Protein AF-0000000083545632 (afdb_homodimer)

Radius of gyration: 26.17 Å; Cα contacts (8 Å, |Δi|>4): 1444; chains: 2; bounding box: 52×81×54 Å

pLDDT: mean 95.17, std 4.87, range [64.88, 98.94]

Secondary structure (DSSP, 8-state):
---SHHHHHHHHHHSPPEEEEEES---HHHHHHHHHHHHTTSEEEEEEE-HHHHHHHHHHTT---TTSEEEE--SHHHHHHHHHHHHHTTS-SEEEE-SS-HHHHHHHHH-GGGT---SS--EEEEEEE-TTSSS-EEEESSSS-SS--HHHHHHHHHHHHHHHHHTT-SS-EEEEB-SSSS--TT-HHHHHHHHHHHHHHTTSS-SSEE--SB-HHHHH-HHHHHHTT---SSTT--SEEE-SSHHHHHHHHHHHHHTS--EEEEEEESSSS-EE---TTS-HHHHHHHHHHHHHH-/---SHHHHHHHHHHSPPEEEEEES---HHHHHHHHHHHHTTSEEEEEEE-HHHHHHHHHHTT---TTSEEEE--SHHHHHHHHHHHHHTTS-SEEEE-SS-HHHHHHHHH-GGGT---SS--EEEEEEE-TTSSS-EEEESSSS-SS--HHHHHHHHHHHHHHHHHTT-SS-EEEEB-SSSS--TT-HHHHHHHHHHHHHHTTSS-SSEE--SB-HHHHH-HHHHHHTT---SSTT--SEEE-SSHHHHHHHHHHHHHTS--EEEEEEESSSS-EE---TTS-HHHHHHHHHHHHHH-

Structure (mmCIF, N/CA/C/O backbone):
data_AF-0000000083545632-model_v1
#
loop_
_entity.id
_entity.type
_entity.pdbx_description
1 polymer 'Phosphate acetyl/butyryl transferase'
#
loop_
_atom_site.group_PDB
_atom_site.id
_atom_site.type_symbol
_atom_site.label_atom_id
_atom_site.label_alt_id
_atom_site.label_comp_id
_atom_site.label_asym_id
_atom_site.label_entity_id
_atom_site.label_seq_id
_atom_site.pdbx_PDB_ins_code
_atom_site.Cartn_x
_atom_site.Cartn_y
_atom_site.Cartn_z
_atom_site.occupancy
_atom_site.B_iso_or_equiv
_atom_site.auth_seq_id
_atom_site.auth_comp_id
_atom_site.auth_asym_id
_atom_site.auth_atom_id
_atom_site.pdbx_PDB_model_num
ATOM 1 N N . MET A 1 1 ? -20.391 19.656 -0.143 1 71 1 MET A N 1
ATOM 2 C CA . MET A 1 1 ? -19.312 18.688 0.08 1 71 1 MET A CA 1
ATOM 3 C C . MET A 1 1 ? -18.25 18.812 -0.993 1 71 1 MET A C 1
ATOM 5 O O . MET A 1 1 ? -18.547 18.906 -2.182 1 71 1 MET A O 1
ATOM 9 N N . ILE A 1 2 ? -16.906 19 -0.463 1 81 2 ILE A N 1
ATOM 10 C CA . ILE A 1 2 ? -15.812 19.141 -1.42 1 81 2 ILE A CA 1
ATOM 11 C C . ILE A 1 2 ? -15.438 17.766 -1.967 1 81 2 ILE A C 1
ATOM 13 O O . ILE A 1 2 ? -15.383 16.781 -1.221 1 81 2 ILE A O 1
ATOM 17 N N . LYS A 1 3 ? -15.391 17.641 -3.252 1 84.31 3 LYS A N 1
ATOM 18 C CA . LYS A 1 3 ? -15.086 16.359 -3.883 1 84.31 3 LYS A CA 1
ATOM 19 C C . LYS A 1 3 ? -13.68 16.359 -4.473 1 84.31 3 LYS A C 1
ATOM 21 O O . LYS A 1 3 ? -13.125 15.297 -4.77 1 84.31 3 LYS A O 1
ATOM 26 N N . ARG A 1 4 ? -13.141 17.547 -4.527 1 90.62 4 ARG A N 1
ATOM 27 C CA . ARG A 1 4 ? -11.82 17.703 -5.133 1 90.62 4 ARG A CA 1
ATOM 28 C C . ARG A 1 4 ? -10.969 18.688 -4.344 1 90.62 4 ARG A C 1
ATOM 30 O O . ARG A 1 4 ? -11.508 19.562 -3.662 1 90.62 4 ARG A O 1
ATOM 37 N N . LEU A 1 5 ? -9.672 18.547 -4.508 1 93.06 5 LEU A N 1
ATOM 38 C CA . LEU A 1 5 ? -8.773 19.391 -3.715 1 93.06 5 LEU A CA 1
ATOM 39 C C . LEU A 1 5 ? -8.805 20.828 -4.199 1 93.06 5 LEU A C 1
ATOM 41 O O . LEU A 1 5 ? -8.555 21.75 -3.422 1 93.06 5 LEU A O 1
ATOM 45 N N . ASP A 1 6 ? -9.086 20.969 -5.453 1 90.31 6 ASP A N 1
ATOM 46 C CA . ASP A 1 6 ? -9.195 22.328 -5.953 1 90.31 6 ASP A CA 1
ATOM 47 C C . ASP A 1 6 ? -10.305 23.094 -5.23 1 90.31 6 ASP A C 1
ATOM 49 O O . ASP A 1 6 ? -10.203 24.297 -5.02 1 90.31 6 ASP A O 1
ATOM 53 N N . GLU A 1 7 ? -11.352 22.422 -4.836 1 93.69 7 GLU A N 1
ATOM 54 C CA . GLU A 1 7 ? -12.453 23.016 -4.086 1 93.69 7 GLU A CA 1
ATOM 55 C C . GLU A 1 7 ? -12.016 23.406 -2.674 1 93.69 7 GLU A C 1
ATOM 57 O O . GLU A 1 7 ? -12.641 24.25 -2.029 1 93.69 7 GLU A O 1
ATOM 62 N N . LEU A 1 8 ? -10.984 22.734 -2.242 1 93.94 8 LEU A N 1
ATOM 63 C CA . LEU A 1 8 ? -10.43 23.047 -0.927 1 93.94 8 LEU A CA 1
ATOM 64 C C . LEU A 1 8 ? -9.891 24.469 -0.879 1 93.94 8 LEU A C 1
ATOM 66 O O . LEU A 1 8 ? -10.078 25.172 0.118 1 93.94 8 LEU A O 1
ATOM 70 N N . ILE A 1 9 ? -9.242 24.891 -1.915 1 93.06 9 ILE A N 1
ATOM 71 C CA . ILE A 1 9 ? -8.695 26.234 -2.012 1 93.06 9 ILE A CA 1
ATOM 72 C C . ILE A 1 9 ? -9.836 27.25 -1.969 1 93.06 9 ILE A C 1
ATOM 74 O O . ILE A 1 9 ? -9.758 28.25 -1.245 1 93.06 9 ILE A O 1
ATOM 78 N N . GLU A 1 10 ? -10.867 26.922 -2.709 1 92.69 10 GLU A N 1
ATOM 79 C CA . GLU A 1 10 ? -12.031 27.797 -2.73 1 92.69 10 GLU A CA 1
ATOM 80 C C . GLU A 1 10 ? -12.68 27.891 -1.354 1 92.69 10 GLU A C 1
ATOM 82 O O . GLU A 1 10 ? -13.117 28.969 -0.934 1 92.69 10 GLU A O 1
ATOM 87 N N . LEU A 1 11 ? -12.742 26.781 -0.75 1 93.56 11 LEU A N 1
ATOM 88 C CA . LEU A 1 11 ? -13.32 26.734 0.591 1 93.56 11 LEU A CA 1
ATOM 89 C C . LEU A 1 11 ? -12.508 27.594 1.561 1 93.56 11 LEU A C 1
ATOM 91 O O . LEU A 1 11 ? -13.07 28.312 2.385 1 93.56 11 LEU A O 1
ATOM 95 N N . ALA A 1 12 ? -11.242 27.547 1.484 1 94.44 12 ALA A N 1
ATOM 96 C CA . ALA A 1 12 ? -10.359 28.328 2.355 1 94.44 12 ALA A CA 1
ATOM 97 C C . ALA A 1 12 ? -10.516 29.828 2.109 1 94.44 12 ALA A C 1
ATOM 99 O O . ALA A 1 12 ? -10.57 30.609 3.057 1 94.44 12 ALA A O 1
ATOM 100 N N . ILE A 1 13 ? -10.594 30.172 0.873 1 93.12 13 ILE A N 1
ATOM 101 C CA . ILE A 1 13 ? -10.703 31.578 0.485 1 93.12 13 ILE A CA 1
ATOM 102 C C . ILE A 1 13 ? -12.055 32.125 0.925 1 93.12 13 ILE A C 1
ATOM 104 O O . ILE A 1 13 ? -12.156 33.281 1.314 1 93.12 13 ILE A O 1
ATOM 108 N N . GLY A 1 14 ? -13.031 31.297 0.862 1 89.75 14 GLY A N 1
ATOM 109 C CA . GLY A 1 14 ? -14.383 31.719 1.188 1 89.75 14 GLY A CA 1
ATOM 110 C C . GLY A 1 14 ? -14.617 31.891 2.68 1 89.75 14 GLY A C 1
ATOM 111 O O . GLY A 1 14 ? -15.57 32.562 3.096 1 89.75 14 GLY A O 1
ATOM 112 N N . LYS A 1 15 ? -13.75 31.422 3.432 1 91.31 15 LYS A N 1
ATOM 113 C CA . LYS A 1 15 ? -13.852 31.547 4.883 1 91.31 15 LYS A CA 1
ATOM 114 C C . LYS A 1 15 ? -13.078 32.75 5.391 1 91.31 15 LYS A C 1
ATOM 116 O O . LYS A 1 15 ? -12.438 33.469 4.613 1 91.31 15 LYS A O 1
ATOM 121 N N . GLU A 1 16 ? -13.289 33.062 6.664 1 92.62 16 GLU A N 1
ATOM 122 C CA . GLU A 1 16 ? -12.469 34.094 7.293 1 92.62 16 GLU A CA 1
ATOM 123 C C . GLU A 1 16 ? -10.984 33.75 7.184 1 92.62 16 GLU A C 1
ATOM 125 O O . GLU A 1 16 ? -10.57 32.656 7.52 1 92.62 16 GLU A O 1
ATOM 130 N N . LYS A 1 17 ? -10.312 34.594 6.629 1 94.25 17 LYS A N 1
ATOM 131 C CA . LYS A 1 17 ? -8.898 34.375 6.371 1 94.25 17 LYS A CA 1
ATOM 132 C C . LYS A 1 17 ? -8.148 34.062 7.664 1 94.25 17 LYS A C 1
ATOM 134 O O . LYS A 1 17 ? -8.305 34.781 8.664 1 94.25 17 LYS A O 1
ATOM 139 N N . LYS A 1 18 ? -7.387 33.031 7.629 1 97.62 18 LYS A N 1
ATOM 140 C CA . LYS A 1 18 ? -6.625 32.594 8.797 1 97.62 18 LYS A CA 1
ATOM 141 C C . LYS A 1 18 ? -5.164 33 8.688 1 97.62 18 LYS A C 1
ATOM 143 O O . LYS A 1 18 ? -4.672 33.281 7.59 1 97.62 18 LYS A O 1
ATOM 148 N N . ILE A 1 19 ? -4.551 33.094 9.852 1 98.44 19 ILE A N 1
ATOM 149 C CA . ILE A 1 19 ? -3.146 33.5 9.883 1 98.44 19 ILE A CA 1
ATOM 150 C C . ILE A 1 19 ? -2.277 32.281 10.18 1 98.44 19 ILE A C 1
ATOM 152 O O . ILE A 1 19 ? -2.473 31.594 11.195 1 98.44 19 ILE A O 1
ATOM 156 N N . LEU A 1 20 ? -1.336 31.969 9.273 1 98.44 20 LEU A N 1
ATOM 157 C CA . LEU A 1 20 ? -0.382 30.875 9.359 1 98.44 20 LEU A CA 1
ATOM 158 C C . LEU A 1 20 ? 0.921 31.344 10 1 98.44 20 LEU A C 1
ATOM 160 O O . LEU A 1 20 ? 1.536 32.312 9.547 1 98.44 20 LEU A O 1
ATOM 164 N N . SER A 1 21 ? 1.301 30.703 11.094 1 98.62 21 SER A N 1
ATOM 165 C CA . SER A 1 21 ? 2.619 30.922 11.68 1 98.62 21 SER A CA 1
ATOM 166 C C . SER A 1 21 ? 3.635 29.922 11.156 1 98.62 21 SER A C 1
ATOM 168 O O . SER A 1 21 ? 3.441 28.703 11.289 1 98.62 21 SER A O 1
ATOM 170 N N . VAL A 1 22 ? 4.738 30.359 10.562 1 98.56 22 VAL A N 1
ATOM 171 C CA . VAL A 1 22 ? 5.738 29.469 9.984 1 98.56 22 VAL A CA 1
ATOM 172 C C . VAL A 1 22 ? 6.961 29.406 10.898 1 98.56 22 VAL A C 1
ATOM 174 O O . VAL A 1 22 ? 7.629 30.422 11.125 1 98.56 22 VAL A O 1
ATOM 177 N N . ALA A 1 23 ? 7.25 28.234 11.367 1 98.19 23 ALA A N 1
ATOM 178 C CA . ALA A 1 23 ? 8.375 28.031 12.281 1 98.19 23 ALA A CA 1
ATOM 179 C C . ALA A 1 23 ? 9.672 27.812 11.508 1 98.19 23 ALA A C 1
ATOM 181 O O . ALA A 1 23 ? 9.797 26.859 10.734 1 98.19 23 ALA A O 1
ATOM 182 N N . VAL A 1 24 ? 10.648 28.656 11.75 1 97.81 24 VAL A N 1
ATOM 183 C CA . VAL A 1 24 ? 11.961 28.594 11.109 1 97.81 24 VAL A CA 1
ATOM 184 C C . VAL A 1 24 ? 11.797 28.672 9.594 1 97.81 24 VAL A C 1
ATOM 186 O O . VAL A 1 24 ? 12.125 27.719 8.883 1 97.81 24 VAL A O 1
ATOM 189 N N . ALA A 1 25 ? 11.523 29.828 9.141 1 98.06 25 ALA A N 1
ATOM 190 C CA . ALA A 1 25 ? 10.953 30.031 7.816 1 98.06 25 ALA A CA 1
ATOM 191 C C . ALA A 1 25 ? 12.047 30.156 6.762 1 98.06 25 ALA A C 1
ATOM 193 O O . ALA A 1 25 ? 11.758 30.219 5.562 1 98.06 25 ALA A O 1
ATOM 194 N N . GLN A 1 26 ? 13.297 30.125 7.188 1 97.19 26 GLN A N 1
ATOM 195 C CA . GLN A 1 26 ? 14.391 30.328 6.234 1 97.19 26 GLN A CA 1
ATOM 196 C C . GLN A 1 26 ? 14.633 29.062 5.402 1 97.19 26 GLN A C 1
ATOM 198 O O . GLN A 1 26 ? 15.695 28.453 5.488 1 97.19 26 GLN A O 1
ATOM 203 N N . ASP A 1 27 ? 13.703 28.688 4.613 1 94.62 27 ASP A N 1
ATOM 204 C CA . ASP A 1 27 ? 13.695 27.578 3.68 1 94.62 27 ASP A CA 1
ATOM 205 C C . ASP A 1 27 ? 13.016 27.953 2.365 1 94.62 27 ASP A C 1
ATOM 207 O O . ASP A 1 27 ? 11.891 28.453 2.365 1 94.62 27 ASP A O 1
ATOM 211 N N . SER A 1 28 ? 13.711 27.734 1.268 1 94.88 28 SER A N 1
ATOM 212 C CA . SER A 1 28 ? 13.242 28.188 -0.038 1 94.88 28 SER A CA 1
ATOM 213 C C . SER A 1 28 ? 11.898 27.547 -0.393 1 94.88 28 SER A C 1
ATOM 215 O O . SER A 1 28 ? 11 28.234 -0.888 1 94.88 28 SER A O 1
ATOM 217 N N . ILE A 1 29 ? 11.766 26.297 -0.117 1 93.06 29 ILE A N 1
ATOM 218 C CA . ILE A 1 29 ? 10.562 25.547 -0.459 1 93.06 29 ILE A CA 1
ATOM 219 C C . ILE A 1 29 ? 9.391 26.047 0.375 1 93.06 29 ILE A C 1
ATOM 221 O O . ILE A 1 29 ? 8.289 26.25 -0.15 1 93.06 29 ILE A O 1
ATOM 225 N N . VAL A 1 30 ? 9.641 26.25 1.603 1 95 30 VAL A N 1
ATOM 226 C CA . VAL A 1 30 ? 8.625 26.734 2.539 1 95 30 VAL A CA 1
ATOM 227 C C . VAL A 1 30 ? 8.188 28.141 2.15 1 95 30 VAL A C 1
ATOM 229 O O . VAL A 1 30 ? 6.984 28.422 2.055 1 95 30 VAL A O 1
ATOM 232 N N . LEU A 1 31 ? 9.133 29 1.923 1 97 31 LEU A N 1
ATOM 233 C CA . LEU A 1 31 ? 8.836 30.391 1.594 1 97 31 LEU A CA 1
ATOM 234 C C . LEU A 1 31 ? 8.031 30.484 0.301 1 97 31 LEU A C 1
ATOM 236 O O . LEU A 1 31 ? 7.086 31.281 0.206 1 97 31 LEU A O 1
ATOM 240 N N . LYS A 1 32 ? 8.375 29.688 -0.681 1 96.44 32 LYS A N 1
ATOM 241 C CA . LYS A 1 32 ? 7.652 29.688 -1.951 1 96.44 32 LYS A CA 1
ATOM 242 C C . LYS A 1 32 ? 6.188 29.312 -1.753 1 96.44 32 LYS A C 1
ATOM 244 O O . LYS A 1 32 ? 5.293 29.953 -2.311 1 96.44 32 LYS A O 1
ATOM 249 N N . ALA A 1 33 ? 5.996 28.266 -0.982 1 96 33 ALA A N 1
ATOM 250 C CA . ALA A 1 33 ? 4.641 27.781 -0.727 1 96 33 ALA A CA 1
ATOM 251 C C . ALA A 1 33 ? 3.824 28.828 0.033 1 96 33 ALA A C 1
ATOM 253 O O . ALA A 1 33 ? 2.658 29.062 -0.288 1 96 33 ALA A O 1
ATOM 254 N N . VAL A 1 34 ? 4.434 29.484 1.015 1 97.62 34 VAL A N 1
ATOM 255 C CA . VAL A 1 34 ? 3.744 30.438 1.87 1 97.62 34 VAL A CA 1
ATOM 256 C C . VAL A 1 34 ? 3.414 31.703 1.071 1 97.62 34 VAL A C 1
ATOM 258 O O . VAL A 1 34 ? 2.297 32.219 1.149 1 97.62 34 VAL A O 1
ATOM 261 N N . VAL A 1 35 ? 4.355 32.156 0.291 1 97.62 35 VAL A N 1
ATOM 262 C CA . VAL A 1 35 ? 4.16 33.344 -0.51 1 97.62 35 VAL A CA 1
ATOM 263 C C . VAL A 1 35 ? 3.021 33.125 -1.505 1 97.62 35 VAL A C 1
ATOM 265 O O . VAL A 1 35 ? 2.17 34 -1.688 1 97.62 35 VAL A O 1
ATOM 268 N N . GLU A 1 36 ? 3.049 32 -2.143 1 96.31 36 GLU A N 1
ATOM 269 C CA . GLU A 1 36 ? 1.99 31.672 -3.094 1 96.31 36 GLU A CA 1
ATOM 270 C C . GLU A 1 36 ? 0.631 31.609 -2.404 1 96.31 36 GLU A C 1
ATOM 272 O O . GLU A 1 36 ? -0.368 32.094 -2.941 1 96.31 36 GLU A O 1
ATOM 277 N N . ALA A 1 37 ? 0.571 31 -1.243 1 97 37 ALA A N 1
ATOM 278 C CA . ALA A 1 37 ? -0.671 30.891 -0.482 1 97 37 ALA A CA 1
ATOM 279 C C . ALA A 1 37 ? -1.207 32.281 -0.106 1 97 37 ALA A C 1
ATOM 281 O O . ALA A 1 37 ? -2.418 32.5 -0.142 1 97 37 ALA A O 1
ATOM 282 N N . VAL A 1 38 ? -0.342 33.188 0.297 1 97.5 38 VAL A N 1
ATOM 283 C CA . VAL A 1 38 ? -0.723 34.562 0.643 1 97.5 38 VAL A CA 1
ATOM 284 C C . VAL A 1 38 ? -1.211 35.281 -0.604 1 97.5 38 VAL A C 1
ATOM 286 O O . VAL A 1 38 ? -2.229 35.969 -0.565 1 97.5 38 VAL A O 1
ATOM 289 N N . LYS A 1 39 ? -0.488 35.062 -1.683 1 95.62 39 LYS A N 1
ATOM 290 C CA . LYS A 1 39 ? -0.832 35.719 -2.949 1 95.62 39 LYS A CA 1
ATOM 291 C C . LYS A 1 39 ? -2.229 35.312 -3.41 1 95.62 39 LYS A C 1
ATOM 293 O O . LYS A 1 39 ? -2.988 36.125 -3.916 1 95.62 39 LYS A O 1
ATOM 298 N N . LEU A 1 40 ? -2.568 34.094 -3.213 1 94.38 40 LEU A N 1
ATOM 299 C CA . LEU A 1 40 ? -3.854 33.562 -3.645 1 94.38 40 LEU A CA 1
ATOM 300 C C . LEU A 1 40 ? -4.941 33.844 -2.617 1 94.38 40 LEU A C 1
ATOM 302 O O . LEU A 1 40 ? -6.086 33.406 -2.783 1 94.38 40 LEU A O 1
ATOM 306 N N . GLN A 1 41 ? -4.539 34.5 -1.521 1 95.56 41 GLN A N 1
ATOM 307 C CA . GLN A 1 41 ? -5.449 34.938 -0.466 1 95.56 41 GLN A CA 1
ATOM 308 C C . GLN A 1 41 ? -6.016 33.75 0.301 1 95.56 41 GLN A C 1
ATOM 310 O O . GLN A 1 41 ? -7.152 33.781 0.771 1 95.56 41 GLN A O 1
ATOM 315 N N . ILE A 1 42 ? -5.242 32.656 0.338 1 96 42 ILE A N 1
ATOM 316 C CA . ILE A 1 42 ? -5.637 31.5 1.111 1 96 42 ILE A CA 1
ATOM 317 C C . ILE A 1 42 ? -5.438 31.766 2.6 1 96 42 ILE A C 1
ATOM 319 O O . ILE A 1 42 ? -6.293 31.422 3.42 1 96 42 ILE A O 1
ATOM 323 N N . VAL A 1 43 ? -4.297 32.375 2.893 1 97.81 43 VAL A N 1
ATOM 324 C CA . VAL A 1 43 ? -3.953 32.719 4.273 1 97.81 43 VAL A CA 1
ATOM 325 C C . VAL A 1 43 ? -3.176 34.031 4.324 1 97.81 43 VAL A C 1
ATOM 327 O O . VAL A 1 43 ? -2.688 34.5 3.295 1 97.81 43 VAL A O 1
ATOM 330 N N . ASP A 1 44 ? -3.18 34.625 5.512 1 98.06 44 ASP A N 1
ATOM 331 C CA . ASP A 1 44 ? -2.076 35.5 5.883 1 98.06 44 ASP A CA 1
ATOM 332 C C . ASP A 1 44 ? -0.977 34.719 6.605 1 98.06 44 ASP A C 1
ATOM 334 O O . ASP A 1 44 ? -1.193 33.594 7.043 1 98.06 44 ASP A O 1
ATOM 338 N N . ALA A 1 45 ? 0.229 35.281 6.648 1 98.5 45 ALA A N 1
ATOM 339 C CA . ALA A 1 45 ? 1.299 34.5 7.242 1 98.5 45 ALA A CA 1
ATOM 340 C C . ALA A 1 45 ? 2.232 35.344 8.078 1 98.5 45 ALA A C 1
ATOM 342 O O . ALA A 1 45 ? 2.352 36.562 7.84 1 98.5 45 ALA A O 1
ATOM 343 N N . ILE A 1 46 ? 2.738 34.781 9.109 1 98.81 46 ILE A N 1
ATOM 344 C CA . ILE A 1 46 ? 3.84 35.312 9.898 1 98.81 46 ILE A CA 1
ATOM 345 C C . ILE A 1 46 ? 5.047 34.406 9.812 1 98.81 46 ILE A C 1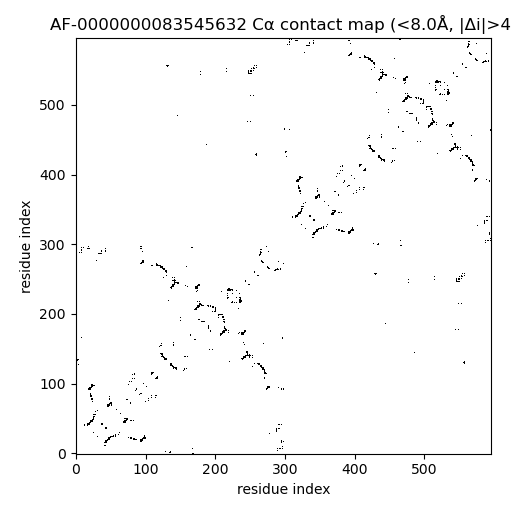
ATOM 347 O O . ILE A 1 46 ? 4.945 33.219 10.141 1 98.81 46 ILE A O 1
ATOM 351 N N . LEU A 1 47 ? 6.164 34.906 9.328 1 98.75 47 LEU A N 1
ATOM 352 C CA . LEU A 1 47 ? 7.395 34.125 9.219 1 98.75 47 LEU A CA 1
ATOM 353 C C . LEU A 1 47 ? 8.266 34.312 10.453 1 98.75 47 LEU A C 1
ATOM 355 O O . LEU A 1 47 ? 8.641 35.469 10.797 1 98.75 47 LEU A O 1
ATOM 359 N N . VAL A 1 48 ? 8.531 33.219 11.125 1 98.75 48 VAL A N 1
ATOM 360 C CA . VAL A 1 48 ? 9.406 33.281 12.289 1 98.75 48 VAL A CA 1
ATOM 361 C C . VAL A 1 48 ? 10.742 32.625 11.961 1 98.75 48 VAL A C 1
ATOM 363 O O . VAL A 1 48 ? 10.773 31.484 11.484 1 98.75 48 VAL A O 1
ATOM 366 N N . GLY A 1 49 ? 11.836 33.219 12.156 1 98.5 49 GLY A N 1
ATOM 367 C CA . GLY A 1 49 ? 13.156 32.688 11.898 1 98.5 49 GLY A CA 1
ATOM 368 C C . GLY A 1 49 ? 14.219 33.75 11.703 1 98.5 49 GLY A C 1
ATOM 369 O O . GLY A 1 49 ? 14.047 34.906 12.133 1 98.5 49 GLY A O 1
ATOM 370 N N . ASP A 1 50 ? 15.352 33.406 11.141 1 98.44 50 ASP A N 1
ATOM 371 C CA . ASP A 1 50 ? 16.438 34.312 10.828 1 98.44 50 ASP A CA 1
ATOM 372 C C . ASP A 1 50 ? 16.047 35.281 9.711 1 98.44 50 ASP A C 1
ATOM 374 O O . ASP A 1 50 ? 16.078 34.906 8.531 1 98.44 50 ASP A O 1
ATOM 378 N N . GLU A 1 51 ? 15.742 36.531 10.141 1 98.31 51 GLU A N 1
ATOM 379 C CA . GLU A 1 51 ? 15.211 37.5 9.203 1 98.31 51 GLU A CA 1
ATOM 380 C C . GLU A 1 51 ? 16.172 37.719 8.031 1 98.31 51 GLU A C 1
ATOM 382 O O . GLU A 1 51 ? 15.734 37.844 6.883 1 98.31 51 GLU A O 1
ATOM 387 N N . ASP A 1 52 ? 17.469 37.781 8.328 1 98.31 52 ASP A N 1
ATOM 388 C CA . ASP A 1 52 ? 18.469 37.969 7.277 1 98.31 52 ASP A CA 1
ATOM 389 C C . ASP A 1 52 ? 18.422 36.844 6.246 1 98.31 52 ASP A C 1
ATOM 391 O O . ASP A 1 52 ? 18.438 37.094 5.039 1 98.31 52 ASP A O 1
ATOM 395 N N . LYS A 1 53 ? 18.328 35.656 6.73 1 98.19 53 LYS A N 1
ATOM 396 C CA . LYS A 1 53 ? 18.297 34.5 5.844 1 98.19 53 LYS A CA 1
ATOM 397 C C . LYS A 1 53 ? 17 34.438 5.062 1 98.19 53 LYS A C 1
ATOM 399 O O . LYS A 1 53 ? 16.984 34.062 3.883 1 98.19 53 LYS A O 1
ATOM 404 N N . ILE A 1 54 ? 15.906 34.719 5.727 1 98.38 54 ILE A N 1
ATOM 405 C CA . ILE A 1 54 ? 14.594 34.719 5.082 1 98.38 54 ILE A CA 1
ATOM 406 C C . ILE A 1 54 ? 14.594 35.719 3.916 1 98.38 54 ILE A C 1
ATOM 408 O O . ILE A 1 54 ? 14.188 35.375 2.805 1 98.38 54 ILE A O 1
ATOM 412 N N . VAL A 1 55 ? 15.117 36.875 4.168 1 97.94 55 VAL A N 1
ATOM 413 C CA . VAL A 1 55 ? 15.141 37.938 3.158 1 97.94 55 VAL A CA 1
ATOM 414 C C . VAL A 1 55 ? 16.078 37.531 2.021 1 97.94 55 VAL A C 1
ATOM 416 O O . VAL A 1 55 ? 15.773 37.75 0.849 1 97.94 55 VAL A O 1
ATOM 419 N N . GLU A 1 56 ? 17.188 37 2.375 1 98 56 GLU A N 1
ATOM 420 C CA . GLU A 1 56 ? 18.156 36.562 1.375 1 98 56 GLU A CA 1
ATOM 421 C C . GLU A 1 56 ? 17.531 35.531 0.425 1 98 56 GLU A C 1
ATOM 423 O O . GLU A 1 56 ? 17.703 35.625 -0.793 1 98 56 GLU A O 1
ATOM 428 N N . ILE A 1 57 ? 16.859 34.594 1.014 1 97.75 57 ILE A N 1
ATOM 429 C CA . ILE A 1 57 ? 16.219 33.531 0.214 1 97.75 57 ILE A CA 1
ATOM 430 C C . ILE A 1 57 ? 15.133 34.156 -0.667 1 97.75 57 ILE A C 1
ATOM 432 O O . ILE A 1 57 ? 15.016 33.812 -1.848 1 97.75 57 ILE A O 1
ATOM 436 N N . ALA A 1 58 ? 14.359 35.031 -0.108 1 97.56 58 ALA A N 1
ATOM 437 C CA . ALA A 1 58 ? 13.273 35.656 -0.851 1 97.56 58 ALA A CA 1
ATOM 438 C C . ALA A 1 58 ? 13.812 36.438 -2.057 1 97.56 58 ALA A C 1
ATOM 440 O O . ALA A 1 58 ? 13.242 36.375 -3.148 1 97.56 58 ALA A O 1
ATOM 441 N N . LEU A 1 59 ? 14.883 37.094 -1.84 1 96.75 59 LEU A N 1
ATOM 442 C CA . LEU A 1 59 ? 15.5 37.844 -2.916 1 96.75 59 LEU A CA 1
ATOM 443 C C . LEU A 1 59 ? 16.047 36.938 -3.994 1 96.75 59 LEU A C 1
ATOM 445 O O . LEU A 1 59 ? 15.836 37.156 -5.188 1 96.75 59 LEU A O 1
ATOM 449 N N . SER A 1 60 ? 16.75 35.969 -3.561 1 97.31 60 SER A N 1
ATOM 450 C CA . SER A 1 60 ? 17.359 35.031 -4.492 1 97.31 60 SER A CA 1
ATOM 451 C C . SER A 1 60 ? 16.312 34.312 -5.34 1 97.31 60 SER A C 1
ATOM 453 O O . SER A 1 60 ? 16.578 33.938 -6.484 1 97.31 60 SER A O 1
ATOM 455 N N . GLN A 1 61 ? 15.164 34.125 -4.762 1 96.19 61 GLN A N 1
ATOM 456 C CA . GLN A 1 61 ? 14.117 33.375 -5.453 1 96.19 61 GLN A CA 1
ATOM 457 C C . GLN A 1 61 ? 13.055 34.312 -6.023 1 96.19 61 GLN A C 1
ATOM 459 O O . GLN A 1 61 ? 12.031 33.844 -6.539 1 96.19 61 GLN A O 1
ATOM 464 N N . ASN A 1 62 ? 13.203 35.562 -5.93 1 96.56 62 ASN A N 1
ATOM 465 C CA . ASN A 1 62 ? 12.289 36.562 -6.426 1 96.56 62 ASN A CA 1
ATOM 466 C C . ASN A 1 62 ? 10.906 36.438 -5.797 1 96.56 62 ASN A C 1
ATOM 468 O O . ASN A 1 62 ? 9.898 36.438 -6.504 1 96.56 62 ASN A O 1
ATOM 472 N N . LEU A 1 63 ? 10.938 36.188 -4.492 1 97.19 63 LEU A N 1
ATOM 473 C CA . LEU A 1 63 ? 9.695 36.094 -3.736 1 97.19 63 LEU A CA 1
ATOM 474 C C . LEU A 1 63 ? 9.336 37.438 -3.123 1 97.19 63 LEU A C 1
ATOM 476 O O . LEU A 1 63 ? 10.203 38.156 -2.59 1 97.19 63 LEU A O 1
ATOM 480 N N . ASN A 1 64 ? 8.133 37.875 -3.24 1 95.56 64 ASN A N 1
ATOM 481 C CA . ASN A 1 64 ? 7.641 39.125 -2.664 1 95.56 64 ASN A CA 1
ATOM 482 C C . ASN A 1 64 ? 7.137 38.906 -1.237 1 95.56 64 ASN A C 1
ATOM 484 O O . ASN A 1 64 ? 6.113 38.25 -1.021 1 95.56 64 ASN A O 1
ATOM 488 N N . LEU A 1 65 ? 7.793 39.562 -0.229 1 96.31 65 LEU A N 1
ATOM 489 C CA . LEU A 1 65 ? 7.434 39.375 1.176 1 96.31 65 LEU A CA 1
ATOM 490 C C . LEU A 1 65 ? 6.668 40.594 1.691 1 96.31 65 LEU A C 1
ATOM 492 O O . LEU A 1 65 ? 6.422 40.719 2.893 1 96.31 65 LEU A O 1
ATOM 496 N N . GLU A 1 66 ? 6.371 41.594 0.887 1 91.38 66 GLU A N 1
ATOM 497 C CA . GLU A 1 66 ? 5.824 42.875 1.279 1 91.38 66 GLU A CA 1
ATOM 498 C C . GLU A 1 66 ? 4.629 42.719 2.211 1 91.38 66 GLU A C 1
ATOM 500 O O . GLU A 1 66 ? 4.48 43.469 3.18 1 91.38 66 GLU A O 1
ATOM 505 N N . ASN A 1 67 ? 3.705 41.781 2.102 1 90.44 67 ASN A N 1
ATOM 506 C CA . ASN A 1 67 ? 2.512 41.656 2.928 1 90.44 67 ASN A CA 1
ATOM 507 C C . ASN A 1 67 ? 2.639 40.469 3.887 1 90.44 67 ASN A C 1
ATOM 509 O O . ASN A 1 67 ? 1.633 39.906 4.312 1 90.44 67 ASN A O 1
ATOM 513 N N . ILE A 1 68 ? 3.912 40.188 4.34 1 97.75 68 ILE A N 1
ATOM 514 C CA . ILE A 1 68 ? 4.125 39.062 5.266 1 97.75 68 ILE A CA 1
ATOM 515 C C . ILE A 1 68 ? 5 39.531 6.43 1 97.75 68 ILE A C 1
ATOM 517 O O . ILE A 1 68 ? 6.105 40.031 6.219 1 97.75 68 ILE A O 1
ATOM 521 N N . LYS A 1 69 ? 4.484 39.469 7.605 1 97.88 69 LYS A N 1
ATOM 522 C CA . LYS A 1 69 ? 5.223 39.812 8.812 1 97.88 69 LYS A CA 1
ATOM 523 C C . LYS A 1 69 ? 6.352 38.844 9.086 1 97.88 69 LYS A C 1
ATOM 525 O O . LYS A 1 69 ? 6.18 37.625 8.922 1 97.88 69 LYS A O 1
ATOM 530 N N . ILE A 1 70 ? 7.504 39.375 9.492 1 98.5 70 ILE A N 1
ATOM 531 C CA . ILE A 1 70 ? 8.641 38.562 9.867 1 98.5 70 ILE A CA 1
ATOM 532 C C . ILE A 1 70 ? 9.008 38.812 11.32 1 98.5 70 ILE A C 1
ATOM 534 O O . ILE A 1 70 ? 9.141 39.969 11.742 1 98.5 70 ILE A O 1
ATOM 538 N N . VAL A 1 71 ? 9.086 37.812 12.07 1 98.56 71 VAL A N 1
ATOM 539 C CA . VAL A 1 71 ? 9.57 37.875 13.445 1 98.56 71 VAL A CA 1
ATOM 540 C C . VAL A 1 71 ? 10.984 37.281 13.516 1 98.56 71 VAL A C 1
ATOM 542 O O . VAL A 1 71 ? 11.18 36.094 13.375 1 98.56 71 VAL A O 1
ATOM 545 N N . ASN A 1 72 ? 11.93 38.125 13.82 1 98.56 72 ASN A N 1
ATOM 546 C CA . ASN A 1 72 ? 13.336 37.719 13.812 1 98.56 72 ASN A CA 1
ATOM 547 C C . ASN A 1 72 ? 13.695 36.938 15.055 1 98.56 72 ASN A C 1
ATOM 549 O O . ASN A 1 72 ? 13.531 37.406 16.172 1 98.56 72 ASN A O 1
ATOM 553 N N . GLU A 1 73 ? 14.062 35.75 14.867 1 98.38 73 GLU A N 1
ATOM 554 C CA . GLU A 1 73 ? 14.609 34.844 15.875 1 98.38 73 GLU A CA 1
ATOM 555 C C . GLU A 1 73 ? 15.586 33.844 15.258 1 98.38 73 GLU A C 1
ATOM 557 O O . GLU A 1 73 ? 15.172 32.875 14.602 1 98.38 73 GLU A O 1
ATOM 562 N N . LYS A 1 74 ? 16.844 33.969 15.594 1 97.56 74 LYS A N 1
ATOM 563 C CA . LYS A 1 74 ? 17.891 33.219 14.906 1 97.56 74 LYS A CA 1
ATOM 564 C C . LYS A 1 74 ? 18.047 31.828 15.5 1 97.56 74 LYS A C 1
ATOM 566 O O . LYS A 1 74 ? 18.453 30.891 14.797 1 97.56 74 LYS A O 1
ATOM 571 N N . ASN A 1 75 ? 17.797 31.734 16.766 1 97.44 75 ASN A N 1
ATOM 572 C CA . ASN A 1 75 ? 17.875 30.406 17.391 1 97.44 75 ASN A CA 1
ATOM 573 C C . ASN A 1 75 ? 16.719 29.516 16.953 1 97.44 75 ASN A C 1
ATOM 575 O O . ASN A 1 75 ? 15.547 29.875 17.141 1 97.44 75 ASN A O 1
ATOM 579 N N . ILE A 1 76 ? 16.969 28.391 16.406 1 96.75 76 ILE A N 1
ATOM 580 C CA . ILE A 1 76 ? 16 27.484 15.797 1 96.75 76 ILE A CA 1
ATOM 581 C C . ILE A 1 76 ? 14.961 27.078 16.844 1 96.75 76 ILE A C 1
ATOM 583 O O . ILE A 1 76 ? 13.758 27.125 16.562 1 96.75 76 ILE A O 1
ATOM 587 N N . ILE A 1 77 ? 15.398 26.703 18.031 1 95.56 77 ILE A N 1
ATOM 588 C CA . ILE A 1 77 ? 14.516 26.234 19.094 1 95.56 77 ILE A CA 1
ATOM 589 C C . ILE A 1 77 ? 13.617 27.375 19.562 1 95.56 77 ILE A C 1
ATOM 591 O O . ILE A 1 77 ? 12.414 27.188 19.75 1 95.56 77 ILE A O 1
ATOM 595 N N . LYS A 1 78 ? 14.18 28.531 19.688 1 96.81 78 LYS A N 1
ATOM 596 C CA . LYS A 1 78 ? 13.414 29.688 20.109 1 96.81 78 LYS A CA 1
ATOM 597 C C . LYS A 1 78 ? 12.438 30.141 19.031 1 96.81 78 LYS A C 1
ATOM 599 O O . LYS A 1 78 ? 11.344 30.609 19.328 1 96.81 78 LYS A O 1
ATOM 604 N N . ALA A 1 79 ? 12.891 30.016 17.781 1 97.94 79 ALA A N 1
ATOM 605 C CA . ALA A 1 79 ? 12.008 30.359 16.672 1 97.94 79 ALA A CA 1
ATOM 606 C C . ALA A 1 79 ? 10.773 29.469 16.656 1 97.94 79 ALA A C 1
ATOM 608 O O . ALA A 1 79 ? 9.664 29.938 16.406 1 97.94 79 ALA A O 1
ATOM 609 N N . ALA A 1 80 ? 10.992 28.172 16.844 1 96.94 80 ALA A N 1
ATOM 610 C CA . ALA A 1 80 ? 9.875 27.25 16.922 1 96.94 80 ALA A CA 1
ATOM 611 C C . ALA A 1 80 ? 8.93 27.609 18.062 1 96.94 80 ALA A C 1
ATOM 613 O O . ALA A 1 80 ? 7.711 27.641 17.891 1 96.94 80 ALA A O 1
ATOM 614 N N . ALA A 1 81 ? 9.531 27.906 19.219 1 96.38 81 ALA A N 1
ATOM 615 C CA . ALA A 1 81 ? 8.742 28.281 20.391 1 96.38 81 ALA A CA 1
ATOM 616 C C . ALA A 1 81 ? 7.957 29.562 20.109 1 96.38 81 ALA A C 1
ATOM 618 O O . ALA A 1 81 ? 6.797 29.688 20.516 1 96.38 81 ALA A O 1
ATOM 619 N N . LYS A 1 82 ? 8.586 30.484 19.469 1 97.38 82 LYS A N 1
ATOM 620 C CA . LYS A 1 82 ? 7.934 31.75 19.141 1 97.38 82 LYS A CA 1
ATOM 621 C C . LYS A 1 82 ? 6.77 31.547 18.188 1 97.38 82 LYS A C 1
ATOM 623 O O . LYS A 1 82 ? 5.711 32.156 18.328 1 97.38 82 LYS A O 1
ATOM 628 N N . ALA A 1 83 ? 7.012 30.734 17.141 1 97.75 83 ALA A N 1
ATOM 629 C CA . ALA A 1 83 ? 5.949 30.422 16.203 1 97.75 83 ALA A CA 1
ATOM 630 C C . ALA A 1 83 ? 4.734 29.828 16.906 1 97.75 83 ALA A C 1
ATOM 632 O O . ALA A 1 83 ? 3.594 30.156 16.578 1 97.75 83 ALA A O 1
ATOM 633 N N . VAL A 1 84 ? 4.969 28.938 17.859 1 96.62 84 VAL A N 1
ATOM 634 C CA . VAL A 1 84 ? 3.916 28.281 18.641 1 96.62 84 VAL A CA 1
ATOM 635 C C . VAL A 1 84 ? 3.225 29.312 19.531 1 96.62 84 VAL A C 1
ATOM 637 O O . VAL A 1 84 ? 1.998 29.312 19.656 1 96.62 84 VAL A O 1
ATOM 640 N N . GLU A 1 85 ? 3.975 30.203 20.078 1 96.25 85 GLU A N 1
ATOM 641 C CA . GLU A 1 85 ? 3.451 31.266 20.953 1 96.25 85 GLU A CA 1
ATOM 642 C C . GLU A 1 85 ? 2.486 32.156 20.203 1 96.25 85 GLU A C 1
ATOM 644 O O . GLU A 1 85 ? 1.502 32.656 20.766 1 96.25 85 GLU A O 1
ATOM 649 N N . LEU A 1 86 ? 2.809 32.438 18.922 1 97.25 86 LEU A N 1
ATOM 650 C CA . LEU A 1 86 ? 1.933 33.25 18.109 1 97.25 86 LEU A CA 1
ATOM 651 C C . LEU A 1 86 ? 0.539 32.656 18.016 1 97.25 86 LEU A C 1
ATOM 653 O O . LEU A 1 86 ? -0.457 33.375 17.938 1 97.25 86 LEU A O 1
ATOM 657 N N . VAL A 1 87 ? 0.464 31.344 17.984 1 96.38 87 VAL A N 1
ATOM 658 C CA . VAL A 1 87 ? -0.824 30.656 17.906 1 96.38 87 VAL A CA 1
ATOM 659 C C . VAL A 1 87 ? -1.496 30.688 19.281 1 96.38 87 VAL A C 1
ATOM 661 O O . VAL A 1 87 ? -2.689 30.984 19.391 1 96.38 87 VAL A O 1
ATOM 664 N N . SER A 1 88 ? -0.722 30.422 20.328 1 94.12 88 SER A N 1
ATOM 665 C CA . SER A 1 88 ? -1.276 30.375 21.672 1 94.12 88 SER A CA 1
ATOM 666 C C . SER A 1 88 ? -1.774 31.734 22.109 1 94.12 88 SER A C 1
ATOM 668 O O . SER A 1 88 ? -2.725 31.844 22.891 1 94.12 88 SER A O 1
ATOM 670 N N . SER A 1 89 ? -1.138 32.812 21.641 1 95 89 SER A N 1
ATOM 671 C CA . SER A 1 89 ? -1.513 34.156 22.016 1 95 89 SER A CA 1
ATOM 672 C C . SER A 1 89 ? -2.641 34.688 21.125 1 95 89 SER A C 1
ATOM 674 O O . SER A 1 89 ? -3.164 35.781 21.359 1 95 89 SER A O 1
ATOM 676 N N . GLY A 1 90 ? -2.951 33.938 20.047 1 95.25 90 GLY A N 1
ATOM 677 C CA . GLY A 1 90 ? -4.055 34.312 19.188 1 95.25 90 GLY A CA 1
ATOM 678 C C . GLY A 1 90 ? -3.619 35.156 18 1 95.25 90 GLY A C 1
ATOM 679 O O . GLY A 1 90 ? -4.449 35.594 17.203 1 95.25 90 GLY A O 1
ATOM 680 N N . GLU A 1 91 ? -2.369 35.406 17.859 1 97.31 91 GLU A N 1
ATOM 681 C CA . GLU A 1 91 ? -1.85 36.188 16.766 1 97.31 91 GLU A CA 1
ATOM 682 C C . GLU A 1 91 ? -1.825 35.406 15.453 1 97.31 91 GLU A C 1
ATOM 684 O O . GLU A 1 91 ? -1.759 36 14.367 1 97.31 91 GLU A O 1
ATOM 689 N N . ALA A 1 92 ? -1.823 34.125 15.602 1 98.06 92 ALA A N 1
ATOM 690 C CA . ALA A 1 92 ? -1.927 33.219 14.469 1 98.06 92 ALA A CA 1
ATOM 691 C C . ALA A 1 92 ? -2.91 32.094 14.773 1 98.06 92 ALA A C 1
ATOM 693 O O . ALA A 1 92 ? -3.383 31.953 15.906 1 98.06 92 ALA A O 1
ATOM 694 N N . HIS A 1 93 ? -3.264 31.375 13.758 1 97.81 93 HIS A N 1
ATOM 695 C CA . HIS A 1 93 ? -4.328 30.391 13.938 1 97.81 93 HIS A CA 1
ATOM 696 C C . HIS A 1 93 ? -3.791 28.969 13.852 1 97.81 93 HIS A C 1
ATOM 698 O O . HIS A 1 93 ? -4.363 28.047 14.43 1 97.81 93 HIS A O 1
ATOM 704 N N . PHE A 1 94 ? -2.785 28.703 13.023 1 97.75 94 PHE A N 1
ATOM 705 C CA . PHE A 1 94 ? -2.186 27.375 12.906 1 97.75 94 PHE A CA 1
ATOM 706 C C . PHE A 1 94 ? -0.729 27.484 12.461 1 97.75 94 PHE A C 1
ATOM 708 O O . PHE A 1 94 ? -0.222 28.578 12.234 1 97.75 94 PHE A O 1
ATOM 715 N N . ILE A 1 95 ? 0.001 26.312 12.461 1 97.88 95 ILE A N 1
ATOM 716 C CA . ILE A 1 95 ? 1.456 26.359 12.359 1 97.88 95 ILE A CA 1
ATOM 717 C C . ILE A 1 95 ? 1.907 25.547 11.141 1 97.88 95 ILE A C 1
ATOM 719 O O . ILE A 1 95 ? 1.282 24.547 10.781 1 97.88 95 ILE A O 1
ATOM 723 N N . MET A 1 96 ? 2.943 26 10.523 1 98.06 96 MET A N 1
ATOM 724 C CA . MET A 1 96 ? 3.641 25.266 9.477 1 98.06 96 MET A CA 1
ATOM 725 C C . MET A 1 96 ? 5.105 25.062 9.844 1 98.06 96 MET A C 1
ATOM 727 O O . MET A 1 96 ? 5.754 25.969 10.375 1 98.06 96 MET A O 1
ATOM 731 N N . LYS A 1 97 ? 5.508 23.844 9.508 1 96.12 97 LYS A N 1
ATOM 732 C CA . LYS A 1 97 ? 6.902 23.516 9.789 1 96.12 97 LYS A CA 1
ATOM 733 C C . LYS A 1 97 ? 7.828 24.047 8.703 1 96.12 97 LYS A C 1
ATOM 735 O O . LYS A 1 97 ? 7.586 23.844 7.516 1 96.12 97 LYS A O 1
ATOM 740 N N . GLY A 1 98 ? 8.891 24.766 9.109 1 94.69 98 GLY A N 1
ATOM 741 C CA . GLY A 1 98 ? 9.953 25.188 8.203 1 94.69 98 GLY A CA 1
ATOM 742 C C . GLY A 1 98 ? 11.195 24.328 8.32 1 94.69 98 GLY A C 1
ATOM 743 O O . GLY A 1 98 ? 11.125 23.109 8.266 1 94.69 98 GLY A O 1
ATOM 744 N N . MET A 1 99 ? 12.32 25 8.391 1 91.12 99 MET A N 1
ATOM 745 C CA . MET A 1 99 ? 13.609 24.312 8.352 1 91.12 99 MET A CA 1
ATOM 746 C C . MET A 1 99 ? 14 23.812 9.734 1 91.12 99 MET A C 1
ATOM 748 O O . MET A 1 99 ? 15 24.266 10.305 1 91.12 99 MET A O 1
ATOM 752 N N . LEU A 1 100 ? 13.328 22.891 10.297 1 91 100 LEU A N 1
ATOM 753 C CA . LEU A 1 100 ? 13.609 22.203 11.555 1 91 100 LEU A CA 1
ATOM 754 C C . LEU A 1 100 ? 13.023 20.797 11.555 1 91 100 LEU A C 1
ATOM 756 O O . LEU A 1 100 ? 12.242 20.453 10.672 1 91 100 LEU A O 1
ATOM 760 N N . GLY A 1 101 ? 13.477 19.969 12.414 1 89.19 101 GLY A N 1
ATOM 761 C CA . GLY A 1 101 ? 12.93 18.625 12.516 1 89.19 101 GLY A CA 1
ATOM 762 C C . GLY A 1 101 ? 11.5 18.594 13.016 1 89.19 101 GLY A C 1
ATOM 763 O O . GLY A 1 101 ? 11.086 19.469 13.789 1 89.19 101 GLY A O 1
ATOM 764 N N . THR A 1 102 ? 10.758 17.625 12.508 1 90.5 102 THR A N 1
ATOM 765 C CA . THR A 1 102 ? 9.375 17.469 12.945 1 90.5 102 THR A CA 1
ATOM 766 C C . THR A 1 102 ? 9.305 17.281 14.461 1 90.5 102 THR A C 1
ATOM 768 O O . THR A 1 102 ? 8.453 17.875 15.125 1 90.5 102 THR A O 1
ATOM 771 N N . SER A 1 103 ? 10.242 16.516 15 1 88.81 103 SER A N 1
ATOM 772 C CA . SER A 1 103 ? 10.266 16.25 16.438 1 88.81 103 SER A CA 1
ATOM 773 C C . SER A 1 103 ? 10.453 17.547 17.234 1 88.81 103 SER A C 1
ATOM 775 O O . SER A 1 103 ? 9.812 17.75 18.266 1 88.81 103 SER A O 1
ATOM 777 N N . ASP A 1 104 ? 11.273 18.406 16.734 1 92.19 104 ASP A N 1
ATOM 778 C CA . ASP A 1 104 ? 11.547 19.672 17.422 1 92.19 104 ASP A CA 1
ATOM 779 C C . ASP A 1 104 ? 10.312 20.562 17.438 1 92.19 104 ASP A C 1
ATOM 781 O O . ASP A 1 104 ? 10 21.188 18.453 1 92.19 104 ASP A O 1
ATOM 785 N N . LEU A 1 105 ? 9.68 20.625 16.312 1 93.75 105 LEU A N 1
ATOM 786 C CA . LEU A 1 105 ? 8.469 21.438 16.25 1 93.75 105 LEU A CA 1
ATOM 787 C C . LEU A 1 105 ? 7.383 20.875 17.156 1 93.75 105 LEU A C 1
ATOM 789 O O . LEU A 1 105 ? 6.715 21.641 17.875 1 93.75 105 LEU A O 1
ATOM 793 N N . LEU A 1 106 ? 7.23 19.562 17.141 1 92.38 106 LEU A N 1
ATOM 794 C CA . LEU A 1 106 ? 6.168 18.953 17.938 1 92.38 106 LEU A CA 1
ATOM 795 C C . LEU A 1 106 ? 6.449 19.094 19.422 1 92.38 106 LEU A C 1
ATOM 797 O O . LEU A 1 106 ? 5.52 19.234 20.219 1 92.38 106 LEU A O 1
ATOM 801 N N . LYS A 1 107 ? 7.723 19.031 19.766 1 91.81 107 LYS A N 1
ATOM 802 C CA . LYS A 1 107 ? 8.086 19.312 21.156 1 91.81 107 LYS A CA 1
ATOM 803 C C . LYS A 1 107 ? 7.613 20.703 21.578 1 91.81 107 LYS A C 1
ATOM 805 O O . LYS A 1 107 ? 7.141 20.891 22.703 1 91.81 107 LYS A O 1
ATOM 810 N N . ALA A 1 108 ? 7.805 21.672 20.703 1 91.94 108 ALA A N 1
ATOM 811 C CA . ALA A 1 108 ? 7.371 23.047 20.969 1 91.94 108 ALA A CA 1
ATOM 812 C C . ALA A 1 108 ? 5.852 23.125 21.078 1 91.94 108 ALA A C 1
ATOM 814 O O . ALA A 1 108 ? 5.32 23.812 21.953 1 91.94 108 ALA A O 1
ATOM 815 N N . VAL A 1 109 ? 5.156 22.422 20.25 1 92.12 109 VAL A N 1
ATOM 816 C CA . VAL A 1 109 ? 3.697 22.422 20.203 1 92.12 109 VAL A CA 1
ATOM 817 C C . VAL A 1 109 ? 3.139 21.781 21.469 1 92.12 109 VAL A C 1
ATOM 819 O O . VAL A 1 109 ? 2.129 22.234 22 1 92.12 109 VAL A O 1
ATOM 822 N N . LEU A 1 110 ? 3.818 20.766 21.953 1 90.75 110 LEU A N 1
ATOM 823 C CA . LEU A 1 110 ? 3.322 19.969 23.062 1 90.75 110 LEU A CA 1
ATOM 824 C C . LEU A 1 110 ? 3.795 20.531 24.391 1 90.75 110 LEU A C 1
ATOM 826 O O . LEU A 1 110 ? 3.398 20.062 25.469 1 90.75 110 LEU A O 1
ATOM 830 N N . ASN A 1 111 ? 4.652 21.531 24.281 1 88 111 ASN A N 1
ATOM 831 C CA . ASN A 1 111 ? 5.117 22.172 25.5 1 88 111 ASN A CA 1
ATOM 832 C C . ASN A 1 111 ? 3.955 22.734 26.328 1 88 111 ASN A C 1
ATOM 834 O O . ASN A 1 111 ? 3.068 23.391 25.781 1 88 111 ASN A O 1
ATOM 838 N N . LYS A 1 112 ? 4.012 22.422 27.656 1 81.31 112 LYS A N 1
ATOM 839 C CA . LYS A 1 112 ? 2.943 22.828 28.547 1 81.31 112 LYS A CA 1
ATOM 840 C C . LYS A 1 112 ? 2.754 24.344 28.531 1 81.31 112 LYS A C 1
ATOM 842 O O . LYS A 1 112 ? 1.625 24.828 28.594 1 81.31 112 LYS A O 1
ATOM 847 N N . GLU A 1 113 ? 3.812 24.984 28.359 1 82.25 113 GLU A N 1
ATOM 848 C CA . GLU A 1 113 ? 3.768 26.438 28.391 1 82.25 113 GLU A CA 1
ATOM 849 C C . GLU A 1 113 ? 3.068 27 27.156 1 82.25 113 GLU A C 1
ATOM 851 O O . GLU A 1 113 ? 2.482 28.078 27.203 1 82.25 113 GLU A O 1
ATOM 856 N N . ALA A 1 114 ? 3.104 26.297 26.109 1 82.31 114 ALA A N 1
ATOM 857 C CA . ALA A 1 114 ? 2.512 26.734 24.859 1 82.31 114 ALA A CA 1
ATOM 858 C C . ALA A 1 114 ? 0.994 26.578 24.875 1 82.31 114 ALA A C 1
ATOM 860 O O . ALA A 1 114 ? 0.283 27.25 24.125 1 82.31 114 ALA A O 1
ATOM 861 N N . ASN A 1 115 ? 0.549 25.656 25.703 1 84.44 115 ASN A N 1
ATOM 862 C CA . ASN A 1 115 ? -0.878 25.406 25.875 1 84.44 115 ASN A CA 1
ATOM 863 C C . ASN A 1 115 ? -1.54 25.016 24.562 1 84.44 115 ASN A C 1
ATOM 865 O O . ASN A 1 115 ? -2.641 25.484 24.25 1 84.44 115 ASN A O 1
ATOM 869 N N . LEU A 1 116 ? -0.895 24.359 23.719 1 85.25 116 LEU A N 1
ATOM 870 C CA . LEU A 1 116 ? -1.463 23.906 22.453 1 85.25 116 LEU A CA 1
ATOM 871 C C . LEU A 1 116 ? -1.726 22.391 22.484 1 85.25 116 LEU A C 1
ATOM 873 O O . LEU A 1 116 ? -2.223 21.828 21.516 1 85.25 116 LEU A O 1
ATOM 877 N N . ARG A 1 117 ? -1.361 21.875 23.703 1 80.44 117 ARG A N 1
ATOM 878 C CA . ARG A 1 117 ? -1.627 20.453 23.875 1 80.44 117 ARG A CA 1
ATOM 879 C C . ARG A 1 117 ? -3.125 20.172 23.828 1 80.44 117 ARG A C 1
ATOM 881 O O . ARG A 1 117 ? -3.9 20.797 24.562 1 80.44 117 ARG A O 1
ATOM 888 N N . GLY A 1 118 ? -3.564 19.656 22.812 1 73 118 GLY A N 1
ATOM 889 C CA . GLY A 1 118 ? -4.949 19.219 22.781 1 73 118 GLY A CA 1
ATOM 890 C C . GLY A 1 118 ? -5.207 18.016 23.688 1 73 118 GLY A C 1
ATOM 891 O O . GLY A 1 118 ? -4.387 17.688 24.547 1 73 118 GLY A O 1
ATOM 892 N N . LYS A 1 119 ? -6.41 17.656 23.844 1 65.38 119 LYS A N 1
ATOM 893 C CA . LYS A 1 119 ? -6.812 16.547 24.719 1 65.38 119 LYS A CA 1
ATOM 894 C C . LYS A 1 119 ? -6.406 15.203 24.125 1 65.38 119 LYS A C 1
ATOM 896 O O . LYS A 1 119 ? -6.535 14.172 24.781 1 65.38 119 LYS A O 1
ATOM 901 N N . GLY A 1 120 ? -5.738 15.336 22.984 1 80.19 120 GLY A N 1
ATOM 902 C CA . GLY A 1 120 ? -5.793 14.008 22.406 1 80.19 120 GLY A CA 1
ATOM 903 C C . GLY A 1 120 ? -4.488 13.586 21.75 1 80.19 120 GLY A C 1
ATOM 904 O O . GLY A 1 120 ? -3.461 14.242 21.922 1 80.19 120 GLY A O 1
ATOM 905 N N . LEU A 1 121 ? -4.332 12.453 21.203 1 93.75 121 LEU A N 1
ATOM 906 C CA . LEU A 1 121 ? -3.264 11.82 20.453 1 93.75 121 LEU A CA 1
ATOM 907 C C . LEU A 1 121 ? -3.027 12.555 19.125 1 93.75 121 LEU A C 1
ATOM 909 O O . LEU A 1 121 ? -3.975 12.836 18.391 1 93.75 121 LEU A O 1
ATOM 913 N N . LEU A 1 122 ? -1.724 13.062 18.922 1 96.06 122 LEU A N 1
ATOM 914 C CA . LEU A 1 122 ? -1.394 13.625 17.625 1 96.06 122 LEU A CA 1
ATOM 915 C C . LEU A 1 122 ? -1.426 12.547 16.547 1 96.06 122 LEU A C 1
ATOM 917 O O . LEU A 1 122 ? -0.941 11.43 16.766 1 96.06 122 LEU A O 1
ATOM 921 N N . SER A 1 123 ? -2.059 12.836 15.453 1 97.5 123 SER A N 1
ATOM 922 C CA . SER A 1 123 ? -2.098 11.906 14.328 1 97.5 123 SER A CA 1
ATOM 923 C C . SER A 1 123 ? -2.045 12.648 13 1 97.5 123 SER A C 1
ATOM 925 O O . SER A 1 123 ? -2.291 13.859 12.945 1 97.5 123 SER A O 1
ATOM 927 N N . HIS A 1 124 ? -1.596 11.992 12.047 1 97.5 124 HIS A N 1
ATOM 928 C CA . HIS A 1 124 ? -1.47 12.531 10.703 1 97.5 124 HIS A CA 1
ATOM 929 C C . HIS A 1 124 ? -2.695 12.195 9.859 1 97.5 124 HIS A C 1
ATOM 931 O O . HIS A 1 124 ? -3.174 11.062 9.875 1 97.5 124 HIS A O 1
ATOM 937 N N . VAL A 1 125 ? -3.264 13.18 9.188 1 98.25 125 VAL A N 1
ATOM 938 C CA . VAL A 1 125 ? -4.355 12.992 8.234 1 98.25 125 VAL A CA 1
ATOM 939 C C . VAL A 1 125 ? -3.938 13.492 6.855 1 98.25 125 VAL A C 1
ATOM 941 O O . VAL A 1 125 ? -3.553 14.656 6.707 1 98.25 125 VAL A O 1
ATOM 944 N N . MET A 1 126 ? -3.936 12.594 5.922 1 98.12 126 MET A N 1
ATOM 945 C CA . MET A 1 126 ? -3.713 12.945 4.523 1 98.12 126 MET A CA 1
ATOM 946 C C . MET A 1 126 ? -5.012 12.875 3.729 1 98.12 126 MET A C 1
ATOM 948 O O . MET A 1 126 ? -5.777 11.914 3.873 1 98.12 126 MET A O 1
ATOM 952 N N . VAL A 1 127 ? -5.281 13.891 2.928 1 98 127 VAL A N 1
ATOM 953 C CA . VAL A 1 127 ? -6.422 13.898 2.02 1 98 127 VAL A CA 1
ATOM 954 C C . VAL A 1 127 ? -5.938 13.75 0.579 1 98 127 VAL A C 1
ATOM 956 O O . VAL A 1 127 ? -5.137 14.562 0.099 1 98 127 VAL A O 1
ATOM 959 N N . TYR A 1 128 ? -6.434 12.727 -0.105 1 97.88 128 TYR A N 1
ATOM 960 C CA . TYR A 1 128 ? -5.996 12.445 -1.468 1 97.88 128 TYR A CA 1
ATOM 961 C C . TYR A 1 128 ? -7.125 12.695 -2.463 1 97.88 128 TYR A C 1
ATOM 963 O O . TYR A 1 128 ? -8.273 12.336 -2.209 1 97.88 128 TYR A O 1
ATOM 971 N N . ASP A 1 129 ? -6.793 13.438 -3.459 1 97.38 129 ASP A N 1
ATOM 972 C CA . ASP A 1 129 ? -7.586 13.492 -4.68 1 97.38 129 ASP A CA 1
ATOM 973 C C . ASP A 1 129 ? -7.051 12.523 -5.73 1 97.38 129 ASP A C 1
ATOM 975 O O . ASP A 1 129 ? -6.141 12.859 -6.488 1 97.38 129 ASP A O 1
ATOM 979 N N . VAL A 1 130 ? -7.621 11.258 -5.73 1 97 130 VAL A N 1
ATOM 980 C CA . VAL A 1 130 ? -7.152 10.164 -6.578 1 97 130 VAL A CA 1
ATOM 981 C C . VAL A 1 130 ? -8 10.094 -7.848 1 97 130 VAL A C 1
ATOM 983 O O . VAL A 1 130 ? -9.227 9.977 -7.781 1 97 130 VAL A O 1
ATOM 986 N N . PRO A 1 131 ? -7.375 10.141 -9.016 1 95.44 131 PRO A N 1
ATOM 987 C CA . PRO A 1 131 ? -8.133 10.125 -10.273 1 95.44 131 PRO A CA 1
ATOM 988 C C . PRO A 1 131 ? -9.078 8.93 -10.367 1 95.44 131 PRO A C 1
ATOM 990 O O . PRO A 1 131 ? -10.188 9.055 -10.898 1 95.44 131 PRO A O 1
ATOM 993 N N . ALA A 1 132 ? -8.742 7.785 -9.82 1 94.62 132 ALA A N 1
ATOM 994 C CA . ALA A 1 132 ? -9.5 6.547 -9.984 1 94.62 132 ALA A CA 1
ATOM 995 C C . ALA A 1 132 ? -10.562 6.41 -8.891 1 94.62 132 ALA A C 1
ATOM 997 O O . ALA A 1 132 ? -11.25 5.387 -8.805 1 94.62 132 ALA A O 1
ATOM 998 N N . TYR A 1 133 ? -10.758 7.414 -8.062 1 95.88 133 TYR A N 1
ATOM 999 C CA . TYR A 1 133 ? -11.742 7.375 -6.992 1 95.88 133 TYR A CA 1
ATOM 1000 C C . TYR A 1 133 ? -12.734 8.531 -7.121 1 95.88 133 TYR A C 1
ATOM 1002 O O . TYR A 1 133 ? -12.383 9.602 -7.609 1 95.88 133 TYR A O 1
ATOM 1010 N N . HIS A 1 134 ? -13.914 8.398 -6.672 1 95.38 134 HIS A N 1
ATOM 1011 C CA . HIS A 1 134 ? -15.008 9.297 -7.039 1 95.38 134 HIS A CA 1
ATOM 1012 C C . HIS A 1 134 ? -15.109 10.461 -6.059 1 95.38 134 HIS A C 1
ATOM 1014 O O . HIS A 1 134 ? -15.867 11.406 -6.293 1 95.38 134 HIS A O 1
ATOM 1020 N N . LYS A 1 135 ? -14.43 10.461 -4.977 1 96.06 135 LYS A N 1
ATOM 1021 C CA . LYS A 1 135 ? -14.422 11.539 -3.994 1 96.06 135 LYS A CA 1
ATOM 1022 C C . LYS A 1 135 ? -13.078 11.625 -3.281 1 96.06 135 LYS A C 1
ATOM 1024 O O . LYS A 1 135 ? -12.141 10.883 -3.615 1 96.06 135 LYS A O 1
ATOM 1029 N N . LEU A 1 136 ? -12.867 12.539 -2.355 1 97.38 136 LEU A N 1
ATOM 1030 C CA . LEU A 1 136 ? -11.641 12.656 -1.578 1 97.38 136 LEU A CA 1
ATOM 1031 C C . LEU A 1 136 ? -11.453 11.445 -0.671 1 97.38 136 LEU A C 1
ATOM 1033 O O . LEU A 1 136 ? -12.422 10.922 -0.12 1 97.38 136 LEU A O 1
ATOM 1037 N N . LEU A 1 137 ? -10.266 10.992 -0.561 1 98.31 137 LEU A N 1
ATOM 1038 C CA . LEU A 1 137 ? -9.914 9.852 0.276 1 98.31 137 LEU A CA 1
ATOM 1039 C C . LEU A 1 137 ? -8.961 10.266 1.393 1 98.31 137 LEU A C 1
ATOM 1041 O O . LEU A 1 137 ? -7.848 10.727 1.125 1 98.31 137 LEU A O 1
ATOM 1045 N N . PHE A 1 138 ? -9.461 10.141 2.631 1 98.69 138 PHE A N 1
ATOM 1046 C CA . PHE A 1 138 ? -8.625 10.438 3.791 1 98.69 138 PHE A CA 1
ATOM 1047 C C . PHE A 1 138 ? -7.848 9.203 4.234 1 98.69 138 PHE A C 1
ATOM 1049 O O . PHE A 1 138 ? -8.383 8.094 4.238 1 98.69 138 PHE A O 1
ATOM 1056 N N . LEU A 1 139 ? -6.594 9.367 4.492 1 98.81 139 LEU A N 1
ATOM 1057 C CA . LEU A 1 139 ? -5.738 8.289 4.965 1 98.81 139 LEU A CA 1
ATOM 1058 C C . LEU A 1 139 ? -5.117 8.633 6.316 1 98.81 139 LEU A C 1
ATOM 1060 O O . LEU A 1 139 ? -4.488 9.688 6.457 1 98.81 139 LEU A O 1
ATOM 1064 N N . THR A 1 140 ? -5.34 7.785 7.293 1 98.69 140 THR A N 1
ATOM 1065 C CA . THR A 1 140 ? -4.777 8 8.617 1 98.69 140 THR A CA 1
ATOM 1066 C C . THR A 1 140 ? -4.535 6.668 9.328 1 98.69 140 THR A C 1
ATOM 1068 O O . THR A 1 140 ? -5.254 5.695 9.094 1 98.69 140 THR A O 1
ATOM 1071 N N . ASP A 1 141 ? -3.494 6.414 10.172 1 97.56 141 ASP A N 1
ATOM 1072 C CA . ASP A 1 141 ? -2.344 7.293 10.359 1 97.56 141 ASP A CA 1
ATOM 1073 C C . ASP A 1 141 ? -1.093 6.711 9.711 1 97.56 141 ASP A C 1
ATOM 1075 O O . ASP A 1 141 ? -0.661 5.609 10.055 1 97.56 141 ASP A O 1
ATOM 1079 N N . GLY A 1 142 ? -0.61 7.422 8.742 1 96.19 142 GLY A N 1
ATOM 1080 C CA . GLY A 1 142 ? 0.564 6.926 8.047 1 96.19 142 GLY A CA 1
ATOM 1081 C C . GLY A 1 142 ? 1.81 7.75 8.312 1 96.19 142 GLY A C 1
ATOM 1082 O O . GLY A 1 142 ? 2.84 7.555 7.66 1 96.19 142 GLY A O 1
ATOM 1083 N N . GLY A 1 143 ? 1.711 8.609 9.367 1 94.62 143 GLY A N 1
ATOM 1084 C CA . GLY A 1 143 ? 2.816 9.547 9.5 1 94.62 143 GLY A CA 1
ATOM 1085 C C . GLY A 1 143 ? 3.227 9.789 10.938 1 94.62 143 GLY A C 1
ATOM 1086 O O . GLY A 1 143 ? 4.281 10.367 11.195 1 94.62 143 GLY A O 1
ATOM 1087 N N . MET A 1 144 ? 2.459 9.297 11.883 1 94.94 144 MET A N 1
ATOM 1088 C CA . MET A 1 144 ? 2.738 9.734 13.25 1 94.94 144 MET A CA 1
ATOM 1089 C C . MET A 1 144 ? 2.791 8.539 14.203 1 94.94 144 MET A C 1
ATOM 1091 O O . MET A 1 144 ? 3.818 8.297 14.836 1 94.94 144 MET A O 1
ATOM 1095 N N . VAL A 1 145 ? 1.67 7.828 14.266 1 95.81 145 VAL A N 1
ATOM 1096 C CA . VAL A 1 145 ? 1.572 6.766 15.258 1 95.81 145 VAL A CA 1
ATOM 1097 C C . VAL A 1 145 ? 2.029 5.441 14.648 1 95.81 145 VAL A C 1
ATOM 1099 O O . VAL A 1 145 ? 1.431 4.957 13.688 1 95.81 145 VAL A O 1
ATOM 1102 N N . THR A 1 146 ? 3.043 4.824 15.148 1 95.25 146 THR A N 1
ATOM 1103 C CA . THR A 1 146 ? 3.719 3.682 14.547 1 95.25 146 THR A CA 1
ATOM 1104 C C . THR A 1 146 ? 2.83 2.441 14.594 1 95.25 146 THR A C 1
ATOM 1106 O O . THR A 1 146 ? 2.566 1.822 13.555 1 95.25 146 THR A O 1
ATOM 1109 N N . CYS A 1 147 ? 2.395 2.035 15.773 1 95.25 147 CYS A N 1
ATOM 1110 C CA . CYS A 1 147 ? 1.537 0.877 16 1 95.25 147 CYS A CA 1
ATOM 1111 C C . CYS A 1 147 ? 0.398 1.216 16.953 1 95.25 147 CYS A C 1
ATOM 1113 O O . CYS A 1 147 ? 0.422 0.824 18.125 1 95.25 147 CYS A O 1
ATOM 1115 N N . PRO A 1 148 ? -0.597 1.876 16.453 1 97.62 148 PRO A N 1
ATOM 1116 C CA . PRO A 1 148 ? -1.669 2.326 17.344 1 97.62 148 PRO A CA 1
ATOM 1117 C C . PRO A 1 148 ? -2.469 1.167 17.938 1 97.62 148 PRO A C 1
ATOM 1119 O O . PRO A 1 148 ? -2.801 0.215 17.219 1 97.62 148 PRO A O 1
ATOM 1122 N N . GLU A 1 149 ? -2.695 1.221 19.188 1 97.38 149 GLU A N 1
ATOM 1123 C CA . GLU A 1 149 ? -3.625 0.318 19.859 1 97.38 149 GLU A CA 1
ATOM 1124 C C . GLU A 1 149 ? -5.062 0.817 19.75 1 97.38 149 GLU A C 1
ATOM 1126 O O . GLU A 1 149 ? -5.312 1.872 19.156 1 97.38 149 GLU A O 1
ATOM 1131 N N . LEU A 1 150 ? -5.961 0.011 20.297 1 98.25 150 LEU A N 1
ATOM 1132 C CA . LEU A 1 150 ? -7.383 0.282 20.109 1 98.25 150 LEU A CA 1
ATOM 1133 C C . LEU A 1 150 ? -7.738 1.688 20.578 1 98.25 150 LEU A C 1
ATOM 1135 O O . LEU A 1 150 ? -8.406 2.438 19.859 1 98.25 150 LEU A O 1
ATOM 1139 N N . LYS A 1 151 ? -7.281 2.041 21.766 1 97.44 151 LYS A N 1
ATOM 1140 C CA . LYS A 1 151 ? -7.586 3.359 22.312 1 97.44 151 LYS A CA 1
ATOM 1141 C C . LYS A 1 151 ? -7.047 4.469 21.406 1 97.44 151 LYS A C 1
ATOM 1143 O O . LYS A 1 151 ? -7.711 5.488 21.203 1 97.44 151 LYS A O 1
ATOM 1148 N N . GLU A 1 152 ? -5.828 4.293 20.922 1 98.06 152 GLU A N 1
ATOM 1149 C CA . GLU A 1 152 ? -5.219 5.273 20.031 1 98.06 152 GLU A CA 1
ATOM 1150 C C . GLU A 1 152 ? -5.961 5.34 18.703 1 98.06 152 GLU A C 1
ATOM 1152 O O . GLU A 1 152 ? -6.094 6.414 18.109 1 98.06 152 GLU A O 1
ATOM 1157 N N . LYS A 1 153 ? -6.461 4.188 18.219 1 98.69 153 LYS A N 1
ATOM 1158 C CA . LYS A 1 153 ? -7.211 4.16 16.969 1 98.69 153 LYS A CA 1
ATOM 1159 C C . LYS A 1 153 ? -8.5 4.977 17.078 1 98.69 153 LYS A C 1
ATOM 1161 O O . LYS A 1 153 ? -8.922 5.613 16.109 1 98.69 153 LYS A O 1
ATOM 1166 N N . ILE A 1 154 ? -9.117 4.941 18.25 1 98.5 154 ILE A N 1
ATOM 1167 C CA . ILE A 1 154 ? -10.312 5.742 18.484 1 98.5 154 ILE A CA 1
ATOM 1168 C C . ILE A 1 154 ? -9.977 7.223 18.344 1 98.5 154 ILE A C 1
ATOM 1170 O O . ILE A 1 154 ? -10.695 7.965 17.672 1 98.5 154 ILE A O 1
ATOM 1174 N N . GLU A 1 155 ? -8.883 7.633 18.938 1 98 155 GLU A N 1
ATOM 1175 C CA . GLU A 1 155 ? -8.461 9.023 18.875 1 98 155 GLU A CA 1
ATOM 1176 C C . GLU A 1 155 ? -8.086 9.422 17.438 1 98 155 GLU A C 1
ATOM 1178 O O . GLU A 1 155 ? -8.406 10.523 17 1 98 155 GLU A O 1
ATOM 1183 N N . ILE A 1 156 ? -7.402 8.523 16.734 1 98.56 156 ILE A N 1
ATOM 1184 C CA . ILE A 1 156 ? -7.016 8.75 15.352 1 98.56 156 ILE A CA 1
ATOM 1185 C C . ILE A 1 156 ? -8.266 8.945 14.492 1 98.56 156 ILE A C 1
ATOM 1187 O O . ILE A 1 156 ? -8.312 9.844 13.648 1 98.56 156 ILE A O 1
ATOM 1191 N N . ILE A 1 157 ? -9.305 8.117 14.727 1 98.75 157 ILE A N 1
ATOM 1192 C CA . ILE A 1 157 ? -10.57 8.234 14.008 1 98.75 157 ILE A CA 1
ATOM 1193 C C . ILE A 1 157 ? -11.211 9.586 14.297 1 98.75 157 ILE A C 1
ATOM 1195 O O . ILE A 1 157 ? -11.617 10.297 13.383 1 98.75 157 ILE A O 1
ATOM 1199 N N . ASN A 1 158 ? -11.25 9.945 15.57 1 98.06 158 ASN A N 1
ATOM 1200 C CA . ASN A 1 158 ? -11.859 11.219 15.945 1 98.06 158 ASN A CA 1
ATOM 1201 C C . ASN A 1 158 ? -11.164 12.391 15.266 1 98.06 158 ASN A C 1
ATOM 1203 O O . ASN A 1 158 ? -11.828 13.312 14.781 1 98.06 158 ASN A O 1
ATOM 1207 N N . ASN A 1 159 ? -9.867 12.367 15.25 1 97.75 159 ASN A N 1
ATOM 1208 C CA . ASN A 1 159 ? -9.094 13.414 14.578 1 97.75 159 ASN A CA 1
ATOM 1209 C C . ASN A 1 159 ? -9.445 13.5 13.102 1 97.75 159 ASN A C 1
ATOM 1211 O O . ASN A 1 159 ? -9.664 14.594 12.57 1 97.75 159 ASN A O 1
ATOM 1215 N N . ALA A 1 160 ? -9.477 12.344 12.438 1 98.44 160 ALA A N 1
ATOM 1216 C CA . ALA A 1 160 ? -9.766 12.312 11 1 98.44 160 ALA A CA 1
ATOM 1217 C C . ALA A 1 160 ? -11.195 12.758 10.711 1 98.44 160 ALA A C 1
ATOM 1219 O O . ALA A 1 160 ? -11.445 13.438 9.711 1 98.44 160 ALA A O 1
ATOM 1220 N N . VAL A 1 161 ? -12.133 12.375 11.586 1 98.44 161 VAL A N 1
ATOM 1221 C CA . VAL A 1 161 ? -13.531 12.75 11.445 1 98.44 161 VAL A CA 1
ATOM 1222 C C . VAL A 1 161 ? -13.68 14.266 11.57 1 98.44 161 VAL A C 1
ATOM 1224 O O . VAL A 1 161 ? -14.43 14.883 10.812 1 98.44 161 VAL A O 1
ATOM 1227 N N . ASP A 1 162 ? -12.922 14.852 12.492 1 97.06 162 ASP A N 1
ATOM 1228 C CA . ASP A 1 162 ? -12.945 16.312 12.648 1 97.06 162 ASP A CA 1
ATOM 1229 C C . ASP A 1 162 ? -12.5 17 11.367 1 97.06 162 ASP A C 1
ATOM 1231 O O . ASP A 1 162 ? -13.086 18 10.961 1 97.06 162 ASP A O 1
ATOM 1235 N N . VAL A 1 163 ? -11.453 16.469 10.75 1 97.62 163 VAL A N 1
ATOM 1236 C CA . VAL A 1 163 ? -10.961 17.031 9.492 1 97.62 163 VAL A CA 1
ATOM 1237 C C . VAL A 1 163 ? -12.023 16.891 8.414 1 97.62 163 VAL A C 1
ATOM 1239 O O . VAL A 1 163 ? -12.273 17.828 7.645 1 97.62 163 VAL A O 1
ATOM 1242 N N . ALA A 1 164 ? -12.695 15.719 8.367 1 98 164 ALA A N 1
ATOM 1243 C CA . ALA A 1 164 ? -13.742 15.484 7.375 1 98 164 ALA A CA 1
ATOM 1244 C C . ALA A 1 164 ? -14.906 16.453 7.574 1 98 164 ALA A C 1
ATOM 1246 O O . ALA A 1 164 ? -15.453 16.969 6.602 1 98 164 ALA A O 1
ATOM 1247 N N . HIS A 1 165 ? -15.281 16.672 8.82 1 97.62 165 HIS A N 1
ATOM 1248 C CA . HIS A 1 165 ? -16.344 17.625 9.109 1 97.62 165 HIS A CA 1
ATOM 1249 C C . HIS A 1 165 ? -15.984 19.031 8.625 1 97.62 165 HIS A C 1
ATOM 1251 O O . HIS A 1 165 ? -16.828 19.734 8.086 1 97.62 165 HIS A O 1
ATOM 1257 N N . ALA A 1 166 ? -14.727 19.406 8.836 1 95.56 166 ALA A N 1
ATOM 1258 C CA . ALA A 1 166 ? -14.258 20.703 8.391 1 95.56 166 ALA A CA 1
ATOM 1259 C C . ALA A 1 166 ? -14.375 20.844 6.875 1 95.56 166 ALA A C 1
ATOM 1261 O O . ALA A 1 166 ? -14.516 21.953 6.355 1 95.56 166 ALA A O 1
ATOM 1262 N N . LEU A 1 167 ? -14.312 19.734 6.18 1 96.31 167 LEU A N 1
ATOM 1263 C CA . LEU A 1 167 ? -14.438 19.75 4.727 1 96.31 167 LEU A CA 1
ATOM 1264 C C . LEU A 1 167 ? -15.891 19.531 4.309 1 96.31 167 LEU A C 1
ATOM 1266 O O . LEU A 1 167 ? -16.172 19.188 3.154 1 96.31 167 LEU A O 1
ATOM 1270 N N . GLN A 1 168 ? -16.781 19.609 5.234 1 95 168 GLN A N 1
ATOM 1271 C CA . GLN A 1 168 ? -18.219 19.625 5.016 1 95 168 GLN A CA 1
ATOM 1272 C C . GLN A 1 168 ? -18.734 18.234 4.668 1 95 168 GLN A C 1
ATOM 1274 O O . GLN A 1 168 ? -19.656 18.094 3.857 1 95 168 GLN A O 1
ATOM 1279 N N . ILE A 1 169 ? -18.047 17.219 5.137 1 96.31 169 ILE A N 1
ATOM 1280 C CA . ILE A 1 169 ? -18.578 15.859 5.105 1 96.31 169 ILE A CA 1
ATOM 1281 C C . ILE A 1 169 ? -19.281 15.547 6.426 1 96.31 169 ILE A C 1
ATOM 1283 O O . ILE A 1 169 ? -18.625 15.273 7.434 1 96.31 169 ILE A O 1
ATOM 1287 N N . ASP A 1 170 ? -20.562 15.555 6.441 1 96.38 170 ASP A N 1
ATOM 1288 C CA . ASP A 1 170 ? -21.359 15.531 7.668 1 96.38 170 ASP A CA 1
ATOM 1289 C C . ASP A 1 170 ? -21.219 14.195 8.391 1 96.38 170 ASP A C 1
ATOM 1291 O O . ASP A 1 170 ? -21.031 14.156 9.609 1 96.38 170 ASP A O 1
ATOM 1295 N N . ILE A 1 171 ? -21.312 13.117 7.598 1 97.44 171 ILE A N 1
ATOM 1296 C CA . ILE A 1 171 ? -21.203 11.781 8.172 1 97.44 171 ILE A CA 1
ATOM 1297 C C . ILE A 1 171 ? -20.156 10.977 7.41 1 97.44 171 ILE A C 1
ATOM 1299 O O . ILE A 1 171 ? -20.5 10.117 6.59 1 97.44 171 ILE A O 1
ATOM 1303 N N . PRO A 1 172 ? -18.875 11.281 7.766 1 98.5 172 PRO A N 1
ATOM 1304 C CA . PRO A 1 172 ? -17.812 10.547 7.062 1 98.5 172 PRO A CA 1
ATOM 1305 C C . PRO A 1 172 ? -17.891 9.039 7.285 1 98.5 172 PRO A C 1
ATOM 1307 O O . PRO A 1 172 ? -18.203 8.594 8.391 1 98.5 172 PRO A O 1
ATOM 1310 N N . LYS A 1 173 ? -17.703 8.305 6.238 1 98.81 173 LYS A N 1
ATOM 1311 C CA . LYS A 1 173 ? -17.641 6.848 6.273 1 98.81 173 LYS A CA 1
ATOM 1312 C C . LYS A 1 173 ? -16.219 6.367 6.508 1 98.81 173 LYS A C 1
ATOM 1314 O O . LYS A 1 173 ? -15.336 6.59 5.676 1 98.81 173 LYS A O 1
ATOM 1319 N N . VAL A 1 174 ? -15.992 5.707 7.676 1 98.94 174 VAL A N 1
ATOM 1320 C CA . VAL A 1 174 ? -14.664 5.289 8.102 1 98.94 174 VAL A CA 1
ATOM 1321 C C . VAL A 1 174 ? -14.5 3.789 7.887 1 98.94 174 VAL A C 1
ATOM 1323 O O . VAL A 1 174 ? -15.297 2.99 8.383 1 98.94 174 VAL A O 1
ATOM 1326 N N . ALA A 1 175 ? -13.461 3.408 7.156 1 98.88 175 ALA A N 1
ATOM 1327 C CA . ALA A 1 175 ? -13.148 2.002 6.922 1 98.88 175 ALA A CA 1
ATOM 1328 C C . ALA A 1 175 ? -11.859 1.599 7.629 1 98.88 175 ALA A C 1
ATOM 1330 O O . ALA A 1 175 ? -10.766 1.929 7.172 1 98.88 175 ALA A O 1
ATOM 1331 N N . PRO A 1 176 ? -11.953 0.916 8.797 1 98.81 176 PRO A N 1
ATOM 1332 C CA . PRO A 1 176 ? -10.758 0.209 9.258 1 98.81 176 PRO A CA 1
ATOM 1333 C C . PRO A 1 176 ? -10.297 -0.87 8.281 1 98.81 176 PRO A C 1
ATOM 1335 O O . PRO A 1 176 ? -10.953 -1.904 8.141 1 98.81 176 PRO A O 1
ATOM 1338 N N . VAL A 1 177 ? -9.203 -0.646 7.645 1 98.56 177 VAL A N 1
ATOM 1339 C CA . VAL A 1 177 ? -8.758 -1.509 6.555 1 98.56 177 VAL A CA 1
ATOM 1340 C C . VAL A 1 177 ? -7.836 -2.6 7.102 1 98.56 177 VAL A C 1
ATOM 1342 O O . VAL A 1 177 ? -6.984 -2.334 7.953 1 98.56 177 VAL A O 1
ATOM 1345 N N . CYS A 1 178 ? -8.07 -3.801 6.684 1 97.88 178 CYS A N 1
ATOM 1346 C CA . CYS A 1 178 ? -7.293 -4.973 7.066 1 97.88 178 CYS A CA 1
ATOM 1347 C C . CYS A 1 178 ? -6.918 -5.805 5.848 1 97.88 178 CYS A C 1
ATOM 1349 O O . CYS A 1 178 ? -7.371 -5.523 4.738 1 97.88 178 CYS A O 1
ATOM 1351 N N . ALA A 1 179 ? -6.055 -6.793 6.062 1 95.44 179 ALA A N 1
ATOM 1352 C CA . ALA A 1 179 ? -5.625 -7.672 4.977 1 95.44 179 ALA A CA 1
ATOM 1353 C C . ALA A 1 179 ? -6.73 -8.648 4.598 1 95.44 179 ALA A C 1
ATOM 1355 O O . ALA A 1 179 ? -6.723 -9.211 3.498 1 95.44 179 ALA A O 1
ATOM 1356 N N . VAL A 1 180 ? -7.676 -8.844 5.516 1 92.81 180 VAL A N 1
ATOM 1357 C CA . VAL A 1 180 ? -8.82 -9.719 5.281 1 92.81 180 VAL A CA 1
ATOM 1358 C C . VAL A 1 180 ? -10.094 -9.062 5.797 1 92.81 180 VAL A C 1
ATOM 1360 O O . VAL A 1 180 ? -10.039 -8.172 6.652 1 92.81 180 VAL A O 1
ATOM 1363 N N . GLU A 1 181 ? -11.234 -9.492 5.324 1 93.19 181 GLU A N 1
ATOM 1364 C CA . GLU A 1 181 ? -12.5 -8.852 5.68 1 93.19 181 GLU A CA 1
ATOM 1365 C C . GLU A 1 181 ? -13.227 -9.641 6.77 1 93.19 181 GLU A C 1
ATOM 1367 O O . GLU A 1 181 ? -14.32 -9.258 7.191 1 93.19 181 GLU A O 1
ATOM 1372 N N . VAL A 1 182 ? -12.625 -10.734 7.168 1 93.31 182 VAL A N 1
ATOM 1373 C CA . VAL A 1 182 ? -13.195 -11.539 8.242 1 93.31 182 VAL A CA 1
ATOM 1374 C C . VAL A 1 182 ? -12.391 -11.336 9.523 1 93.31 182 VAL A C 1
ATOM 1376 O O . VAL A 1 182 ? -11.188 -11.07 9.469 1 93.31 182 VAL A O 1
ATOM 1379 N N . ILE A 1 183 ? -13.125 -11.445 10.641 1 96.62 183 ILE A N 1
ATOM 1380 C CA . ILE A 1 183 ? -12.43 -11.32 11.922 1 96.62 183 ILE A CA 1
ATOM 1381 C C . ILE A 1 183 ? -11.523 -12.531 12.125 1 96.62 183 ILE A C 1
ATOM 1383 O O . ILE A 1 183 ? -11.977 -13.68 12.094 1 96.62 183 ILE A O 1
ATOM 1387 N N . ASN A 1 184 ? -10.312 -12.273 12.188 1 95.38 184 ASN A N 1
ATOM 1388 C CA . ASN A 1 184 ? -9.281 -13.281 12.43 1 95.38 184 ASN A CA 1
ATOM 1389 C C . ASN A 1 184 ? -8.523 -13 13.727 1 95.38 184 ASN A C 1
ATOM 1391 O O . ASN A 1 184 ? -7.699 -12.086 13.781 1 95.38 184 ASN A O 1
ATOM 1395 N N . PRO A 1 185 ? -8.734 -13.82 14.75 1 94.5 185 PRO A N 1
ATOM 1396 C CA . PRO A 1 185 ? -8.117 -13.555 16.047 1 94.5 185 PRO A CA 1
ATOM 1397 C C . PRO A 1 185 ? -6.594 -13.492 15.977 1 94.5 185 PRO A C 1
ATOM 1399 O O . PRO A 1 185 ? -5.953 -12.891 16.844 1 94.5 185 PRO A O 1
ATOM 1402 N N . SER A 1 186 ? -6.07 -14.062 14.906 1 92.75 186 SER A N 1
ATOM 1403 C CA . SER A 1 186 ? -4.621 -14.062 14.758 1 92.75 186 SER A CA 1
ATOM 1404 C C . SER A 1 186 ? -4.141 -12.781 14.078 1 92.75 186 SER A C 1
ATOM 1406 O O . SER A 1 186 ? -2.934 -12.562 13.93 1 92.75 186 SER A O 1
ATOM 1408 N N . MET A 1 187 ? -5.066 -11.953 13.688 1 94.62 187 MET A N 1
ATOM 1409 C CA . MET A 1 187 ? -4.77 -10.664 13.086 1 94.62 187 MET A CA 1
ATOM 1410 C C . MET A 1 187 ? -5.414 -9.531 13.875 1 94.62 187 MET A C 1
ATOM 1412 O O . MET A 1 187 ? -6.551 -9.141 13.602 1 94.62 187 MET A O 1
ATOM 1416 N N . GLN A 1 188 ? -4.645 -8.961 14.75 1 96.5 188 GLN A N 1
ATOM 1417 C CA . GLN A 1 188 ? -5.156 -7.977 15.703 1 96.5 188 GLN A CA 1
ATOM 1418 C C . GLN A 1 188 ? -5.883 -6.848 14.977 1 96.5 188 GLN A C 1
ATOM 1420 O O . GLN A 1 188 ? -6.863 -6.305 15.492 1 96.5 188 GLN A O 1
ATOM 1425 N N . ALA A 1 189 ? -5.449 -6.469 13.812 1 97.38 189 ALA A N 1
ATOM 1426 C CA . ALA A 1 189 ? -6.078 -5.398 13.047 1 97.38 189 ALA A CA 1
ATOM 1427 C C . ALA A 1 189 ? -7.566 -5.676 12.828 1 97.38 189 ALA A C 1
ATOM 1429 O O . ALA A 1 189 ? -8.391 -4.754 12.875 1 97.38 189 ALA A O 1
ATOM 1430 N N . THR A 1 190 ? -7.926 -6.969 12.602 1 97.94 190 THR A N 1
ATOM 1431 C CA . THR A 1 190 ? -9.312 -7.32 12.328 1 97.94 190 THR A CA 1
ATOM 1432 C C . THR A 1 190 ? -10.156 -7.258 13.602 1 97.94 190 THR A C 1
ATOM 1434 O O . THR A 1 190 ? -11.32 -6.871 13.562 1 97.94 190 THR A O 1
ATOM 1437 N N . VAL A 1 191 ? -9.5 -7.625 14.68 1 98.31 191 VAL A N 1
ATOM 1438 C CA . VAL A 1 191 ? -10.172 -7.566 15.977 1 98.31 191 VAL A CA 1
ATOM 1439 C C . VAL A 1 191 ? -10.453 -6.113 16.344 1 98.31 191 VAL A C 1
ATOM 1441 O O . VAL A 1 191 ? -11.562 -5.777 16.766 1 98.31 191 VAL A O 1
ATOM 1444 N N . ASP A 1 192 ? -9.453 -5.293 16.172 1 98.62 192 ASP A N 1
ATOM 1445 C CA . ASP A 1 192 ? -9.625 -3.867 16.422 1 98.62 192 ASP A CA 1
ATOM 1446 C C . ASP A 1 192 ? -10.734 -3.285 15.555 1 98.62 192 ASP A C 1
ATOM 1448 O O . ASP A 1 192 ? -11.57 -2.52 16.031 1 98.62 192 ASP A O 1
ATOM 1452 N N . ALA A 1 193 ? -10.711 -3.637 14.297 1 98.62 193 ALA A N 1
ATOM 1453 C CA . ALA A 1 193 ? -11.688 -3.117 13.352 1 98.62 193 ALA A CA 1
ATOM 1454 C C . ALA A 1 193 ? -13.109 -3.48 13.773 1 98.62 193 ALA A C 1
ATOM 1456 O O . ALA A 1 193 ? -14.016 -2.65 13.695 1 98.62 193 ALA A O 1
ATOM 1457 N N . ALA A 1 194 ? -13.242 -4.719 14.188 1 98.44 194 ALA A N 1
ATOM 1458 C CA . ALA A 1 194 ? -14.547 -5.176 14.672 1 98.44 194 ALA A CA 1
ATOM 1459 C C . ALA A 1 194 ? -14.984 -4.383 15.898 1 98.44 194 ALA A C 1
ATOM 1461 O O . ALA A 1 194 ? -16.141 -3.979 16 1 98.44 194 ALA A O 1
ATOM 1462 N N . ALA A 1 195 ? -14.055 -4.219 16.797 1 98.69 195 ALA A N 1
ATOM 1463 C CA . ALA A 1 195 ? -14.352 -3.475 18.031 1 98.69 195 ALA A CA 1
ATOM 1464 C C . ALA A 1 195 ? -14.758 -2.037 17.703 1 98.69 195 ALA A C 1
ATOM 1466 O O . ALA A 1 195 ? -15.742 -1.528 18.25 1 98.69 195 ALA A O 1
ATOM 1467 N N . LEU A 1 196 ? -14.016 -1.368 16.844 1 98.88 196 LEU A N 1
ATOM 1468 C CA . LEU A 1 196 ? -14.289 0.011 16.453 1 98.88 196 LEU A CA 1
ATOM 1469 C C . LEU A 1 196 ? -15.672 0.131 15.82 1 98.88 196 LEU A C 1
ATOM 1471 O O . LEU A 1 196 ? -16.406 1.072 16.109 1 98.88 196 LEU A O 1
ATOM 1475 N N . SER A 1 197 ? -16 -0.791 14.945 1 98.56 197 SER A N 1
ATOM 1476 C CA . SER A 1 197 ? -17.297 -0.795 14.273 1 98.56 197 SER A CA 1
ATOM 1477 C C . SER A 1 197 ? -18.438 -0.917 15.281 1 98.56 197 SER A C 1
ATOM 1479 O O . SER A 1 197 ? -19.438 -0.202 15.188 1 98.56 197 SER A O 1
ATOM 1481 N N . LEU A 1 198 ? -18.266 -1.858 16.219 1 98.44 198 LEU A N 1
ATOM 1482 C CA . LEU A 1 198 ? -19.297 -2.051 17.219 1 98.44 198 LEU A CA 1
ATOM 1483 C C . LEU A 1 198 ? -19.391 -0.839 18.141 1 98.44 198 LEU A C 1
ATOM 1485 O O . LEU A 1 198 ? -20.484 -0.449 18.562 1 98.44 198 LEU A O 1
ATOM 1489 N N . MET A 1 199 ? -18.297 -0.298 18.5 1 98.62 199 MET A N 1
ATOM 1490 C CA . MET A 1 199 ? -18.281 0.9 19.344 1 98.62 199 MET A CA 1
ATOM 1491 C C . MET A 1 199 ? -19.031 2.045 18.672 1 98.62 199 MET A C 1
ATOM 1493 O O . MET A 1 199 ? -19.734 2.809 19.328 1 98.62 199 MET A O 1
ATOM 1497 N N . ASN A 1 200 ? -18.844 2.16 17.406 1 98.62 200 ASN A N 1
ATOM 1498 C CA . ASN A 1 200 ? -19.578 3.174 16.656 1 98.62 200 ASN A CA 1
ATOM 1499 C C . ASN A 1 200 ? -21.078 2.9 16.656 1 98.62 200 ASN A C 1
ATOM 1501 O O . ASN A 1 200 ? -21.875 3.801 16.922 1 98.62 200 ASN A O 1
ATOM 1505 N N . LYS A 1 201 ? -21.438 1.674 16.359 1 97.56 201 LYS A N 1
ATOM 1506 C CA . LYS A 1 201 ? -22.844 1.281 16.344 1 97.56 201 LYS A CA 1
ATOM 1507 C C . LYS A 1 201 ? -23.5 1.537 17.688 1 97.56 201 LYS A C 1
ATOM 1509 O O . LYS A 1 201 ? -24.688 1.885 17.75 1 97.56 201 LYS A O 1
ATOM 1514 N N . ARG A 1 202 ? -22.734 1.413 18.703 1 98 202 ARG A N 1
ATOM 1515 C CA . ARG A 1 202 ? -23.281 1.554 20.062 1 98 202 ARG A CA 1
ATOM 1516 C C . ARG A 1 202 ? -23.156 2.992 20.547 1 98 202 ARG A C 1
ATOM 1518 O O . ARG A 1 202 ? -23.484 3.291 21.703 1 98 202 ARG A O 1
ATOM 1525 N N . GLY A 1 203 ? -22.594 3.844 19.781 1 97.81 203 GLY A N 1
ATOM 1526 C CA . GLY A 1 203 ? -22.578 5.266 20.078 1 97.81 203 GLY A CA 1
ATOM 1527 C C . GLY A 1 203 ? -21.375 5.703 20.875 1 97.81 203 GLY A C 1
ATOM 1528 O O . GLY A 1 203 ? -21.297 6.844 21.344 1 97.81 203 GLY A O 1
ATOM 1529 N N . GLN A 1 204 ? -20.375 4.82 21.016 1 97.94 204 GLN A N 1
ATOM 1530 C CA . GLN A 1 204 ? -19.156 5.195 21.703 1 97.94 204 GLN A CA 1
ATOM 1531 C C . GLN A 1 204 ? -18.266 6.086 20.844 1 97.94 204 GLN A C 1
ATOM 1533 O O . GLN A 1 204 ? -17.484 6.879 21.359 1 97.94 204 GLN A O 1
ATOM 1538 N N . ILE A 1 205 ? -18.234 5.859 19.609 1 98.38 205 ILE A N 1
ATOM 1539 C CA . ILE A 1 205 ? -17.625 6.727 18.609 1 98.38 205 ILE A CA 1
ATOM 1540 C C . ILE A 1 205 ? -18.703 7.395 17.781 1 98.38 205 ILE A C 1
ATOM 1542 O O . ILE A 1 205 ? -19.547 6.711 17.172 1 98.38 205 ILE A O 1
ATOM 1546 N N . LYS A 1 206 ? -18.703 8.703 17.719 1 98 206 LYS A N 1
ATOM 1547 C CA . LYS A 1 206 ? -19.812 9.43 17.125 1 98 206 LYS A CA 1
ATOM 1548 C C . LYS A 1 206 ? -19.359 10.281 15.945 1 98 206 LYS A C 1
ATOM 1550 O O . LYS A 1 206 ? -18.156 10.438 15.719 1 98 206 LYS A O 1
ATOM 1555 N N . GLY A 1 207 ? -20.312 10.75 15.172 1 98.06 207 GLY A N 1
ATOM 1556 C CA . GLY A 1 207 ? -20.078 11.727 14.125 1 98.06 207 GLY A CA 1
ATOM 1557 C C . GLY A 1 207 ? -19.625 11.102 12.82 1 98.06 207 GLY A C 1
ATOM 1558 O O . GLY A 1 207 ? -19.188 11.812 11.906 1 98.06 207 GLY A O 1
ATOM 1559 N N . CYS A 1 208 ? -19.688 9.797 12.789 1 98.62 208 CYS A N 1
ATOM 1560 C CA . CYS A 1 208 ? -19.25 9.07 11.594 1 98.62 208 CYS A CA 1
ATOM 1561 C C . CYS A 1 208 ? -19.922 7.703 11.523 1 98.62 208 CYS A C 1
ATOM 1563 O O . CYS A 1 208 ? -20.734 7.352 12.383 1 98.62 208 CYS A O 1
ATOM 1565 N N . LEU A 1 209 ? -19.766 7.062 10.414 1 98.75 209 LEU A N 1
ATOM 1566 C CA . LEU A 1 209 ? -20.125 5.664 10.234 1 98.75 209 LEU A CA 1
ATOM 1567 C C . LEU A 1 209 ? -18.891 4.797 10.047 1 98.75 209 LEU A C 1
ATOM 1569 O O . LEU A 1 209 ? -18.062 5.059 9.164 1 98.75 209 LEU A O 1
ATOM 1573 N N . ILE A 1 210 ? -18.766 3.826 10.977 1 98.81 210 ILE A N 1
ATOM 1574 C CA . ILE A 1 210 ? -17.609 2.945 10.898 1 98.81 210 ILE A CA 1
ATOM 1575 C C . ILE A 1 210 ? -18.047 1.536 10.516 1 98.81 210 ILE A C 1
ATOM 1577 O O . ILE A 1 210 ? -19.031 1.024 11.047 1 98.81 210 ILE A O 1
ATOM 1581 N N . ASP A 1 211 ? -17.375 0.95 9.594 1 98.5 211 ASP A N 1
ATOM 1582 C CA . ASP A 1 211 ? -17.578 -0.465 9.297 1 98.5 211 ASP A CA 1
ATOM 1583 C C . ASP A 1 211 ? -16.281 -1.147 8.914 1 98.5 211 ASP A C 1
ATOM 1585 O O . ASP A 1 211 ? -15.555 -0.668 8.039 1 98.5 211 ASP A O 1
ATOM 1589 N N . GLY A 1 212 ? -16.031 -2.238 9.57 1 97.31 212 GLY A N 1
ATOM 1590 C CA . GLY A 1 212 ? -14.867 -3.068 9.312 1 97.31 212 GLY A CA 1
ATOM 1591 C C . GLY A 1 212 ? -14.875 -4.371 10.086 1 97.31 212 GLY A C 1
ATOM 1592 O O . GLY A 1 212 ? -15.719 -4.574 10.961 1 97.31 212 GLY A O 1
ATOM 1593 N N . PRO A 1 213 ? -13.953 -5.219 9.891 1 97.94 213 PRO A N 1
ATOM 1594 C CA . PRO A 1 213 ? -12.805 -5.07 8.992 1 97.94 213 PRO A CA 1
ATOM 1595 C C . PRO A 1 213 ? -13.203 -5.094 7.516 1 97.94 213 PRO A C 1
ATOM 1597 O O . PRO A 1 213 ? -14.109 -5.844 7.129 1 97.94 213 PRO A O 1
ATOM 1600 N N . LEU A 1 214 ? -12.586 -4.234 6.742 1 97.88 214 LEU A N 1
ATOM 1601 C CA . LEU A 1 214 ? -12.711 -4.234 5.289 1 97.88 214 LEU A CA 1
ATOM 1602 C C . LEU A 1 214 ? -11.344 -4.363 4.625 1 97.88 214 LEU A C 1
ATOM 1604 O O . LEU A 1 214 ? -10.344 -3.863 5.152 1 97.88 214 LEU A O 1
ATOM 1608 N N . GLY A 1 215 ? -11.234 -5.105 3.566 1 96.75 215 GLY A N 1
ATOM 1609 C CA . GLY A 1 215 ? -10.062 -4.973 2.713 1 96.75 215 GLY A CA 1
ATOM 1610 C C . GLY A 1 215 ? -10.008 -3.643 1.985 1 96.75 215 GLY A C 1
ATOM 1611 O O . GLY A 1 215 ? -11.016 -2.945 1.872 1 96.75 215 GLY A O 1
ATOM 1612 N N . LEU A 1 216 ? -8.773 -3.266 1.555 1 97.56 216 LEU A N 1
ATOM 1613 C CA . LEU A 1 216 ? -8.672 -2.008 0.824 1 97.56 216 LEU A CA 1
ATOM 1614 C C . LEU A 1 216 ? -9.562 -2.025 -0.412 1 97.56 216 LEU A C 1
ATOM 1616 O O . LEU A 1 216 ? -10.211 -1.022 -0.733 1 97.56 216 LEU A O 1
ATOM 1620 N N . ASP A 1 217 ? -9.688 -3.152 -1.104 1 95.12 217 ASP A N 1
ATOM 1621 C CA . ASP A 1 217 ? -10.477 -3.273 -2.322 1 95.12 217 ASP A CA 1
ATOM 1622 C C . ASP A 1 217 ? -11.961 -3.035 -2.039 1 95.12 217 ASP A C 1
ATOM 1624 O O . ASP A 1 217 ? -12.602 -2.221 -2.705 1 95.12 217 ASP A O 1
ATOM 1628 N N . ASN A 1 218 ? -12.477 -3.689 -1.018 1 95.62 218 ASN A N 1
ATOM 1629 C CA . ASN A 1 218 ? -13.906 -3.553 -0.756 1 95.62 218 ASN A CA 1
ATOM 1630 C C . ASN A 1 218 ? -14.227 -2.246 -0.037 1 95.62 218 ASN A C 1
ATOM 1632 O O . ASN A 1 218 ? -15.383 -1.84 0.042 1 95.62 218 ASN A O 1
ATOM 1636 N N . ALA A 1 219 ? -13.195 -1.592 0.546 1 97.62 219 ALA A N 1
ATOM 1637 C CA . ALA A 1 219 ? -13.398 -0.268 1.129 1 97.62 219 ALA A CA 1
ATOM 1638 C C . ALA A 1 219 ? -13.586 0.787 0.042 1 97.62 219 ALA A C 1
ATOM 1640 O O . ALA A 1 219 ? -14.344 1.742 0.219 1 97.62 219 ALA A O 1
ATOM 1641 N N . ILE A 1 220 ? -12.93 0.576 -1.165 1 97.06 220 ILE A N 1
ATOM 1642 C CA . ILE A 1 220 ? -12.844 1.69 -2.102 1 97.06 220 ILE A CA 1
ATOM 1643 C C . ILE A 1 220 ? -13.625 1.36 -3.371 1 97.06 220 ILE A C 1
ATOM 1645 O O . ILE A 1 220 ? -13.844 2.23 -4.219 1 97.06 220 ILE A O 1
ATOM 1649 N N . SER A 1 221 ? -14.039 0.174 -3.57 1 95.19 221 SER A N 1
ATOM 1650 C CA . SER A 1 221 ? -14.742 -0.249 -4.773 1 95.19 221 SER A CA 1
ATOM 1651 C C . SER A 1 221 ? -16.078 -0.898 -4.434 1 95.19 221 SER A C 1
ATOM 1653 O O . SER A 1 221 ? -16.125 -1.962 -3.812 1 95.19 221 SER A O 1
ATOM 1655 N N . LYS A 1 222 ? -17.141 -0.303 -4.922 1 93.69 222 LYS A N 1
ATOM 1656 C CA . LYS A 1 222 ? -18.484 -0.867 -4.707 1 93.69 222 LYS A CA 1
ATOM 1657 C C . LYS A 1 222 ? -18.609 -2.227 -5.383 1 93.69 222 LYS A C 1
ATOM 1659 O O . LYS A 1 222 ? -19.219 -3.148 -4.824 1 93.69 222 LYS A O 1
ATOM 1664 N N . GLU A 1 223 ? -18.078 -2.291 -6.531 1 91.19 223 GLU A N 1
ATOM 1665 C CA . GLU A 1 223 ? -18.094 -3.543 -7.281 1 91.19 223 GLU A CA 1
ATOM 1666 C C . GLU A 1 223 ? -17.406 -4.66 -6.512 1 91.19 223 GLU A C 1
ATOM 1668 O O . GLU A 1 223 ? -17.922 -5.777 -6.422 1 91.19 223 GLU A O 1
ATOM 1673 N N . ALA A 1 224 ? -16.234 -4.344 -5.977 1 90.62 224 ALA A N 1
ATOM 1674 C CA . ALA A 1 224 ? -15.492 -5.336 -5.199 1 90.62 224 ALA A CA 1
ATOM 1675 C C . ALA A 1 224 ? -16.281 -5.762 -3.965 1 90.62 224 ALA A C 1
ATOM 1677 O O . ALA A 1 224 ? -16.312 -6.941 -3.611 1 90.62 224 ALA A O 1
ATOM 1678 N N . ALA A 1 225 ? -16.906 -4.781 -3.32 1 92.19 225 ALA A N 1
ATOM 1679 C CA . ALA A 1 225 ? -17.703 -5.074 -2.133 1 92.19 225 ALA A CA 1
ATOM 1680 C C . ALA A 1 225 ? -18.875 -5.98 -2.475 1 92.19 225 ALA A C 1
ATOM 1682 O O . ALA A 1 225 ? -19.141 -6.961 -1.771 1 92.19 225 ALA A O 1
ATOM 1683 N N . GLU A 1 226 ? -19.547 -5.707 -3.574 1 90.19 226 GLU A N 1
ATOM 1684 C CA . GLU A 1 226 ? -20.703 -6.492 -4.012 1 90.19 226 GLU A CA 1
ATOM 1685 C C . GLU A 1 226 ? -20.281 -7.914 -4.387 1 90.19 226 GLU A C 1
ATOM 1687 O O . GLU A 1 226 ? -20.969 -8.875 -4.051 1 90.19 226 GLU A O 1
ATOM 1692 N N . HIS A 1 227 ? -19.234 -8 -5.066 1 85.88 227 HIS A N 1
ATOM 1693 C CA . HIS A 1 227 ? -18.703 -9.297 -5.492 1 85.88 227 HIS A CA 1
ATOM 1694 C C . HIS A 1 227 ? -18.438 -10.203 -4.297 1 85.88 227 HIS A C 1
ATOM 1696 O O . HIS A 1 227 ? -18.609 -11.422 -4.391 1 85.88 227 HIS A O 1
ATOM 1702 N N . LYS A 1 228 ? -18.031 -9.609 -3.205 1 86.44 228 LYS A N 1
ATOM 1703 C CA . LYS A 1 228 ? -17.719 -10.391 -2.014 1 86.44 228 LYS A CA 1
ATOM 1704 C C . LYS A 1 228 ? -18.938 -10.516 -1.099 1 86.44 228 LYS A C 1
ATOM 1706 O O . LYS A 1 228 ? -18.828 -11.055 0.005 1 86.44 228 LYS A O 1
ATOM 1711 N N . GLY A 1 229 ? -20.016 -9.875 -1.528 1 89.12 229 GLY A N 1
ATOM 1712 C CA . GLY A 1 229 ? -21.266 -9.977 -0.786 1 89.12 229 GLY A CA 1
ATOM 1713 C C . GLY A 1 229 ? -21.266 -9.156 0.491 1 89.12 229 GLY A C 1
ATOM 1714 O O . GLY A 1 229 ? -21.938 -9.5 1.459 1 89.12 229 GLY A O 1
ATOM 1715 N N . ILE A 1 230 ? -20.469 -8.156 0.515 1 90.06 230 ILE A N 1
ATOM 1716 C CA . ILE A 1 230 ? -20.375 -7.316 1.703 1 90.06 230 ILE A CA 1
ATOM 1717 C C . ILE A 1 230 ? -21.5 -6.273 1.682 1 90.06 230 ILE A C 1
ATOM 1719 O O . ILE A 1 230 ? -21.594 -5.473 0.75 1 90.06 230 ILE A O 1
ATOM 1723 N N . ILE A 1 231 ? -22.328 -6.336 2.65 1 90.19 231 ILE A N 1
ATOM 1724 C CA . ILE A 1 231 ? -23.391 -5.348 2.82 1 90.19 231 ILE A CA 1
ATOM 1725 C C . ILE A 1 231 ? -22.969 -4.312 3.861 1 90.19 231 ILE A C 1
ATOM 1727 O O . ILE A 1 231 ? -22.844 -4.629 5.047 1 90.19 231 ILE A O 1
ATOM 1731 N N . SER A 1 232 ? -22.734 -3.184 3.477 1 92.94 232 SER A N 1
ATOM 1732 C CA . SER A 1 232 ? -22.172 -2.145 4.332 1 92.94 232 SER A CA 1
ATOM 1733 C C . SER A 1 232 ? -22.406 -0.756 3.752 1 92.94 232 SER A C 1
ATOM 1735 O O . SER A 1 232 ? -22.328 -0.565 2.535 1 92.94 232 SER A O 1
ATOM 1737 N N . ASP A 1 233 ? -22.734 0.19 4.586 1 93.56 233 ASP A N 1
ATOM 1738 C CA . ASP A 1 233 ? -22.891 1.576 4.152 1 93.56 233 ASP A CA 1
ATOM 1739 C C . ASP A 1 233 ? -21.531 2.225 3.914 1 93.56 233 ASP A C 1
ATOM 1741 O O . ASP A 1 233 ? -21.438 3.291 3.301 1 93.56 233 ASP A O 1
ATOM 1745 N N . VAL A 1 234 ? -20.484 1.573 4.312 1 97.38 234 VAL A N 1
ATOM 1746 C CA . VAL A 1 234 ? -19.141 2.125 4.23 1 97.38 234 VAL A CA 1
ATOM 1747 C C . VAL A 1 234 ? -18.391 1.478 3.072 1 97.38 234 VAL A C 1
ATOM 1749 O O . VAL A 1 234 ? -17.656 2.152 2.342 1 97.38 234 VAL A O 1
ATOM 1752 N N . ALA A 1 235 ? -18.625 0.193 2.805 1 96.31 235 ALA A N 1
ATOM 1753 C CA . ALA A 1 235 ? -17.891 -0.568 1.793 1 96.31 235 ALA A CA 1
ATOM 1754 C C . ALA A 1 235 ? -18.109 0.024 0.403 1 96.31 235 ALA A C 1
ATOM 1756 O O . ALA A 1 235 ? -19.234 0.347 0.026 1 96.31 235 ALA A O 1
ATOM 1757 N N . GLY A 1 236 ? -17.031 0.26 -0.276 1 96.12 236 GLY A N 1
ATOM 1758 C CA . GLY A 1 236 ? -17.062 0.784 -1.632 1 96.12 236 GLY A CA 1
ATOM 1759 C C . GLY A 1 236 ? -17.281 2.285 -1.686 1 96.12 236 GLY A C 1
ATOM 1760 O O . GLY A 1 236 ? -17.266 2.881 -2.764 1 96.12 236 GLY A O 1
ATOM 1761 N N . ASP A 1 237 ? -17.438 2.934 -0.541 1 97.38 237 ASP A N 1
ATOM 1762 C CA . ASP A 1 237 ? -17.75 4.359 -0.481 1 97.38 237 ASP A CA 1
ATOM 1763 C C . ASP A 1 237 ? -17.094 5.012 0.733 1 97.38 237 ASP A C 1
ATOM 1765 O O . ASP A 1 237 ? -17.719 5.824 1.42 1 97.38 237 ASP A O 1
ATOM 1769 N N . SER A 1 238 ? -15.906 4.613 1.016 1 98.19 238 SER A N 1
ATOM 1770 C CA . SER A 1 238 ? -15.227 5.098 2.213 1 98.19 238 SER A CA 1
ATOM 1771 C C . SER A 1 238 ? -14.719 6.523 2.021 1 98.19 238 SER A C 1
ATOM 1773 O O . SER A 1 238 ? -14.266 6.887 0.935 1 98.19 238 SER A O 1
ATOM 1775 N N . ASP A 1 239 ? -14.82 7.355 3.078 1 98.44 239 ASP A N 1
ATOM 1776 C CA . ASP A 1 239 ? -14.18 8.664 3.125 1 98.44 239 ASP A CA 1
ATOM 1777 C C . ASP A 1 239 ? -12.805 8.586 3.789 1 98.44 239 ASP A C 1
ATOM 1779 O O . ASP A 1 239 ? -11.852 9.219 3.334 1 98.44 239 ASP A O 1
ATOM 1783 N N . ILE A 1 240 ? -12.758 7.809 4.824 1 98.88 240 ILE A N 1
ATOM 1784 C CA . ILE A 1 240 ? -11.562 7.73 5.66 1 98.88 240 ILE A CA 1
ATOM 1785 C C . ILE A 1 240 ? -11.07 6.285 5.723 1 98.88 240 ILE A C 1
ATOM 1787 O O . ILE A 1 240 ? -11.82 5.387 6.113 1 98.88 240 ILE A O 1
ATOM 1791 N N . LEU A 1 241 ? -9.867 6.047 5.293 1 98.94 241 LEU A N 1
ATOM 1792 C CA . LEU A 1 241 ? -9.188 4.773 5.488 1 98.94 241 LEU A CA 1
ATOM 1793 C C . LEU A 1 241 ? -8.344 4.797 6.758 1 98.94 241 LEU A C 1
ATOM 1795 O O . LEU A 1 241 ? -7.367 5.543 6.848 1 98.94 241 LEU A O 1
ATOM 1799 N N . LEU A 1 242 ? -8.75 4.035 7.766 1 98.94 242 LEU A N 1
ATOM 1800 C CA . LEU A 1 242 ? -7.949 3.82 8.969 1 98.94 242 LEU A CA 1
ATOM 1801 C C . LEU A 1 242 ? -7.035 2.611 8.797 1 98.94 242 LEU A C 1
ATOM 1803 O O . LEU A 1 242 ? -7.508 1.483 8.656 1 98.94 242 LEU A O 1
ATOM 1807 N N . VAL A 1 243 ? -5.734 2.824 8.82 1 98.75 243 VAL A N 1
ATOM 1808 C CA . VAL A 1 243 ? -4.777 1.742 8.617 1 98.75 243 VAL A CA 1
ATOM 1809 C C . VAL A 1 243 ? -4.27 1.239 9.961 1 98.75 243 VAL A C 1
ATOM 1811 O O . VAL A 1 243 ? -4.301 1.968 10.961 1 98.75 243 VAL A O 1
ATOM 1814 N N . PRO A 1 244 ? -3.791 0.065 10.047 1 98.31 244 PRO A N 1
ATOM 1815 C CA . PRO A 1 244 ? -3.463 -0.545 11.336 1 98.31 244 PRO A CA 1
ATOM 1816 C C . PRO A 1 244 ? -2.092 -0.123 11.852 1 98.31 244 PRO A C 1
ATOM 1818 O O . PRO A 1 244 ? -1.814 -0.249 13.047 1 98.31 244 PRO A O 1
ATOM 1821 N N . ASN A 1 245 ? -1.218 0.332 10.984 1 97.31 245 ASN A N 1
ATOM 1822 C CA . ASN A 1 245 ? 0.131 0.71 11.391 1 97.31 245 ASN A CA 1
ATOM 1823 C C . ASN A 1 245 ? 0.754 1.699 10.414 1 97.31 245 ASN A C 1
ATOM 1825 O O . ASN A 1 245 ? 0.223 1.918 9.32 1 97.31 245 ASN A O 1
ATOM 1829 N N . ILE A 1 246 ? 1.853 2.219 10.828 1 97.5 246 ILE A N 1
ATOM 1830 C CA . ILE A 1 246 ? 2.438 3.352 10.117 1 97.5 246 ILE A CA 1
ATOM 1831 C C . ILE A 1 246 ? 2.939 2.9 8.75 1 97.5 246 ILE A C 1
ATOM 1833 O O . ILE A 1 246 ? 2.859 3.65 7.77 1 97.5 246 ILE A O 1
ATOM 1837 N N . GLU A 1 247 ? 3.473 1.687 8.617 1 97.5 247 GLU A N 1
ATOM 1838 C CA . GLU A 1 247 ? 4.008 1.213 7.34 1 97.5 247 GLU A CA 1
ATOM 1839 C C . GLU A 1 247 ? 2.906 1.078 6.293 1 97.5 247 GLU A C 1
ATOM 1841 O O . GLU A 1 247 ? 3.062 1.536 5.16 1 97.5 247 GLU A O 1
ATOM 1846 N N . ALA A 1 248 ? 1.789 0.478 6.754 1 98 248 ALA A N 1
ATOM 1847 C CA . ALA A 1 248 ? 0.659 0.306 5.844 1 98 248 ALA A CA 1
ATOM 1848 C C . ALA A 1 248 ? 0.16 1.653 5.328 1 98 248 ALA A C 1
ATOM 1850 O O . ALA A 1 248 ? -0.105 1.809 4.133 1 98 248 ALA A O 1
ATOM 1851 N N . GLY A 1 249 ? 0.101 2.551 6.234 1 98.31 249 GLY A N 1
ATOM 1852 C CA . GLY A 1 249 ? -0.35 3.879 5.852 1 98.31 249 GLY A CA 1
ATOM 1853 C C . GLY A 1 249 ? 0.64 4.613 4.965 1 98.31 249 GLY A C 1
ATOM 1854 O O . GLY A 1 249 ? 0.255 5.219 3.963 1 98.31 249 GLY A O 1
ATOM 1855 N N . ASN A 1 250 ? 1.872 4.566 5.371 1 97.5 250 ASN A N 1
ATOM 1856 C CA . ASN A 1 250 ? 2.928 5.25 4.633 1 97.5 250 ASN A CA 1
ATOM 1857 C C . ASN A 1 250 ? 3.051 4.719 3.209 1 97.5 250 ASN A C 1
ATOM 1859 O O . ASN A 1 250 ? 3.139 5.496 2.258 1 97.5 250 ASN A O 1
ATOM 1863 N N . PHE A 1 251 ? 2.994 3.385 3.059 1 98.31 251 PHE A N 1
ATOM 1864 C CA . PHE A 1 251 ? 3.143 2.771 1.744 1 98.31 251 PHE A CA 1
ATOM 1865 C C . PHE A 1 251 ? 1.937 3.08 0.864 1 98.31 251 PHE A C 1
ATOM 1867 O O . PHE A 1 251 ? 2.088 3.371 -0.325 1 98.31 251 PHE A O 1
ATOM 1874 N N . LEU A 1 252 ? 0.76 2.982 1.478 1 98.31 252 LEU A N 1
ATOM 1875 C CA . LEU A 1 252 ? -0.453 3.293 0.729 1 98.31 252 LEU A CA 1
ATOM 1876 C C . LEU A 1 252 ? -0.433 4.738 0.24 1 98.31 252 LEU A C 1
ATOM 1878 O O . LEU A 1 252 ? -0.721 5.004 -0.929 1 98.31 252 LEU A O 1
ATOM 1882 N N . GLY A 1 253 ? -0.053 5.66 1.122 1 97.56 253 GLY A N 1
ATOM 1883 C CA . GLY A 1 253 ? 0.024 7.062 0.742 1 97.56 253 GLY A CA 1
ATOM 1884 C C . GLY A 1 253 ? 1.011 7.324 -0.381 1 97.56 253 GLY A C 1
ATOM 1885 O O . GLY A 1 253 ? 0.689 8.016 -1.349 1 97.56 253 GLY A O 1
ATOM 1886 N N . LYS A 1 254 ? 2.176 6.801 -0.282 1 96.75 254 LYS A N 1
ATOM 1887 C CA . LYS A 1 254 ? 3.195 6.992 -1.31 1 96.75 254 LYS A CA 1
ATOM 1888 C C . LYS A 1 254 ? 2.781 6.336 -2.625 1 96.75 254 LYS A C 1
ATOM 1890 O O . LYS A 1 254 ? 3.084 6.852 -3.703 1 96.75 254 LYS A O 1
ATOM 1895 N N . SER A 1 255 ? 2.137 5.156 -2.5 1 97.81 255 SER A N 1
ATOM 1896 C CA . SER A 1 255 ? 1.629 4.508 -3.707 1 97.81 255 SER A CA 1
ATOM 1897 C C . SER A 1 255 ? 0.619 5.395 -4.426 1 97.81 255 SER A C 1
ATOM 1899 O O . SER A 1 255 ? 0.65 5.512 -5.652 1 97.81 255 SER A O 1
ATOM 1901 N N . LEU A 1 256 ? -0.294 6.035 -3.684 1 97.62 256 LEU A N 1
ATOM 1902 C CA . LEU A 1 256 ? -1.289 6.934 -4.262 1 97.62 256 LEU A CA 1
ATOM 1903 C C . LEU A 1 256 ? -0.618 8.102 -4.977 1 97.62 256 LEU A C 1
ATOM 1905 O O . LEU A 1 256 ? -1.033 8.484 -6.074 1 97.62 256 LEU A O 1
ATOM 1909 N N . THR A 1 257 ? 0.442 8.594 -4.395 1 95.31 257 THR A N 1
ATOM 1910 C CA . THR A 1 257 ? 1.131 9.758 -4.93 1 95.31 257 THR A CA 1
ATOM 1911 C C . THR A 1 257 ? 1.948 9.391 -6.164 1 95.31 257 THR A C 1
ATOM 1913 O O . THR A 1 257 ? 1.821 10.023 -7.215 1 95.31 257 THR A O 1
ATOM 1916 N N . TYR A 1 258 ? 2.707 8.328 -6.121 1 94.62 258 TYR A N 1
ATOM 1917 C CA . TYR A 1 258 ? 3.709 8.039 -7.145 1 94.62 258 TYR A CA 1
ATOM 1918 C C . TYR A 1 258 ? 3.121 7.191 -8.266 1 94.62 258 TYR A C 1
ATOM 1920 O O . TYR A 1 258 ? 3.506 7.336 -9.43 1 94.62 258 TYR A O 1
ATOM 1928 N N . PHE A 1 259 ? 2.168 6.281 -7.879 1 96.81 259 PHE A N 1
ATOM 1929 C CA . PHE A 1 259 ? 1.684 5.355 -8.891 1 96.81 259 PHE A CA 1
ATOM 1930 C C . PHE A 1 259 ? 0.303 5.77 -9.391 1 96.81 259 PHE A C 1
ATOM 1932 O O . PHE A 1 259 ? -0.042 5.531 -10.547 1 96.81 259 PHE A O 1
ATOM 1939 N N . ALA A 1 260 ? -0.476 6.395 -8.5 1 96.44 260 ALA A N 1
ATOM 1940 C CA . ALA A 1 260 ? -1.86 6.688 -8.867 1 96.44 260 ALA A CA 1
ATOM 1941 C C . ALA A 1 260 ? -2.027 8.156 -9.25 1 96.44 260 ALA A C 1
ATOM 1943 O O . ALA A 1 260 ? -3.143 8.609 -9.516 1 96.44 260 ALA A O 1
ATOM 1944 N N . LYS A 1 261 ? -0.918 8.969 -9.195 1 93.56 261 LYS A N 1
ATOM 1945 C CA . LYS A 1 261 ? -0.898 10.375 -9.586 1 93.56 261 LYS A CA 1
ATOM 1946 C C . LYS A 1 261 ? -1.899 11.188 -8.773 1 93.56 261 LYS A C 1
ATOM 1948 O O . LYS A 1 261 ? -2.602 12.047 -9.312 1 93.56 261 LYS A O 1
ATOM 1953 N N . ALA A 1 262 ? -2.027 10.812 -7.531 1 96.19 262 ALA A N 1
ATOM 1954 C CA . ALA A 1 262 ? -2.924 11.539 -6.637 1 96.19 262 ALA A CA 1
ATOM 1955 C C . ALA A 1 262 ? -2.293 12.852 -6.176 1 96.19 262 ALA A C 1
ATOM 1957 O O . ALA A 1 262 ? -1.087 12.914 -5.926 1 96.19 262 ALA A O 1
ATOM 1958 N N . GLU A 1 263 ? -3.078 13.883 -6.141 1 95 263 GLU A N 1
ATOM 1959 C CA . GLU A 1 263 ? -2.721 15.078 -5.383 1 95 263 GLU A CA 1
ATOM 1960 C C . GLU A 1 263 ? -3.129 14.945 -3.916 1 95 263 GLU A C 1
ATOM 1962 O O . GLU A 1 263 ? -4.059 14.211 -3.59 1 95 263 GLU A O 1
ATOM 1967 N N . SER A 1 264 ? -2.387 15.609 -3.092 1 96.44 264 SER A N 1
ATOM 1968 C CA . SER A 1 264 ? -2.68 15.352 -1.686 1 96.44 264 SER A CA 1
ATOM 1969 C C . SER A 1 264 ? -2.506 16.609 -0.844 1 96.44 264 SER A C 1
ATOM 1971 O O . SER A 1 264 ? -1.909 17.594 -1.298 1 96.44 264 SER A O 1
ATOM 1973 N N . ALA A 1 265 ? -3.096 16.625 0.27 1 97.06 265 ALA A N 1
ATOM 1974 C CA . ALA A 1 265 ? -2.955 17.594 1.35 1 97.06 265 ALA A CA 1
ATOM 1975 C C . ALA A 1 265 ? -2.838 16.891 2.703 1 97.06 265 ALA A C 1
ATOM 1977 O O . ALA A 1 265 ? -3.58 15.953 2.99 1 97.06 265 ALA A O 1
ATOM 1978 N N . GLY A 1 266 ? -1.886 17.281 3.51 1 96.75 266 GLY A N 1
ATOM 1979 C CA . GLY A 1 266 ? -1.671 16.609 4.781 1 96.75 266 GLY A CA 1
ATOM 1980 C C . GLY A 1 266 ? -1.442 17.562 5.934 1 96.75 266 GLY A C 1
ATOM 1981 O O . GLY A 1 266 ? -0.839 18.625 5.754 1 96.75 266 GLY A O 1
ATOM 1982 N N . ILE A 1 267 ? -1.927 17.156 7.094 1 97.56 267 ILE A N 1
ATOM 1983 C CA . ILE A 1 267 ? -1.733 17.938 8.305 1 97.56 267 ILE A CA 1
ATOM 1984 C C . ILE A 1 267 ? -1.628 17.016 9.516 1 97.56 267 ILE A C 1
ATOM 1986 O O . ILE A 1 267 ? -2.051 15.852 9.445 1 97.56 267 ILE A O 1
ATOM 1990 N N . ILE A 1 268 ? -0.983 17.484 10.508 1 97.06 268 ILE A N 1
ATOM 1991 C CA . ILE A 1 268 ? -1.028 16.844 11.82 1 97.06 268 ILE A CA 1
ATOM 1992 C C . ILE A 1 268 ? -2.133 17.469 12.664 1 97.06 268 ILE A C 1
ATOM 1994 O O . ILE A 1 268 ? -2.258 18.703 12.719 1 97.06 268 ILE A O 1
ATOM 1998 N N . VAL A 1 269 ? -2.963 16.641 13.273 1 96.69 269 VAL A N 1
ATOM 1999 C CA . VAL A 1 269 ? -4.07 17.094 14.102 1 96.69 269 VAL A CA 1
ATOM 2000 C C . VAL A 1 269 ? -3.998 16.438 15.484 1 96.69 269 VAL A C 1
ATOM 2002 O O . VAL A 1 269 ? -3.143 15.594 15.727 1 96.69 269 VAL A O 1
ATOM 2005 N N . GLY A 1 270 ? -4.891 16.844 16.359 1 94.62 270 GLY A N 1
ATOM 2006 C CA . GLY A 1 270 ? -4.898 16.344 17.719 1 94.62 270 GLY A CA 1
ATOM 2007 C C . GLY A 1 270 ? -4.477 17.375 18.75 1 94.62 270 GLY A C 1
ATOM 2008 O O . GLY A 1 270 ? -4.781 17.25 19.938 1 94.62 270 GLY A O 1
ATOM 2009 N N . ALA A 1 271 ? -3.717 18.406 18.281 1 93.12 271 ALA A N 1
ATOM 2010 C CA . ALA A 1 271 ? -3.424 19.562 19.109 1 93.12 271 ALA A CA 1
ATOM 2011 C C . ALA A 1 271 ? -4.52 20.625 18.984 1 93.12 271 ALA A C 1
ATOM 2013 O O . ALA A 1 271 ? -5.551 20.375 18.344 1 93.12 271 ALA A O 1
ATOM 2014 N N . LYS A 1 272 ? -4.355 21.734 19.641 1 92.5 272 LYS A N 1
ATOM 2015 C CA . LYS A 1 272 ? -5.371 22.781 19.609 1 92.5 272 LYS A CA 1
ATOM 2016 C C . LYS A 1 272 ? -5.48 23.391 18.219 1 92.5 272 LYS A C 1
ATOM 2018 O O . LYS A 1 272 ? -6.504 23.984 17.875 1 92.5 272 LYS A O 1
ATOM 2023 N N . CYS A 1 273 ? -4.41 23.281 17.453 1 93.19 273 CYS A N 1
ATOM 2024 C CA . CYS A 1 273 ? -4.422 23.719 16.062 1 93.19 273 CYS A CA 1
ATOM 2025 C C . CYS A 1 273 ? -3.678 22.734 15.172 1 93.19 273 CYS A C 1
ATOM 2027 O O . CYS A 1 273 ? -2.818 21.984 15.648 1 93.19 273 CYS A O 1
ATOM 2029 N N . PRO A 1 274 ? -4.066 22.688 13.883 1 96.31 274 PRO A N 1
ATOM 2030 C CA . PRO A 1 274 ? -3.338 21.797 12.992 1 96.31 274 PRO A CA 1
ATOM 2031 C C . PRO A 1 274 ? -1.916 22.266 12.703 1 96.31 274 PRO A C 1
ATOM 2033 O O . PRO A 1 274 ? -1.621 23.469 12.844 1 96.31 274 PRO A O 1
ATOM 2036 N N . VAL A 1 275 ? -1.088 21.359 12.406 1 96.94 275 VAL A N 1
ATOM 2037 C CA . VAL A 1 275 ? 0.289 21.625 12 1 96.94 275 VAL A CA 1
ATOM 2038 C C . VAL A 1 275 ? 0.505 21.156 10.562 1 96.94 275 VAL A C 1
ATOM 2040 O O . VAL A 1 275 ? 0.298 19.984 10.242 1 96.94 275 VAL A O 1
ATOM 2043 N N . VAL A 1 276 ? 0.909 22.062 9.711 1 97.69 276 VAL A N 1
ATOM 2044 C CA . VAL A 1 276 ? 1.163 21.75 8.305 1 97.69 276 VAL A CA 1
ATOM 2045 C C . VAL A 1 276 ? 2.623 21.328 8.125 1 97.69 276 VAL A C 1
ATOM 2047 O O . VAL A 1 276 ? 3.535 22.078 8.484 1 97.69 276 VAL A O 1
ATOM 2050 N N . LEU A 1 277 ? 2.709 20.125 7.629 1 91.25 277 LEU A N 1
ATOM 2051 C CA . LEU A 1 277 ? 4.039 19.625 7.316 1 91.25 277 LEU A CA 1
ATOM 2052 C C . LEU A 1 277 ? 4.211 19.453 5.809 1 91.25 277 LEU A C 1
ATOM 2054 O O . LEU A 1 277 ? 3.375 18.828 5.152 1 91.25 277 LEU A O 1
ATOM 2058 N N . VAL A 1 278 ? 5.156 20.125 5.238 1 84.5 278 VAL A N 1
ATOM 2059 C CA . VAL A 1 278 ? 5.383 19.938 3.809 1 84.5 278 VAL A CA 1
ATOM 2060 C C . VAL A 1 278 ? 6.773 19.359 3.578 1 84.5 278 VAL A C 1
ATOM 2062 O O . VAL A 1 278 ? 7.703 19.641 4.336 1 84.5 278 VAL A O 1
ATOM 2065 N N . SER A 1 279 ? 6.828 18.375 2.652 1 78.69 279 SER A N 1
ATOM 2066 C CA . SER A 1 279 ? 8.109 17.781 2.281 1 78.69 279 SER A CA 1
ATOM 2067 C C . SER A 1 279 ? 8.664 18.422 1.012 1 78.69 279 SER A C 1
ATOM 2069 O O . SER A 1 279 ? 7.922 19.016 0.232 1 78.69 279 SER A O 1
ATOM 2071 N N . ARG A 1 280 ? 10 18.375 0.787 1 74.62 280 ARG A N 1
ATOM 2072 C CA . ARG A 1 280 ? 10.664 18.859 -0.42 1 74.62 280 ARG A CA 1
ATOM 2073 C C . ARG A 1 280 ? 10.164 18.109 -1.654 1 74.62 280 ARG A C 1
ATOM 2075 O O . ARG A 1 280 ? 10.211 18.641 -2.768 1 74.62 280 ARG A O 1
ATOM 2082 N N . ALA A 1 281 ? 9.648 16.859 -1.375 1 74.06 281 ALA A N 1
ATOM 2083 C CA . ALA A 1 281 ? 9.258 16 -2.488 1 74.06 281 ALA A CA 1
ATOM 2084 C C . ALA A 1 281 ? 7.824 16.297 -2.924 1 74.06 281 ALA A C 1
ATOM 2086 O O . ALA A 1 281 ? 7.402 15.883 -4.008 1 74.06 281 ALA A O 1
ATOM 2087 N N . ASP A 1 282 ? 7.148 17.062 -2.115 1 84.69 282 ASP A N 1
ATOM 2088 C CA . ASP A 1 282 ? 5.766 17.375 -2.451 1 84.69 282 ASP A CA 1
ATOM 2089 C C . ASP A 1 282 ? 5.691 18.359 -3.615 1 84.69 282 ASP A C 1
ATOM 2091 O O . ASP A 1 282 ? 6.566 19.219 -3.768 1 84.69 282 ASP A O 1
ATOM 2095 N N . SER A 1 283 ? 4.715 18.219 -4.387 1 87.62 283 SER A N 1
ATOM 2096 C CA . SER A 1 283 ? 4.48 19.203 -5.441 1 87.62 283 SER A CA 1
ATOM 2097 C C . SER A 1 283 ? 4.086 20.562 -4.867 1 87.62 283 SER A C 1
ATOM 2099 O O . SER A 1 283 ? 3.666 20.641 -3.711 1 87.62 283 SER A O 1
ATOM 2101 N N . ALA A 1 284 ? 4.242 21.594 -5.68 1 90.44 284 ALA A N 1
ATOM 2102 C CA . ALA A 1 284 ? 3.811 22.922 -5.277 1 90.44 284 ALA A CA 1
ATOM 2103 C C . ALA A 1 284 ? 2.32 22.938 -4.945 1 90.44 284 ALA A C 1
ATOM 2105 O O . ALA A 1 284 ? 1.905 23.562 -3.963 1 90.44 284 ALA A O 1
ATOM 2106 N N . LYS A 1 285 ? 1.604 22.219 -5.719 1 92.62 285 LYS A N 1
ATOM 2107 C CA . LYS A 1 285 ? 0.161 22.156 -5.504 1 92.62 285 LYS A CA 1
ATOM 2108 C C . LYS A 1 285 ? -0.166 21.484 -4.176 1 92.62 285 LYS A C 1
ATOM 2110 O O . LYS A 1 285 ? -1.034 21.938 -3.434 1 92.62 285 LYS A O 1
ATOM 2115 N N . SER A 1 286 ? 0.5 20.406 -3.924 1 93.62 286 SER A N 1
ATOM 2116 C CA . SER A 1 286 ? 0.258 19.688 -2.686 1 93.62 286 SER A CA 1
ATOM 2117 C C . SER A 1 286 ? 0.566 20.547 -1.465 1 93.62 286 SER A C 1
ATOM 2119 O O . SER A 1 286 ? -0.122 20.453 -0.446 1 93.62 286 SER A O 1
ATOM 2121 N N . LYS A 1 287 ? 1.622 21.359 -1.564 1 94.5 287 LYS A N 1
ATOM 2122 C CA . LYS A 1 287 ? 1.971 22.25 -0.464 1 94.5 287 LYS A CA 1
ATOM 2123 C C . LYS A 1 287 ? 0.877 23.297 -0.234 1 94.5 287 LYS A C 1
ATOM 2125 O O . LYS A 1 287 ? 0.497 23.562 0.908 1 94.5 287 LYS A O 1
ATOM 2130 N N . LEU A 1 288 ? 0.356 23.797 -1.293 1 95.81 288 LEU A N 1
ATOM 2131 C CA . LEU A 1 288 ? -0.722 24.781 -1.2 1 95.81 288 LEU A CA 1
ATOM 2132 C C . LEU A 1 288 ? -1.981 24.141 -0.617 1 95.81 288 LEU A C 1
ATOM 2134 O O . LEU A 1 288 ? -2.652 24.75 0.224 1 95.81 288 LEU A O 1
ATOM 2138 N N . TYR A 1 289 ? -2.268 22.922 -1.1 1 97.12 289 TYR A N 1
ATOM 2139 C CA . TYR A 1 289 ? -3.434 22.219 -0.589 1 97.12 289 TYR A CA 1
ATOM 2140 C C . TYR A 1 289 ? -3.305 21.953 0.908 1 97.12 289 TYR A C 1
ATOM 2142 O O . TYR A 1 289 ? -4.289 22.031 1.645 1 97.12 289 TYR A O 1
ATOM 2150 N N . SER A 1 290 ? -2.105 21.641 1.36 1 97.75 290 SER A N 1
ATOM 2151 C CA . SER A 1 290 ? -1.888 21.375 2.779 1 97.75 290 SER A CA 1
ATOM 2152 C C . SER A 1 290 ? -2.113 22.625 3.617 1 97.75 290 SER A C 1
ATOM 2154 O O . SER A 1 290 ? -2.689 22.562 4.707 1 97.75 290 SER A O 1
ATOM 2156 N N . ILE A 1 291 ? -1.636 23.781 3.107 1 97.69 291 ILE A N 1
ATOM 2157 C CA . ILE A 1 291 ? -1.862 25.047 3.793 1 97.69 291 ILE A CA 1
ATOM 2158 C C . ILE A 1 291 ? -3.357 25.359 3.836 1 97.69 291 ILE A C 1
ATOM 2160 O O . ILE A 1 291 ? -3.895 25.719 4.887 1 97.69 291 ILE A O 1
ATOM 2164 N N . ALA A 1 292 ? -4.031 25.156 2.705 1 97.69 292 ALA A N 1
ATOM 2165 C CA . ALA A 1 292 ? -5.469 25.406 2.631 1 97.69 292 ALA A CA 1
ATOM 2166 C C . ALA A 1 292 ? -6.227 24.5 3.602 1 97.69 292 ALA A C 1
ATOM 2168 O O . ALA A 1 292 ? -7.172 24.938 4.262 1 97.69 292 ALA A O 1
ATOM 2169 N N . LEU A 1 293 ? -5.809 23.234 3.645 1 97.69 293 LEU A N 1
ATOM 2170 C CA . LEU A 1 293 ? -6.43 22.281 4.559 1 97.69 293 LEU A CA 1
ATOM 2171 C C . LEU A 1 293 ? -6.289 22.75 6.004 1 97.69 293 LEU A C 1
ATOM 2173 O O . LEU A 1 293 ? -7.25 22.688 6.773 1 97.69 293 LEU A O 1
ATOM 2177 N N . GLY A 1 294 ? -5.078 23.156 6.344 1 97.69 294 GLY A N 1
ATOM 2178 C CA . GLY A 1 294 ? -4.875 23.703 7.672 1 97.69 294 GLY A CA 1
ATOM 2179 C C . GLY A 1 294 ? -5.793 24.875 7.984 1 97.69 294 GLY A C 1
ATOM 2180 O O . GLY A 1 294 ? -6.371 24.938 9.07 1 97.69 294 GLY A O 1
ATOM 2181 N N . ALA A 1 295 ? -5.984 25.75 7.043 1 97.44 295 ALA A N 1
ATOM 2182 C CA . ALA A 1 295 ? -6.809 26.938 7.207 1 97.44 295 ALA A CA 1
ATOM 2183 C C . ALA A 1 295 ? -8.273 26.578 7.41 1 97.44 295 ALA A C 1
ATOM 2185 O O . ALA A 1 295 ? -8.984 27.234 8.18 1 97.44 295 ALA A O 1
ATOM 2186 N N . VAL A 1 296 ? -8.695 25.547 6.695 1 96.62 296 VAL A N 1
ATOM 2187 C CA . VAL A 1 296 ? -10.102 25.156 6.719 1 96.62 296 VAL A CA 1
ATOM 2188 C C . VAL A 1 296 ? -10.422 24.438 8.031 1 96.62 296 VAL A C 1
ATOM 2190 O O . VAL A 1 296 ? -11.523 24.578 8.57 1 96.62 296 VAL A O 1
ATOM 2193 N N . VAL A 1 297 ? -9.477 23.734 8.562 1 95.94 297 VAL A N 1
ATOM 2194 C CA . VAL A 1 297 ? -9.695 22.891 9.734 1 95.94 297 VAL A CA 1
ATOM 2195 C C . VAL A 1 297 ? -9.703 23.75 10.992 1 95.94 297 VAL A C 1
ATOM 2197 O O . VAL A 1 297 ? -10.312 23.391 12 1 95.94 297 VAL A O 1
ATOM 2200 N N . VAL A 1 298 ? -9.023 24.875 10.977 1 93.06 298 VAL A N 1
ATOM 2201 C CA . VAL A 1 298 ? -8.961 25.766 12.133 1 93.06 298 VAL A CA 1
ATOM 2202 C C . VAL A 1 298 ? -10.273 26.531 12.273 1 93.06 298 VAL A C 1
ATOM 2204 O O . VAL A 1 298 ? -10.859 26.953 11.281 1 93.06 298 VAL A O 1
ATOM 2207 N N . MET B 1 1 ? 15.562 -9.789 -20.656 1 71.06 1 MET B N 1
ATOM 2208 C CA . MET B 1 1 ? 14.828 -9.406 -19.453 1 71.06 1 MET B CA 1
ATOM 2209 C C . MET B 1 1 ? 13.414 -8.945 -19.797 1 71.06 1 MET B C 1
ATOM 2211 O O . MET B 1 1 ? 13.227 -8.148 -20.734 1 71.06 1 MET B O 1
ATOM 2215 N N . ILE B 1 2 ? 12.375 -9.633 -19.094 1 80.81 2 ILE B N 1
ATOM 2216 C CA . ILE B 1 2 ? 10.992 -9.266 -19.359 1 80.81 2 ILE B CA 1
ATOM 2217 C C . ILE B 1 2 ? 10.648 -7.961 -18.656 1 80.81 2 ILE B C 1
ATOM 2219 O O . ILE B 1 2 ? 11.039 -7.758 -17.5 1 80.81 2 ILE B O 1
ATOM 2223 N N . LYS B 1 3 ? 10.133 -7.031 -19.359 1 83.88 3 LYS B N 1
ATOM 2224 C CA . LYS B 1 3 ? 9.812 -5.727 -18.781 1 83.88 3 LYS B CA 1
ATOM 2225 C C . LYS B 1 3 ? 8.305 -5.547 -18.641 1 83.88 3 LYS B C 1
ATOM 2227 O O . LYS B 1 3 ? 7.852 -4.668 -17.906 1 83.88 3 LYS B O 1
ATOM 2232 N N . ARG B 1 4 ? 7.617 -6.457 -19.281 1 90.56 4 ARG B N 1
ATOM 2233 C CA . ARG B 1 4 ? 6.16 -6.367 -19.266 1 90.56 4 ARG B CA 1
ATOM 2234 C C . ARG B 1 4 ? 5.527 -7.75 -19.109 1 90.56 4 ARG B C 1
ATOM 2236 O O . ARG B 1 4 ? 6.137 -8.758 -19.469 1 90.56 4 ARG B O 1
ATOM 2243 N N . LEU B 1 5 ? 4.309 -7.746 -18.625 1 93.19 5 LEU B N 1
ATOM 2244 C CA . LEU B 1 5 ? 3.662 -9.023 -18.344 1 93.19 5 LEU B CA 1
ATOM 2245 C C . LEU B 1 5 ? 3.279 -9.734 -19.641 1 93.19 5 LEU B C 1
ATOM 2247 O O . LEU B 1 5 ? 3.191 -10.961 -19.672 1 93.19 5 LEU B O 1
ATOM 2251 N N . ASP B 1 6 ? 3.039 -8.938 -20.625 1 90.5 6 ASP B N 1
ATOM 2252 C CA . ASP B 1 6 ? 2.746 -9.562 -21.906 1 90.5 6 ASP B CA 1
ATOM 2253 C C . ASP B 1 6 ? 3.916 -10.43 -22.391 1 90.5 6 ASP B C 1
ATOM 2255 O O . ASP B 1 6 ? 3.715 -11.461 -23.031 1 90.5 6 ASP B O 1
ATOM 2259 N N . GLU B 1 7 ? 5.117 -10.039 -22.094 1 93.69 7 GLU B N 1
ATOM 2260 C CA . GLU B 1 7 ? 6.312 -10.805 -22.422 1 93.69 7 GLU B CA 1
ATOM 2261 C C . GLU B 1 7 ? 6.387 -12.102 -21.625 1 93.69 7 GLU B C 1
ATOM 2263 O O . GLU B 1 7 ? 7.07 -13.047 -22.016 1 93.69 7 GLU B O 1
ATOM 2268 N N . LEU B 1 8 ? 5.734 -12.078 -20.516 1 93.94 8 LEU B N 1
ATOM 2269 C CA . LEU B 1 8 ? 5.676 -13.266 -19.672 1 93.94 8 LEU B CA 1
ATOM 2270 C C . LEU B 1 8 ? 4.973 -14.406 -20.391 1 93.94 8 LEU B C 1
ATOM 2272 O O . LEU B 1 8 ? 5.398 -15.562 -20.312 1 93.94 8 LEU B O 1
ATOM 2276 N N . ILE B 1 9 ? 3.902 -14.102 -21.078 1 93.12 9 ILE B N 1
ATOM 2277 C CA . ILE B 1 9 ? 3.15 -15.094 -21.844 1 93.12 9 ILE B CA 1
ATOM 2278 C C . ILE B 1 9 ? 4.039 -15.68 -22.938 1 93.12 9 ILE B C 1
ATOM 2280 O O . ILE B 1 9 ? 4.078 -16.906 -23.125 1 93.12 9 ILE B O 1
ATOM 2284 N N . GLU B 1 10 ? 4.754 -14.781 -23.562 1 92.69 10 GLU B N 1
ATOM 2285 C CA . GLU B 1 10 ? 5.66 -15.227 -24.625 1 92.69 10 GLU B CA 1
ATOM 2286 C C . GLU B 1 10 ? 6.766 -16.125 -24.062 1 92.69 10 GLU B C 1
ATOM 2288 O O . GLU B 1 10 ? 7.145 -17.109 -24.688 1 92.69 10 GLU B O 1
ATOM 2293 N N . LEU B 1 11 ? 7.23 -15.719 -22.969 1 93.5 11 LEU B N 1
AT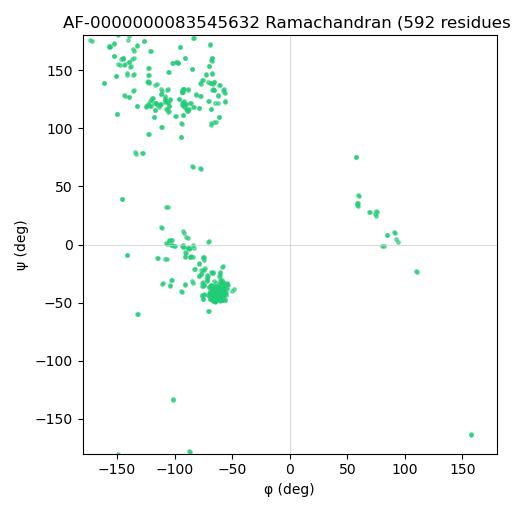OM 2294 C CA . LEU B 1 11 ? 8.266 -16.5 -22.312 1 93.5 11 LEU B CA 1
ATOM 2295 C C . LEU B 1 11 ? 7.758 -17.906 -21.969 1 93.5 11 LEU B C 1
ATOM 2297 O O . LEU B 1 11 ? 8.469 -18.891 -22.141 1 93.5 11 LEU B O 1
ATOM 2301 N N . ALA B 1 12 ? 6.59 -18.031 -21.5 1 94.38 12 ALA B N 1
ATOM 2302 C CA . ALA B 1 12 ? 5.988 -19.297 -21.125 1 94.38 12 ALA B CA 1
ATOM 2303 C C . ALA B 1 12 ? 5.793 -20.188 -22.344 1 94.38 12 ALA B C 1
ATOM 2305 O O . ALA B 1 12 ? 6.07 -21.391 -22.312 1 94.38 12 ALA B O 1
ATOM 2306 N N . ILE B 1 13 ? 5.348 -19.594 -23.406 1 93 13 ILE B N 1
ATOM 2307 C CA . ILE B 1 13 ? 5.074 -20.328 -24.641 1 93 13 ILE B CA 1
ATOM 2308 C C . ILE B 1 13 ? 6.387 -20.812 -25.25 1 93 13 ILE B C 1
ATOM 2310 O O . ILE B 1 13 ? 6.441 -21.891 -25.828 1 93 13 ILE B O 1
ATOM 2314 N N . GLY B 1 14 ? 7.383 -20.016 -25.109 1 89.69 14 GLY B N 1
ATOM 2315 C CA . GLY B 1 14 ? 8.672 -20.344 -25.703 1 89.69 14 GLY B CA 1
ATOM 2316 C C . GLY B 1 14 ? 9.422 -21.422 -24.953 1 89.69 14 GLY B C 1
ATOM 2317 O O . GLY B 1 14 ? 10.336 -22.031 -25.5 1 89.69 14 GLY B O 1
ATOM 2318 N N . LYS B 1 15 ? 9 -21.734 -23.844 1 91.25 15 LYS B N 1
ATOM 2319 C CA . LYS B 1 15 ? 9.625 -22.781 -23.047 1 91.25 15 LYS B CA 1
ATOM 2320 C C . LYS B 1 15 ? 8.922 -24.125 -23.25 1 91.25 15 LYS B C 1
ATOM 2322 O O . LYS B 1 15 ? 7.934 -24.203 -23.969 1 91.25 15 LYS B O 1
ATOM 2327 N N . GLU B 1 16 ? 9.539 -25.172 -22.734 1 92.38 16 GLU B N 1
ATOM 2328 C CA . GLU B 1 16 ? 8.859 -26.469 -22.719 1 92.38 16 GLU B CA 1
ATOM 2329 C C . GLU B 1 16 ? 7.52 -26.375 -22 1 92.38 16 GLU B C 1
ATOM 2331 O O . GLU B 1 16 ? 7.449 -25.875 -20.875 1 92.38 16 GLU B O 1
ATOM 2336 N N . LYS B 1 17 ? 6.582 -26.719 -22.656 1 94.19 17 LYS B N 1
ATOM 2337 C CA . LYS B 1 17 ? 5.23 -26.594 -22.125 1 94.19 17 LYS B CA 1
ATOM 2338 C C . LYS B 1 17 ? 5.082 -27.359 -20.812 1 94.19 17 LYS B C 1
ATOM 2340 O O . LYS B 1 17 ? 5.492 -28.516 -20.719 1 94.19 17 LYS B O 1
ATOM 2345 N N . LYS B 1 18 ? 4.539 -26.703 -19.844 1 97.62 18 LYS B N 1
ATOM 2346 C CA . LYS B 1 18 ? 4.352 -27.297 -18.516 1 97.62 18 LYS B CA 1
ATOM 2347 C C . LYS B 1 18 ? 2.912 -27.75 -18.312 1 97.62 18 LYS B C 1
ATOM 2349 O O . LYS B 1 18 ? 2.006 -27.281 -19.016 1 97.62 18 LYS B O 1
ATOM 2354 N N . ILE B 1 19 ? 2.779 -28.688 -17.406 1 98.44 19 ILE B N 1
ATOM 2355 C CA . ILE B 1 19 ? 1.449 -29.219 -17.125 1 98.44 19 ILE B CA 1
ATOM 2356 C C . ILE B 1 19 ? 0.96 -28.672 -15.781 1 98.44 19 ILE B C 1
ATOM 2358 O O . ILE B 1 19 ? 1.627 -28.844 -14.758 1 98.44 19 ILE B O 1
ATOM 2362 N N . LEU B 1 20 ? -0.194 -28 -15.805 1 98.44 20 LEU B N 1
ATOM 2363 C CA . LEU B 1 20 ? -0.854 -27.406 -14.641 1 98.44 20 LEU B CA 1
ATOM 2364 C C . LEU B 1 20 ? -1.874 -28.375 -14.047 1 98.44 20 LEU B C 1
ATOM 2366 O O . LEU B 1 20 ? -2.762 -28.859 -14.758 1 98.44 20 LEU B O 1
ATOM 2370 N N . SER B 1 21 ? -1.712 -28.719 -12.781 1 98.62 21 SER B N 1
ATOM 2371 C CA . SER B 1 21 ? -2.729 -29.469 -12.062 1 98.62 21 SER B CA 1
ATOM 2372 C C . SER B 1 21 ? -3.695 -28.547 -11.336 1 98.62 21 SER B C 1
ATOM 2374 O O . SER B 1 21 ? -3.279 -27.734 -10.508 1 98.62 21 SER B O 1
ATOM 2376 N N . VAL B 1 22 ? -4.988 -28.641 -11.594 1 98.56 22 VAL B N 1
ATOM 2377 C CA . VAL B 1 22 ? -5.98 -27.766 -10.984 1 98.56 22 VAL B CA 1
ATOM 2378 C C . VAL B 1 22 ? -6.738 -28.516 -9.898 1 98.56 22 VAL B C 1
ATOM 2380 O O . VAL B 1 22 ? -7.422 -29.516 -10.18 1 98.56 22 VAL B O 1
ATOM 2383 N N . ALA B 1 23 ? -6.648 -28.031 -8.688 1 98.19 23 ALA B N 1
ATOM 2384 C CA . ALA B 1 23 ? -7.297 -28.672 -7.547 1 98.19 23 ALA B CA 1
ATOM 2385 C C . ALA B 1 23 ? -8.742 -28.203 -7.402 1 98.19 23 ALA B C 1
ATOM 2387 O O . ALA B 1 23 ? -9 -27.016 -7.199 1 98.19 23 ALA B O 1
ATOM 2388 N N . VAL B 1 24 ? -9.672 -29.141 -7.449 1 97.81 24 VAL B N 1
ATOM 2389 C CA . VAL B 1 24 ? -11.102 -28.859 -7.316 1 97.81 24 VAL B CA 1
ATOM 2390 C C . VAL B 1 24 ? -11.531 -27.859 -8.383 1 97.81 24 VAL B C 1
ATOM 2392 O O . VAL B 1 24 ? -11.953 -26.75 -8.07 1 97.81 24 VAL B O 1
ATOM 2395 N N . ALA B 1 25 ? -11.641 -28.344 -9.555 1 98.06 25 ALA B N 1
ATOM 2396 C CA . ALA B 1 25 ? -11.648 -27.516 -10.758 1 98.06 25 ALA B CA 1
ATOM 2397 C C . ALA B 1 25 ? -13.07 -27.062 -11.094 1 98.06 25 ALA B C 1
ATOM 2399 O O . ALA B 1 25 ? -13.266 -26.25 -12 1 98.06 25 ALA B O 1
ATOM 2400 N N . GLN B 1 26 ? -14.055 -27.5 -10.328 1 97.19 26 GLN B N 1
ATOM 2401 C CA . GLN B 1 26 ? -15.438 -27.172 -10.656 1 97.19 26 GLN B CA 1
ATOM 2402 C C . GLN B 1 26 ? -15.773 -25.75 -10.242 1 97.19 26 GLN B C 1
ATOM 2404 O O . GLN B 1 26 ? -16.625 -25.531 -9.375 1 97.19 26 GLN B O 1
ATOM 2409 N N . ASP B 1 27 ? -15.172 -24.812 -10.836 1 94.56 27 ASP B N 1
ATOM 2410 C CA . ASP B 1 27 ? -15.344 -23.375 -10.68 1 94.56 27 ASP B CA 1
ATOM 2411 C C . ASP B 1 27 ? -15.281 -22.656 -12.023 1 94.56 27 ASP B C 1
ATOM 2413 O O . ASP B 1 27 ? -14.336 -22.844 -12.789 1 94.56 27 ASP B O 1
ATOM 2417 N N . SER B 1 28 ? -16.281 -21.859 -12.32 1 94.88 28 SER B N 1
ATOM 2418 C CA . SER B 1 28 ? -16.422 -21.219 -13.625 1 94.88 28 SER B CA 1
ATOM 2419 C C . SER B 1 28 ? -15.227 -20.328 -13.93 1 94.88 28 SER B C 1
ATOM 2421 O O . SER B 1 28 ? -14.695 -20.328 -15.039 1 94.88 28 SER B O 1
ATOM 2423 N N . ILE B 1 29 ? -14.797 -19.578 -12.953 1 93 29 ILE B N 1
ATOM 2424 C CA . ILE B 1 29 ? -13.711 -18.625 -13.109 1 93 29 ILE B CA 1
ATOM 2425 C C . ILE B 1 29 ? -12.406 -19.359 -13.367 1 93 29 ILE B C 1
ATOM 2427 O O . ILE B 1 29 ? -11.641 -18.984 -14.266 1 93 29 ILE B O 1
ATOM 2431 N N . VAL B 1 30 ? -12.211 -20.391 -12.633 1 95 30 VAL B N 1
ATOM 2432 C CA . VAL B 1 30 ? -11.008 -21.203 -12.75 1 95 30 VAL B CA 1
ATOM 2433 C C . VAL B 1 30 ? -10.977 -21.891 -14.109 1 95 30 VAL B C 1
ATOM 2435 O O . VAL B 1 30 ? -9.961 -21.844 -14.812 1 95 30 VAL B O 1
ATOM 2438 N N . LEU B 1 31 ? -12.055 -22.5 -14.484 1 97 31 LEU B N 1
ATOM 2439 C CA . LEU B 1 31 ? -12.125 -23.234 -15.742 1 97 31 LEU B CA 1
ATOM 2440 C C . LEU B 1 31 ? -11.898 -22.297 -16.922 1 97 31 LEU B C 1
ATOM 2442 O O . LEU B 1 31 ? -11.195 -22.656 -17.875 1 97 31 LEU B O 1
ATOM 2446 N N . LYS B 1 32 ? -12.461 -21.125 -16.875 1 96.5 32 LYS B N 1
ATOM 2447 C CA . LYS B 1 32 ? -12.281 -20.156 -17.953 1 96.5 32 LYS B CA 1
ATOM 2448 C C . LYS B 1 32 ? -10.812 -19.797 -18.141 1 96.5 32 LYS B C 1
ATOM 2450 O O . LYS B 1 32 ? -10.305 -19.734 -19.25 1 96.5 32 LYS B O 1
ATOM 2455 N N . ALA B 1 33 ? -10.18 -19.531 -17.016 1 96 33 ALA B N 1
ATOM 2456 C CA . ALA B 1 33 ? -8.766 -19.141 -17.047 1 96 33 ALA B CA 1
ATOM 2457 C C . ALA B 1 33 ? -7.902 -20.281 -17.578 1 96 33 ALA B C 1
ATOM 2459 O O . ALA B 1 33 ? -7 -20.062 -18.391 1 96 33 ALA B O 1
ATOM 2460 N N . VAL B 1 34 ? -8.188 -21.5 -17.156 1 97.62 34 VAL B N 1
ATOM 2461 C CA . VAL B 1 34 ? -7.391 -22.672 -17.516 1 97.62 34 VAL B CA 1
ATOM 2462 C C . VAL B 1 34 ? -7.59 -22.984 -19 1 97.62 34 VAL B C 1
ATOM 2464 O O . VAL B 1 34 ? -6.621 -23.234 -19.719 1 97.62 34 VAL B O 1
ATOM 2467 N N . VAL B 1 35 ? -8.805 -22.938 -19.438 1 97.62 35 VAL B N 1
ATOM 2468 C CA . VAL B 1 35 ? -9.117 -23.234 -20.828 1 97.62 35 VAL B CA 1
ATOM 2469 C C . VAL B 1 35 ? -8.422 -22.234 -21.75 1 97.62 35 VAL B C 1
ATOM 2471 O O . VAL B 1 35 ? -7.855 -22.594 -22.766 1 97.62 35 VAL B O 1
ATOM 2474 N N . GLU B 1 36 ? -8.523 -20.984 -21.375 1 96.31 36 GLU B N 1
ATOM 2475 C CA . GLU B 1 36 ? -7.867 -19.938 -22.156 1 96.31 36 GLU B CA 1
ATOM 2476 C C . GLU B 1 36 ? -6.355 -20.141 -22.188 1 96.31 36 GLU B C 1
ATOM 2478 O O . GLU B 1 36 ? -5.723 -19.969 -23.234 1 96.31 36 GLU B O 1
ATOM 2483 N N . ALA B 1 37 ? -5.758 -20.484 -21.078 1 97 37 ALA B N 1
ATOM 2484 C CA . ALA B 1 37 ? -4.32 -20.734 -21 1 97 37 ALA B CA 1
ATOM 2485 C C . ALA B 1 37 ? -3.908 -21.891 -21.891 1 97 37 ALA B C 1
ATOM 2487 O O . ALA B 1 37 ? -2.855 -21.844 -22.531 1 97 37 ALA B O 1
ATOM 2488 N N . VAL B 1 38 ? -4.684 -22.953 -21.922 1 97.5 38 VAL B N 1
ATOM 2489 C CA . VAL B 1 38 ? -4.422 -24.109 -22.766 1 97.5 38 VAL B CA 1
ATOM 2490 C C . VAL B 1 38 ? -4.566 -23.734 -24.234 1 97.5 38 VAL B C 1
ATOM 2492 O O . VAL B 1 38 ? -3.734 -24.094 -25.062 1 97.5 38 VAL B O 1
ATOM 2495 N N . LYS B 1 39 ? -5.602 -22.984 -24.5 1 95.62 39 LYS B N 1
ATOM 2496 C CA . LYS B 1 39 ? -5.871 -22.531 -25.859 1 95.62 39 LYS B CA 1
ATOM 2497 C C . LYS B 1 39 ? -4.707 -21.703 -26.406 1 95.62 39 LYS B C 1
ATOM 2499 O O . LYS B 1 39 ? -4.336 -21.844 -27.578 1 95.62 39 LYS B O 1
ATOM 2504 N N . LEU B 1 40 ? -4.129 -20.906 -25.594 1 94.38 40 LEU B N 1
ATOM 2505 C CA . LEU B 1 40 ? -3.037 -20.031 -25.984 1 94.38 40 LEU B CA 1
ATOM 2506 C C . LEU B 1 40 ? -1.703 -20.766 -25.953 1 94.38 40 LEU B C 1
ATOM 2508 O O . LEU B 1 40 ? -0.653 -20.172 -26.203 1 94.38 40 LEU B O 1
ATOM 2512 N N . GLN B 1 41 ? -1.751 -22.031 -25.531 1 95.5 41 GLN B N 1
ATOM 2513 C CA . GLN B 1 41 ? -0.592 -22.922 -25.5 1 95.5 41 GLN B CA 1
ATOM 2514 C C . GLN B 1 41 ? 0.402 -22.484 -24.438 1 95.5 41 GLN B C 1
ATOM 2516 O O . GLN B 1 41 ? 1.612 -22.656 -24.594 1 95.5 41 GLN B O 1
ATOM 2521 N N . ILE B 1 42 ? -0.122 -21.844 -23.406 1 95.94 42 ILE B N 1
ATOM 2522 C CA . ILE B 1 42 ? 0.716 -21.469 -22.281 1 95.94 42 ILE B CA 1
ATOM 2523 C C . ILE B 1 42 ? 1.057 -22.703 -21.438 1 95.94 42 ILE B C 1
ATOM 2525 O O . ILE B 1 42 ? 2.201 -22.875 -21.016 1 95.94 42 ILE B O 1
ATOM 2529 N N . VAL B 1 43 ? 0.03 -23.516 -21.25 1 97.81 43 VAL B N 1
ATOM 2530 C CA . VAL B 1 43 ? 0.189 -24.734 -20.453 1 97.81 43 VAL B CA 1
ATOM 2531 C C . VAL B 1 43 ? -0.71 -25.828 -21.016 1 97.81 43 VAL B C 1
ATOM 2533 O O . VAL B 1 43 ? -1.615 -25.562 -21.812 1 97.81 43 VAL B O 1
ATOM 2536 N N . ASP B 1 44 ? -0.348 -27.062 -20.672 1 98.06 44 ASP B N 1
ATOM 2537 C CA . ASP B 1 44 ? -1.355 -28.125 -20.609 1 98.06 44 ASP B CA 1
ATOM 2538 C C . ASP B 1 44 ? -1.963 -28.219 -19.203 1 98.06 44 ASP B C 1
ATOM 2540 O O . ASP B 1 44 ? -1.422 -27.656 -18.25 1 98.06 44 ASP B O 1
ATOM 2544 N N . ALA B 1 45 ? -3.131 -28.844 -19.109 1 98.5 45 ALA B N 1
ATOM 2545 C CA . ALA B 1 45 ? -3.756 -28.844 -17.781 1 98.5 45 ALA B CA 1
ATOM 2546 C C . ALA B 1 45 ? -4.426 -30.172 -17.484 1 98.5 45 ALA B C 1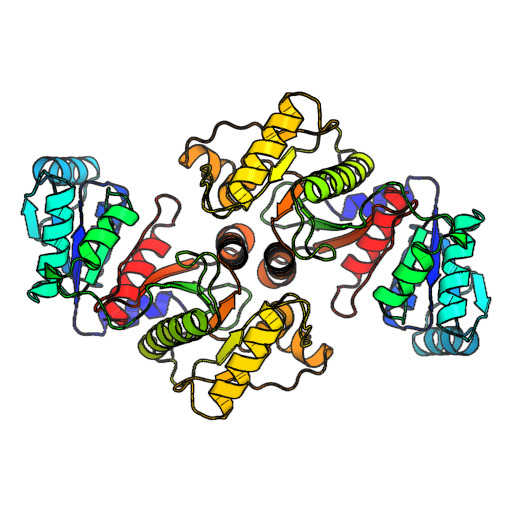
ATOM 2548 O O . ALA B 1 45 ? -4.812 -30.906 -18.406 1 98.5 45 ALA B O 1
ATOM 2549 N N . ILE B 1 46 ? -4.426 -30.531 -16.25 1 98.81 46 ILE B N 1
ATOM 2550 C CA . ILE B 1 46 ? -5.219 -31.625 -15.703 1 98.81 46 ILE B CA 1
ATOM 2551 C C . ILE B 1 46 ? -6.203 -31.078 -14.672 1 98.81 46 ILE B C 1
ATOM 2553 O O . ILE B 1 46 ? -5.797 -30.438 -13.695 1 98.81 46 ILE B O 1
ATOM 2557 N N . LEU B 1 47 ? -7.484 -31.312 -14.914 1 98.75 47 LEU B N 1
ATOM 2558 C CA . LEU B 1 47 ? -8.523 -30.875 -13.992 1 98.75 47 LEU B CA 1
ATOM 2559 C C . LEU B 1 47 ? -8.883 -31.969 -13.008 1 98.75 47 LEU B C 1
ATOM 2561 O O . LEU B 1 47 ? -9.266 -33.062 -13.414 1 98.75 47 LEU B O 1
ATOM 2565 N N . VAL B 1 48 ? -8.695 -31.672 -11.742 1 98.75 48 VAL B N 1
ATOM 2566 C CA . VAL B 1 48 ? -9.07 -32.625 -10.711 1 98.75 48 VAL B CA 1
ATOM 2567 C C . VAL B 1 48 ? -10.305 -32.156 -9.961 1 98.75 48 VAL B C 1
ATOM 2569 O O . VAL B 1 48 ? -10.336 -31 -9.484 1 98.75 48 VAL B O 1
ATOM 2572 N N . GLY B 1 49 ? -11.328 -32.875 -9.836 1 98.5 49 GLY B N 1
ATOM 2573 C CA . GLY B 1 49 ? -12.547 -32.531 -9.125 1 98.5 49 GLY B CA 1
ATOM 2574 C C . GLY B 1 49 ? -13.758 -33.312 -9.57 1 98.5 49 GLY B C 1
ATOM 2575 O O . GLY B 1 49 ? -13.617 -34.406 -10.133 1 98.5 49 GLY B O 1
ATOM 2576 N N . ASP B 1 50 ? -14.938 -32.875 -9.242 1 98.44 50 ASP B N 1
ATOM 2577 C CA . ASP B 1 50 ? -16.203 -33.5 -9.648 1 98.44 50 ASP B CA 1
ATOM 2578 C C . ASP B 1 50 ? -16.406 -33.344 -11.156 1 98.44 50 ASP B C 1
ATOM 2580 O O . ASP B 1 50 ? -16.828 -32.312 -11.641 1 98.44 50 ASP B O 1
ATOM 2584 N N . GLU B 1 51 ? -16.172 -34.5 -11.836 1 98.31 51 GLU B N 1
ATOM 2585 C CA . GLU B 1 51 ? -16.203 -34.5 -13.297 1 98.31 51 GLU B CA 1
ATOM 2586 C C . GLU B 1 51 ? -17.562 -34 -13.82 1 98.31 51 GLU B C 1
ATOM 2588 O O . GLU B 1 51 ? -17.609 -33.25 -14.789 1 98.31 51 GLU B O 1
ATOM 2593 N N . ASP B 1 52 ? -18.625 -34.438 -13.172 1 98.25 52 ASP B N 1
ATOM 2594 C CA . ASP B 1 52 ? -19.969 -34.031 -13.594 1 98.25 52 ASP B CA 1
ATOM 2595 C C . ASP B 1 52 ? -20.141 -32.531 -13.508 1 98.25 52 ASP B C 1
ATOM 2597 O O . ASP B 1 52 ? -20.656 -31.891 -14.43 1 98.25 52 ASP B O 1
ATOM 2601 N N . LYS B 1 53 ? -19.688 -31.969 -12.43 1 98.19 53 LYS B N 1
ATOM 2602 C CA . LYS B 1 53 ? -19.812 -30.531 -12.211 1 98.19 53 LYS B CA 1
ATOM 2603 C C . LYS B 1 53 ? -18.906 -29.75 -13.164 1 98.19 53 LYS B C 1
ATOM 2605 O O . LYS B 1 53 ? -19.281 -28.703 -13.664 1 98.19 53 LYS B O 1
ATOM 2610 N N . ILE B 1 54 ? -17.703 -30.266 -13.367 1 98.38 54 ILE B N 1
ATOM 2611 C CA . ILE B 1 54 ? -16.75 -29.625 -14.273 1 98.38 54 ILE B CA 1
ATOM 2612 C C . ILE B 1 54 ? -17.344 -29.547 -15.672 1 98.38 54 ILE B C 1
ATOM 2614 O O . ILE B 1 54 ? -17.344 -28.484 -16.297 1 98.38 54 ILE B O 1
ATOM 2618 N N . VAL B 1 55 ? -17.922 -30.625 -16.094 1 97.94 55 VAL B N 1
ATOM 2619 C CA . VAL B 1 55 ? -18.484 -30.703 -17.438 1 97.94 55 VAL B CA 1
ATOM 2620 C C . VAL B 1 55 ? -19.719 -29.797 -17.531 1 97.94 55 VAL B C 1
ATOM 2622 O O . VAL B 1 55 ? -19.906 -29.125 -18.547 1 97.94 55 VAL B O 1
ATOM 2625 N N . GLU B 1 56 ? -20.5 -29.828 -16.516 1 98 56 GLU B N 1
ATOM 2626 C CA . GLU B 1 56 ? -21.688 -28.984 -16.484 1 98 56 GLU B CA 1
ATOM 2627 C C . GLU B 1 56 ? -21.328 -27.5 -16.641 1 98 56 GLU B C 1
ATOM 2629 O O . GLU B 1 56 ? -21.953 -26.781 -17.406 1 98 56 GLU B O 1
ATOM 2634 N N . ILE B 1 57 ? -20.328 -27.125 -15.891 1 97.69 57 ILE B N 1
ATOM 2635 C CA . ILE B 1 57 ? -19.891 -25.734 -15.938 1 97.69 57 ILE B CA 1
ATOM 2636 C C . ILE B 1 57 ? -19.328 -25.406 -17.312 1 97.69 57 ILE B C 1
ATOM 2638 O O . ILE B 1 57 ? -19.625 -24.359 -17.875 1 97.69 57 ILE B O 1
ATOM 2642 N N . ALA B 1 58 ? -18.547 -26.297 -17.844 1 97.56 58 ALA B N 1
ATOM 2643 C CA . ALA B 1 58 ? -17.938 -26.078 -19.156 1 97.56 58 ALA B CA 1
ATOM 2644 C C . ALA B 1 58 ? -19.016 -25.906 -20.234 1 97.56 58 ALA B C 1
ATOM 2646 O O . ALA B 1 58 ? -18.891 -25.031 -21.094 1 97.56 58 ALA B O 1
ATOM 2647 N N . LEU B 1 59 ? -20 -26.688 -20.141 1 96.75 59 LEU B N 1
ATOM 2648 C CA . LEU B 1 59 ? -21.094 -26.609 -21.094 1 96.75 59 LEU B CA 1
ATOM 2649 C C . LEU B 1 59 ? -21.859 -25.297 -20.938 1 96.75 59 LEU B C 1
ATOM 2651 O O . LEU B 1 59 ? -22.156 -24.625 -21.938 1 96.75 59 LEU B O 1
ATOM 2655 N N . SER B 1 60 ? -22.188 -25 -19.734 1 97.25 60 SER B N 1
ATOM 2656 C CA . SER B 1 60 ? -22.953 -23.781 -19.453 1 97.25 60 SER B CA 1
ATOM 2657 C C . SER B 1 60 ? -22.203 -22.547 -19.906 1 97.25 60 SER B C 1
ATOM 2659 O O . SER B 1 60 ? -22.828 -21.547 -20.281 1 97.25 60 SER B O 1
ATOM 2661 N N . GLN B 1 61 ? -20.891 -22.609 -19.859 1 96.12 61 GLN B N 1
ATOM 2662 C CA . GLN B 1 61 ? -20.078 -21.453 -20.203 1 96.12 61 GLN B CA 1
ATOM 2663 C C . GLN B 1 61 ? -19.484 -21.578 -21.594 1 96.12 61 GLN B C 1
ATOM 2665 O O . GLN B 1 61 ? -18.656 -20.75 -22.016 1 96.12 61 GLN B O 1
ATOM 2670 N N . ASN B 1 62 ? -19.781 -22.562 -22.328 1 96.5 62 ASN B N 1
ATOM 2671 C CA . ASN B 1 62 ? -19.297 -22.828 -23.672 1 96.5 62 ASN B CA 1
ATOM 2672 C C . ASN B 1 62 ? -17.766 -22.953 -23.719 1 96.5 62 ASN B C 1
ATOM 2674 O O . ASN B 1 62 ? -17.125 -22.312 -24.547 1 96.5 62 ASN B O 1
ATOM 2678 N N . LEU B 1 63 ? -17.266 -23.656 -22.719 1 97.12 63 LEU B N 1
ATOM 2679 C CA . LEU B 1 63 ? -15.836 -23.906 -22.641 1 97.12 63 LEU B CA 1
ATOM 2680 C C . LEU B 1 63 ? -15.484 -25.234 -23.312 1 97.12 63 LEU B C 1
ATOM 2682 O O . LEU B 1 63 ? -16.188 -26.234 -23.109 1 97.12 63 LEU B O 1
ATOM 2686 N N . ASN B 1 64 ? -14.492 -25.266 -24.109 1 95.5 64 ASN B N 1
ATOM 2687 C CA . ASN B 1 64 ? -14.023 -26.469 -24.781 1 95.5 64 ASN B CA 1
ATOM 2688 C C . ASN B 1 64 ? -12.992 -27.219 -23.922 1 95.5 64 ASN B C 1
ATOM 2690 O O . ASN B 1 64 ? -11.883 -26.719 -23.734 1 95.5 64 ASN B O 1
ATOM 2694 N N . LEU B 1 65 ? -13.312 -28.469 -23.469 1 96.19 65 LEU B N 1
ATOM 2695 C CA . LEU B 1 65 ? -12.43 -29.234 -22.594 1 96.19 65 LEU B CA 1
ATOM 2696 C C . LEU B 1 65 ? -11.734 -30.344 -23.375 1 96.19 65 LEU B C 1
ATOM 2698 O O . LEU B 1 65 ? -11.078 -31.203 -22.797 1 96.19 65 LEU B O 1
ATOM 2702 N N . GLU B 1 66 ? -11.906 -30.453 -24.672 1 91.31 66 GLU B N 1
ATOM 2703 C CA . GLU B 1 66 ? -11.461 -31.562 -25.5 1 91.31 66 GLU B CA 1
ATOM 2704 C C . GLU B 1 66 ? -9.992 -31.891 -25.25 1 91.31 66 GLU B C 1
ATOM 2706 O O . GLU B 1 66 ? -9.609 -33.062 -25.188 1 91.31 66 GLU B O 1
ATOM 2711 N N . ASN B 1 67 ? -9.047 -31.016 -25.062 1 90.31 67 ASN B N 1
ATOM 2712 C CA . ASN B 1 67 ? -7.621 -31.281 -24.875 1 90.31 67 ASN B CA 1
ATOM 2713 C C . ASN B 1 67 ? -7.191 -31.094 -23.422 1 90.31 67 ASN B C 1
ATOM 2715 O O . ASN B 1 67 ? -6.023 -30.828 -23.156 1 90.31 67 ASN B O 1
ATOM 2719 N N . ILE B 1 68 ? -8.133 -31.391 -22.469 1 97.75 68 ILE B N 1
ATOM 2720 C CA . ILE B 1 68 ? -7.805 -31.25 -21.047 1 97.75 68 ILE B CA 1
ATOM 2721 C C . ILE B 1 68 ? -8.242 -32.5 -20.297 1 97.75 68 ILE B C 1
ATOM 2723 O O . ILE B 1 68 ? -9.406 -32.906 -20.344 1 97.75 68 ILE B O 1
ATOM 2727 N N . LYS B 1 69 ? -7.316 -33.156 -19.703 1 97.88 69 LYS B N 1
ATOM 2728 C CA . LYS B 1 69 ? -7.594 -34.344 -18.906 1 97.88 69 LYS B CA 1
ATOM 2729 C C . LYS B 1 69 ? -8.367 -34 -17.641 1 97.88 69 LYS B C 1
ATOM 2731 O O . LYS B 1 69 ? -8.078 -33 -17 1 97.88 69 LYS B O 1
ATOM 2736 N N . ILE B 1 70 ? -9.344 -34.844 -17.297 1 98.44 70 ILE B N 1
ATOM 2737 C CA . ILE B 1 70 ? -10.109 -34.688 -16.078 1 98.44 70 ILE B CA 1
ATOM 2738 C C . ILE B 1 70 ? -9.938 -35.906 -15.18 1 98.44 70 ILE B C 1
ATOM 2740 O O . ILE B 1 70 ? -10.078 -37.031 -15.641 1 98.44 70 ILE B O 1
ATOM 2744 N N . VAL B 1 71 ? -9.562 -35.688 -14.008 1 98.56 71 VAL B N 1
ATOM 2745 C CA . VAL B 1 71 ? -9.5 -36.75 -12.992 1 98.56 71 VAL B CA 1
ATOM 2746 C C . VAL B 1 71 ? -10.68 -36.594 -12.023 1 98.56 71 VAL B C 1
ATOM 2748 O O . VAL B 1 71 ? -10.711 -35.656 -11.219 1 98.56 71 VAL B O 1
ATOM 2751 N N . ASN B 1 72 ? -11.555 -37.562 -12.039 1 98.5 72 ASN B N 1
ATOM 2752 C CA . ASN B 1 72 ? -12.781 -37.469 -11.25 1 98.5 72 ASN B CA 1
ATOM 2753 C C . ASN B 1 72 ? -12.516 -37.781 -9.773 1 98.5 72 ASN B C 1
ATOM 2755 O O . ASN B 1 72 ? -12.023 -38.875 -9.445 1 98.5 72 ASN B O 1
ATOM 2759 N N . GLU B 1 73 ? -12.727 -36.875 -8.961 1 98.38 73 GLU B N 1
ATOM 2760 C CA . GLU B 1 73 ? -12.703 -37 -7.508 1 98.38 73 GLU B CA 1
ATOM 2761 C C . GLU B 1 73 ? -13.664 -36 -6.855 1 98.38 73 GLU B C 1
ATOM 2763 O O . GLU B 1 73 ? -13.375 -34.812 -6.773 1 98.38 73 GLU B O 1
ATOM 2768 N N . LYS B 1 74 ? -14.711 -36.531 -6.254 1 97.62 74 LYS B N 1
ATOM 2769 C CA . LYS B 1 74 ? -15.805 -35.688 -5.789 1 97.62 74 LYS B CA 1
ATOM 2770 C C . LYS B 1 74 ? -15.5 -35.094 -4.414 1 97.62 74 LYS B C 1
ATOM 2772 O O . LYS B 1 74 ? -15.984 -34 -4.074 1 97.62 74 LYS B O 1
ATOM 2777 N N . ASN B 1 75 ? -14.789 -35.844 -3.629 1 97.44 75 ASN B N 1
ATOM 2778 C CA . ASN B 1 75 ? -14.414 -35.312 -2.316 1 97.44 75 ASN B CA 1
ATOM 2779 C C . ASN B 1 75 ? -13.383 -34.188 -2.428 1 97.44 75 ASN B C 1
ATOM 2781 O O . ASN B 1 75 ? -12.305 -34.406 -2.99 1 97.44 75 ASN B O 1
ATOM 2785 N N . ILE B 1 76 ? -13.633 -33.062 -1.923 1 96.75 76 ILE B N 1
ATOM 2786 C CA . ILE B 1 76 ? -12.836 -31.844 -2.064 1 96.75 76 ILE B CA 1
ATOM 2787 C C . ILE B 1 76 ? -11.422 -32.094 -1.531 1 96.75 76 ILE B C 1
ATOM 2789 O O . ILE B 1 76 ? -10.438 -31.75 -2.186 1 96.75 76 ILE B O 1
ATOM 2793 N N . ILE B 1 77 ? -11.32 -32.688 -0.352 1 95.56 77 ILE B N 1
ATOM 2794 C CA . ILE B 1 77 ? -10.039 -32.938 0.306 1 95.56 77 ILE B CA 1
ATOM 2795 C C . ILE B 1 77 ? -9.227 -33.938 -0.504 1 95.56 77 ILE B C 1
ATOM 2797 O O . ILE B 1 77 ? -8.023 -33.75 -0.728 1 95.56 77 ILE B O 1
ATOM 2801 N N . LYS B 1 78 ? -9.883 -34.938 -0.996 1 96.81 78 LYS B N 1
ATOM 2802 C CA . LYS B 1 78 ? -9.203 -35.938 -1.802 1 96.81 78 LYS B CA 1
ATOM 2803 C C . LYS B 1 78 ? -8.789 -35.375 -3.158 1 96.81 78 LYS B C 1
ATOM 2805 O O . LYS B 1 78 ? -7.75 -35.75 -3.705 1 96.81 78 LYS B O 1
ATOM 2810 N N . ALA B 1 79 ? -9.648 -34.531 -3.682 1 97.94 79 ALA B N 1
ATOM 2811 C CA . ALA B 1 79 ? -9.32 -33.875 -4.953 1 97.94 79 ALA B CA 1
ATOM 2812 C C . ALA B 1 79 ? -8.062 -33.031 -4.828 1 97.94 79 ALA B C 1
ATOM 2814 O O . ALA B 1 79 ? -7.215 -33.031 -5.723 1 97.94 79 ALA B O 1
ATOM 2815 N N . ALA B 1 80 ? -7.988 -32.281 -3.768 1 96.94 80 ALA B N 1
ATOM 2816 C CA . ALA B 1 80 ? -6.789 -31.484 -3.514 1 96.94 80 ALA B CA 1
ATOM 2817 C C . ALA B 1 80 ? -5.555 -32.375 -3.398 1 96.94 80 ALA B C 1
ATOM 2819 O O . ALA B 1 80 ? -4.512 -32.094 -3.986 1 96.94 80 ALA B O 1
ATOM 2820 N N . ALA B 1 81 ? -5.711 -33.438 -2.621 1 96.38 81 ALA B N 1
ATOM 2821 C CA . ALA B 1 81 ? -4.613 -34.375 -2.439 1 96.38 81 ALA B CA 1
ATOM 2822 C C . ALA B 1 81 ? -4.195 -35 -3.77 1 96.38 81 ALA B C 1
ATOM 2824 O O . ALA B 1 81 ? -3.006 -35.188 -4.035 1 96.38 81 ALA B O 1
ATOM 2825 N N . LYS B 1 82 ? -5.156 -35.344 -4.57 1 97.38 82 LYS B N 1
ATOM 2826 C CA . LYS B 1 82 ? -4.883 -35.938 -5.875 1 97.38 82 LYS B CA 1
ATOM 2827 C C . LYS B 1 82 ? -4.156 -34.938 -6.785 1 97.38 82 LYS B C 1
ATOM 2829 O O . LYS B 1 82 ? -3.23 -35.312 -7.508 1 97.38 82 LYS B O 1
ATOM 2834 N N . ALA B 1 83 ? -4.641 -33.719 -6.801 1 97.75 83 ALA B N 1
ATOM 2835 C CA . ALA B 1 83 ? -3.98 -32.656 -7.598 1 97.75 83 ALA B CA 1
ATOM 2836 C C . ALA B 1 83 ? -2.512 -32.531 -7.207 1 97.75 83 ALA B C 1
ATOM 2838 O O . ALA B 1 83 ? -1.646 -32.375 -8.07 1 97.75 83 ALA B O 1
ATOM 2839 N N . VAL B 1 84 ? -2.229 -32.562 -5.918 1 96.62 84 VAL B N 1
ATOM 2840 C CA . VAL B 1 84 ? -0.873 -32.469 -5.391 1 96.62 84 VAL B CA 1
ATOM 2841 C C . VAL B 1 84 ? -0.067 -33.688 -5.785 1 96.62 84 VAL B C 1
ATOM 2843 O O . VAL B 1 84 ? 1.104 -33.594 -6.156 1 96.62 84 VAL B O 1
ATOM 2846 N N . GLU B 1 85 ? -0.674 -34.812 -5.75 1 96.25 85 GLU B N 1
ATOM 2847 C CA . GLU B 1 85 ? -0.032 -36.094 -6.102 1 96.25 85 GLU B CA 1
ATOM 2848 C C . GLU B 1 85 ? 0.422 -36.094 -7.559 1 96.25 85 GLU B C 1
ATOM 2850 O O . GLU B 1 85 ? 1.461 -36.656 -7.891 1 96.25 85 GLU B O 1
ATOM 2855 N N . LEU B 1 86 ? -0.39 -35.469 -8.398 1 97.25 86 LEU B N 1
ATOM 2856 C CA . LEU B 1 86 ? -0.031 -35.375 -9.812 1 97.25 86 LEU B CA 1
ATOM 2857 C C . LEU B 1 86 ? 1.298 -34.656 -9.992 1 97.25 86 LEU B C 1
ATOM 2859 O O . LEU B 1 86 ? 2.068 -34.969 -10.898 1 97.25 86 LEU B O 1
ATOM 2863 N N . VAL B 1 87 ? 1.555 -33.688 -9.18 1 96.31 87 VAL B N 1
ATOM 2864 C CA . VAL B 1 87 ? 2.809 -32.969 -9.25 1 96.31 87 VAL B CA 1
ATOM 2865 C C . VAL B 1 87 ? 3.939 -33.781 -8.656 1 96.31 87 VAL B C 1
ATOM 2867 O O . VAL B 1 87 ? 5.023 -33.875 -9.234 1 96.31 87 VAL B O 1
ATOM 2870 N N . SER B 1 88 ? 3.674 -34.406 -7.512 1 94.19 88 SER B N 1
ATOM 2871 C CA . SER B 1 88 ? 4.699 -35.219 -6.832 1 94.19 88 SER B CA 1
ATOM 2872 C C . SER B 1 88 ? 5.105 -36.406 -7.664 1 94.19 88 SER B C 1
ATOM 2874 O O . SER B 1 88 ? 6.25 -36.875 -7.602 1 94.19 88 SER B O 1
ATOM 2876 N N . SER B 1 89 ? 4.172 -36.969 -8.438 1 94.94 89 SER B N 1
ATOM 2877 C CA . SER B 1 89 ? 4.441 -38.125 -9.258 1 94.94 89 SER B CA 1
ATOM 2878 C C . SER B 1 89 ? 5.059 -37.75 -10.602 1 94.94 89 SER B C 1
ATOM 2880 O O . SER B 1 89 ? 5.457 -38.625 -11.383 1 94.94 89 SER B O 1
ATOM 2882 N N . GLY B 1 90 ? 5.047 -36.438 -10.891 1 95.19 90 GLY B N 1
ATOM 2883 C CA . GLY B 1 90 ? 5.664 -35.938 -12.117 1 95.19 90 GLY B CA 1
ATOM 2884 C C . GLY B 1 90 ? 4.688 -35.844 -13.273 1 95.19 90 GLY B C 1
ATOM 2885 O O . GLY B 1 90 ? 5.074 -35.469 -14.383 1 95.19 90 GLY B O 1
ATOM 2886 N N . GLU B 1 91 ? 3.463 -36.094 -13.062 1 97.25 91 GLU B N 1
ATOM 2887 C CA . GLU B 1 91 ? 2.447 -36 -14.102 1 97.25 91 GLU B CA 1
ATOM 2888 C C . GLU B 1 91 ? 2.057 -34.562 -14.383 1 97.25 91 GLU B C 1
ATOM 2890 O O . GLU B 1 91 ? 1.492 -34.25 -15.438 1 97.25 91 GLU B O 1
ATOM 2895 N N . ALA B 1 92 ? 2.307 -33.75 -13.43 1 98.06 92 ALA B N 1
ATOM 2896 C CA . ALA B 1 92 ? 2.119 -32.312 -13.562 1 98.06 92 ALA B CA 1
ATOM 2897 C C . ALA B 1 92 ? 3.309 -31.547 -12.977 1 98.06 92 ALA B C 1
ATOM 2899 O O . ALA B 1 92 ? 4.188 -32.125 -12.352 1 98.06 92 ALA B O 1
ATOM 2900 N N . HIS B 1 93 ? 3.365 -30.281 -13.289 1 97.81 93 HIS B N 1
ATOM 2901 C CA . HIS B 1 93 ? 4.559 -29.547 -12.914 1 97.81 93 HIS B CA 1
ATOM 2902 C C . HIS B 1 93 ? 4.254 -28.547 -11.805 1 97.81 93 HIS B C 1
ATOM 2904 O O . HIS B 1 93 ? 5.141 -28.188 -11.023 1 97.81 93 HIS B O 1
ATOM 2910 N N . PHE B 1 94 ? 3.07 -27.953 -11.758 1 97.75 94 PHE B N 1
ATOM 2911 C CA . PHE B 1 94 ? 2.686 -27.016 -10.711 1 97.75 94 PHE B CA 1
ATOM 2912 C C . PHE B 1 94 ? 1.175 -27.016 -10.516 1 97.75 94 PHE B C 1
ATOM 2914 O O . PHE B 1 94 ? 0.452 -27.734 -11.211 1 97.75 94 PHE B O 1
ATOM 2921 N N . ILE B 1 95 ? 0.675 -26.281 -9.461 1 97.88 95 ILE B N 1
ATOM 2922 C CA . ILE B 1 95 ? -0.698 -26.453 -9 1 97.88 95 ILE B CA 1
ATOM 2923 C C . ILE B 1 95 ? -1.442 -25.125 -9.055 1 97.88 95 ILE B C 1
ATOM 2925 O O . ILE B 1 95 ? -0.847 -24.062 -8.852 1 97.88 95 ILE B O 1
ATOM 2929 N N . MET B 1 96 ? -2.686 -25.203 -9.352 1 98 96 MET B N 1
ATOM 2930 C CA . MET B 1 96 ? -3.602 -24.078 -9.258 1 98 96 MET B CA 1
ATOM 2931 C C . MET B 1 96 ? -4.766 -24.391 -8.328 1 98 96 MET B C 1
ATOM 2933 O O . MET B 1 96 ? -5.297 -25.5 -8.352 1 98 96 MET B O 1
ATOM 2937 N N . LYS B 1 97 ? -5.066 -23.359 -7.562 1 96.19 97 LYS B N 1
ATOM 2938 C CA . LYS B 1 97 ? -6.176 -23.516 -6.625 1 96.19 97 LYS B CA 1
ATOM 2939 C C . LYS B 1 97 ? -7.516 -23.312 -7.328 1 96.19 97 LYS B C 1
ATOM 2941 O O . LYS B 1 97 ? -7.719 -22.328 -8.031 1 96.19 97 LYS B O 1
ATOM 2946 N N . GLY B 1 98 ? -8.445 -24.266 -7.16 1 94.62 98 GLY B N 1
ATOM 2947 C CA . GLY B 1 98 ? -9.82 -24.125 -7.613 1 94.62 98 GLY B CA 1
ATOM 2948 C C . GLY B 1 98 ? -10.789 -23.781 -6.496 1 94.62 98 GLY B C 1
ATOM 2949 O O . GLY B 1 98 ? -10.547 -22.844 -5.734 1 94.62 98 GLY B O 1
ATOM 2950 N N . MET B 1 99 ? -11.883 -24.484 -6.477 1 91.12 99 MET B N 1
ATOM 2951 C CA . MET B 1 99 ? -12.969 -24.156 -5.555 1 91.12 99 MET B CA 1
ATOM 2952 C C . MET B 1 99 ? -12.727 -24.797 -4.188 1 91.12 99 MET B C 1
ATOM 2954 O O . MET B 1 99 ? -13.5 -25.656 -3.754 1 91.12 99 MET B O 1
ATOM 2958 N N . LEU B 1 100 ? -11.758 -24.406 -3.455 1 91 100 LEU B N 1
ATOM 2959 C CA . LEU B 1 100 ? -11.43 -24.812 -2.09 1 91 100 LEU B CA 1
ATOM 2960 C C . LEU B 1 100 ? -10.68 -23.703 -1.359 1 91 100 LEU B C 1
ATOM 2962 O O . LEU B 1 100 ? -10.234 -22.734 -1.979 1 91 100 LEU B O 1
ATOM 2966 N N . GLY B 1 101 ? -10.633 -23.766 -0.089 1 89.19 101 GLY B N 1
ATOM 2967 C CA . GLY B 1 101 ? -9.891 -22.781 0.676 1 89.19 101 GLY B CA 1
ATOM 2968 C C . GLY B 1 101 ? -8.391 -22.875 0.464 1 89.19 101 GLY B C 1
ATOM 2969 O O . GLY B 1 101 ? -7.859 -23.953 0.208 1 89.19 101 GLY B O 1
ATOM 2970 N N . THR B 1 102 ? -7.754 -21.719 0.534 1 90.5 102 THR B N 1
ATOM 2971 C CA . THR B 1 102 ? -6.301 -21.672 0.392 1 90.5 102 THR B CA 1
ATOM 2972 C C . THR B 1 102 ? -5.637 -22.562 1.443 1 90.5 102 THR B C 1
ATOM 2974 O O . THR B 1 102 ? -4.699 -23.297 1.137 1 90.5 102 THR B O 1
ATOM 2977 N N . SER B 1 103 ? -6.16 -22.516 2.666 1 88.88 103 SER B N 1
ATOM 2978 C CA . SER B 1 103 ? -5.598 -23.297 3.758 1 88.88 103 SER B CA 1
ATOM 2979 C C . SER B 1 103 ? -5.672 -24.797 3.455 1 88.88 103 SER B C 1
ATOM 2981 O O . SER B 1 103 ? -4.727 -25.531 3.734 1 88.88 103 SER B O 1
ATOM 2983 N N . ASP B 1 104 ? -6.742 -25.219 2.869 1 92.31 104 ASP B N 1
ATOM 2984 C CA . ASP B 1 104 ? -6.934 -26.625 2.555 1 92.31 104 ASP B CA 1
ATOM 2985 C C . ASP B 1 104 ? -5.941 -27.094 1.488 1 92.31 104 ASP B C 1
ATOM 2987 O O . ASP B 1 104 ? -5.363 -28.172 1.6 1 92.31 104 ASP B O 1
ATOM 2991 N N . LEU B 1 105 ? -5.789 -26.281 0.505 1 93.75 105 LEU B N 1
ATOM 2992 C CA . LEU B 1 105 ? -4.844 -26.625 -0.547 1 93.75 105 LEU B CA 1
ATOM 2993 C C . LEU B 1 105 ? -3.418 -26.672 -0.005 1 93.75 105 LEU B C 1
ATOM 2995 O O . LEU B 1 105 ? -2.658 -27.594 -0.318 1 93.75 105 LEU B O 1
ATOM 2999 N N . LEU B 1 106 ? -3.078 -25.703 0.797 1 92.38 106 LEU B N 1
ATOM 3000 C CA . LEU B 1 106 ? -1.716 -25.625 1.312 1 92.38 106 LEU B CA 1
ATOM 3001 C C . LEU B 1 106 ? -1.427 -26.781 2.264 1 92.38 106 LEU B C 1
ATOM 3003 O O . LEU B 1 106 ? -0.297 -27.266 2.326 1 92.38 106 LEU B O 1
ATOM 3007 N N . LYS B 1 107 ? -2.451 -27.156 3.014 1 91.81 107 LYS B N 1
ATOM 3008 C CA . LYS B 1 107 ? -2.297 -28.359 3.842 1 91.81 107 LYS B CA 1
ATOM 3009 C C . LYS B 1 107 ? -1.926 -29.562 2.992 1 91.81 107 LYS B C 1
ATOM 3011 O O . LYS B 1 107 ? -1.099 -30.391 3.398 1 91.81 107 LYS B O 1
ATOM 3016 N N . ALA B 1 108 ? -2.584 -29.703 1.852 1 92 108 ALA B N 1
ATOM 3017 C CA . ALA B 1 108 ? -2.295 -30.812 0.942 1 92 108 ALA B CA 1
ATOM 3018 C C . ALA B 1 108 ? -0.88 -30.703 0.381 1 92 108 ALA B C 1
ATOM 3020 O O . ALA B 1 108 ? -0.173 -31.703 0.27 1 92 108 ALA B O 1
ATOM 3021 N N . VAL B 1 109 ? -0.461 -29.516 0.063 1 92.12 109 VAL B N 1
ATOM 3022 C CA . VAL B 1 109 ? 0.852 -29.266 -0.518 1 92.12 109 VAL B CA 1
ATOM 3023 C C . VAL B 1 109 ? 1.94 -29.562 0.51 1 92.12 109 VAL B C 1
ATOM 3025 O O . VAL B 1 109 ? 2.998 -30.094 0.164 1 92.12 109 VAL B O 1
ATOM 3028 N N . LEU B 1 110 ? 1.668 -29.266 1.757 1 90.69 110 LEU B N 1
ATOM 3029 C CA . LEU B 1 110 ? 2.664 -29.359 2.818 1 90.69 110 LEU B CA 1
ATOM 3030 C C . LEU B 1 110 ? 2.643 -30.75 3.455 1 90.69 110 LEU B C 1
ATOM 3032 O O . LEU B 1 110 ? 3.479 -31.062 4.309 1 90.69 110 LEU B O 1
ATOM 3036 N N . ASN B 1 111 ? 1.666 -31.5 3.041 1 87.94 111 ASN B N 1
ATOM 3037 C CA . ASN B 1 111 ? 1.604 -32.875 3.559 1 87.94 111 ASN B CA 1
ATOM 3038 C C . ASN B 1 111 ? 2.887 -33.625 3.266 1 87.94 111 ASN B C 1
ATOM 3040 O O . ASN B 1 111 ? 3.391 -33.594 2.141 1 87.94 111 ASN B O 1
ATOM 3044 N N . LYS B 1 112 ? 3.381 -34.312 4.332 1 81.06 112 LYS B N 1
ATOM 3045 C CA . LYS B 1 112 ? 4.633 -35.062 4.223 1 81.06 112 LYS B CA 1
ATOM 3046 C C . LYS B 1 112 ? 4.562 -36.125 3.113 1 81.06 112 LYS B C 1
ATOM 3048 O O . LYS B 1 112 ? 5.543 -36.344 2.398 1 81.06 112 LYS B O 1
ATOM 3053 N N . GLU B 1 113 ? 3.43 -36.625 2.963 1 82.06 113 GLU B N 1
ATOM 3054 C CA . GLU B 1 113 ? 3.256 -37.688 1.981 1 82.06 113 GLU B CA 1
ATOM 3055 C C . GLU B 1 113 ? 3.344 -37.156 0.557 1 82.06 113 GLU B C 1
ATOM 3057 O O . GLU B 1 113 ? 3.729 -37.875 -0.364 1 82.06 113 GLU B O 1
ATOM 3062 N N . ALA B 1 114 ? 3.035 -35.938 0.404 1 82.44 114 ALA B N 1
ATOM 3063 C CA . ALA B 1 114 ? 3.031 -35.312 -0.922 1 82.44 114 ALA B CA 1
ATOM 3064 C C . ALA B 1 114 ? 4.449 -35 -1.375 1 82.44 114 ALA B C 1
ATOM 3066 O O . ALA B 1 114 ? 4.707 -34.844 -2.572 1 82.44 114 ALA B O 1
ATOM 3067 N N . ASN B 1 115 ? 5.312 -34.844 -0.396 1 84.44 115 ASN B N 1
ATOM 3068 C CA . ASN B 1 115 ? 6.719 -34.562 -0.662 1 84.44 115 ASN B CA 1
ATOM 3069 C C . ASN B 1 115 ? 6.887 -33.281 -1.48 1 84.44 115 ASN B C 1
ATOM 3071 O O . ASN B 1 115 ? 7.699 -33.219 -2.406 1 84.44 115 ASN B O 1
ATOM 3075 N N . LEU B 1 116 ? 6.094 -32.312 -1.329 1 85.19 116 LEU B N 1
ATOM 3076 C CA . LEU B 1 116 ? 6.203 -31.047 -2.039 1 85.19 116 LEU B CA 1
ATOM 3077 C C . LEU B 1 116 ? 6.691 -29.953 -1.106 1 85.19 116 LEU B C 1
ATOM 3079 O O . LEU B 1 116 ? 6.859 -28.797 -1.528 1 85.19 116 LEU B O 1
ATOM 3083 N N . ARG B 1 117 ? 6.918 -30.453 0.148 1 80.06 117 ARG B N 1
ATOM 3084 C CA . ARG B 1 117 ? 7.445 -29.484 1.109 1 80.06 117 ARG B CA 1
ATOM 3085 C C . ARG B 1 117 ? 8.844 -29.031 0.708 1 80.06 117 ARG B C 1
ATOM 3087 O O . ARG B 1 117 ? 9.719 -29.844 0.435 1 80.06 117 ARG B O 1
ATOM 3094 N N . GLY B 1 118 ? 8.93 -27.906 0.239 1 72.31 118 GLY B N 1
ATOM 3095 C CA . GLY B 1 118 ? 10.25 -27.359 -0.001 1 72.31 118 GLY B CA 1
ATOM 3096 C C . GLY B 1 118 ? 11.016 -27.047 1.275 1 72.31 118 GLY B C 1
ATOM 3097 O O . GLY B 1 118 ? 10.633 -27.5 2.355 1 72.31 118 GLY B O 1
ATOM 3098 N N . LYS B 1 119 ? 12.234 -26.719 1.163 1 64.88 119 LYS B N 1
ATOM 3099 C CA . LYS B 1 119 ? 13.109 -26.438 2.303 1 64.88 119 LYS B CA 1
ATOM 3100 C C . LYS B 1 119 ? 12.711 -25.125 2.982 1 64.88 119 LYS B C 1
ATOM 3102 O O . LYS B 1 119 ? 13.234 -24.797 4.051 1 64.88 119 LYS B O 1
ATOM 3107 N N . GLY B 1 120 ? 11.633 -24.578 2.439 1 79.75 120 GLY B N 1
ATOM 3108 C CA . GLY B 1 120 ? 11.664 -23.203 2.928 1 79.75 120 GLY B CA 1
ATOM 3109 C C . GLY B 1 120 ? 10.297 -22.672 3.299 1 79.75 120 GLY B C 1
ATOM 3110 O O . GLY B 1 120 ? 9.328 -23.422 3.359 1 79.75 120 GLY B O 1
ATOM 3111 N N . LEU B 1 121 ? 10.125 -21.531 3.803 1 93.62 121 LEU B N 1
ATOM 3112 C CA . LEU B 1 121 ? 8.961 -20.734 4.156 1 93.62 121 LEU B CA 1
ATOM 3113 C C . LEU B 1 121 ? 8.133 -20.406 2.916 1 93.62 121 LEU B C 1
ATOM 3115 O O . LEU B 1 121 ? 8.672 -19.953 1.904 1 93.62 121 LEU B O 1
ATOM 3119 N N . LEU B 1 122 ? 6.793 -20.828 2.939 1 96 122 LEU B N 1
ATOM 3120 C CA . LEU B 1 122 ? 5.91 -20.406 1.86 1 96 122 LEU B CA 1
ATOM 3121 C C . LEU B 1 122 ? 5.703 -18.891 1.896 1 96 122 LEU B C 1
ATOM 3123 O O . LEU B 1 122 ? 5.52 -18.312 2.969 1 96 122 LEU B O 1
ATOM 3127 N N . SER B 1 123 ? 5.816 -18.266 0.772 1 97.44 123 SER B N 1
ATOM 3128 C CA . SER B 1 123 ? 5.566 -16.828 0.672 1 97.44 123 SER B CA 1
ATOM 3129 C C . SER B 1 123 ? 4.902 -16.469 -0.655 1 97.44 123 SER B C 1
ATOM 3131 O O . SER B 1 123 ? 4.93 -17.266 -1.6 1 97.44 123 SER B O 1
ATOM 3133 N N . HIS B 1 124 ? 4.227 -15.43 -0.652 1 97.5 124 HIS B N 1
ATOM 3134 C CA . HIS B 1 124 ? 3.52 -14.93 -1.827 1 97.5 124 HIS B CA 1
ATOM 3135 C C . HIS B 1 124 ? 4.375 -13.93 -2.598 1 97.5 124 HIS B C 1
ATOM 3137 O O . HIS B 1 124 ? 5.004 -13.055 -1.999 1 97.5 124 HIS B O 1
ATOM 3143 N N . VAL B 1 125 ? 4.484 -14.086 -3.887 1 98.25 125 VAL B N 1
ATOM 3144 C CA . VAL B 1 125 ? 5.152 -13.141 -4.77 1 98.25 125 VAL B CA 1
ATOM 3145 C C . VAL B 1 125 ? 4.172 -12.641 -5.828 1 98.25 125 VAL B C 1
ATOM 3147 O O . VAL B 1 125 ? 3.58 -13.438 -6.562 1 98.25 125 VAL B O 1
ATOM 3150 N N . MET B 1 126 ? 3.953 -11.359 -5.82 1 98.12 126 MET B N 1
ATOM 3151 C CA . MET B 1 126 ? 3.162 -10.711 -6.863 1 98.12 126 MET B CA 1
ATOM 3152 C C . MET B 1 126 ? 4.055 -9.906 -7.801 1 98.12 126 MET B C 1
ATOM 3154 O O . MET B 1 126 ? 4.938 -9.172 -7.352 1 98.12 126 MET B O 1
ATOM 3158 N N . VAL B 1 127 ? 3.854 -10.078 -9.102 1 98.06 127 VAL B N 1
ATOM 3159 C CA . VAL B 1 127 ? 4.551 -9.289 -10.109 1 98.06 127 VAL B CA 1
ATOM 3160 C C . VAL B 1 127 ? 3.586 -8.289 -10.742 1 98.06 127 VAL B C 1
ATOM 3162 O O . VAL B 1 127 ? 2.551 -8.672 -11.289 1 98.06 127 VAL B O 1
ATOM 3165 N N . TYR B 1 128 ? 3.941 -7.012 -10.672 1 97.94 128 TYR B N 1
ATOM 3166 C CA . TYR B 1 128 ? 3.07 -5.957 -11.18 1 97.94 128 TYR B CA 1
ATOM 3167 C C . TYR B 1 128 ? 3.682 -5.289 -12.406 1 97.94 128 TYR B C 1
ATOM 3169 O O . TYR B 1 128 ? 4.887 -5.027 -12.438 1 97.94 128 TYR B O 1
ATOM 3177 N N . ASP B 1 129 ? 2.887 -5.207 -13.414 1 97.44 129 ASP B N 1
ATOM 3178 C CA . ASP B 1 129 ? 3.139 -4.297 -14.523 1 97.44 129 ASP B CA 1
ATOM 3179 C C . ASP B 1 129 ? 2.404 -2.971 -14.328 1 97.44 129 ASP B C 1
ATOM 3181 O O . ASP B 1 129 ? 1.229 -2.848 -14.672 1 97.44 129 ASP B O 1
ATOM 3185 N N . VAL B 1 130 ? 3.119 -1.963 -13.695 1 97.06 130 VAL B N 1
ATOM 3186 C CA . VAL B 1 130 ? 2.543 -0.678 -13.312 1 97.06 130 VAL B CA 1
ATOM 3187 C C . VAL B 1 130 ? 2.838 0.362 -14.391 1 97.06 130 VAL B C 1
ATOM 3189 O O . VAL B 1 130 ? 3.998 0.591 -14.734 1 97.06 130 VAL B O 1
ATOM 3192 N N . PRO B 1 131 ? 1.818 1.016 -14.914 1 95.56 131 PRO B N 1
ATOM 3193 C CA . PRO B 1 131 ? 2.037 1.993 -15.984 1 95.56 131 PRO B CA 1
ATOM 3194 C C . PRO B 1 131 ? 3.051 3.068 -15.602 1 95.56 131 PRO B C 1
ATOM 3196 O O . PRO B 1 131 ? 3.84 3.506 -16.453 1 95.56 131 PRO B O 1
ATOM 3199 N N . ALA B 1 132 ? 3.123 3.484 -14.359 1 94.69 132 ALA B N 1
ATOM 3200 C CA . ALA B 1 132 ? 3.949 4.605 -13.914 1 94.69 132 ALA B CA 1
ATOM 3201 C C . ALA B 1 132 ? 5.352 4.137 -13.539 1 94.69 132 ALA B C 1
ATOM 3203 O O . ALA B 1 132 ? 6.168 4.926 -13.055 1 94.69 132 ALA B O 1
ATOM 3204 N N . TYR B 1 133 ? 5.691 2.869 -13.758 1 95.94 133 TYR B N 1
ATOM 3205 C CA . TYR B 1 133 ? 7.004 2.332 -13.422 1 95.94 133 TYR B CA 1
ATOM 3206 C C . TYR B 1 133 ? 7.68 1.743 -14.656 1 95.94 133 TYR B C 1
ATOM 3208 O O . TYR B 1 133 ? 7.004 1.237 -15.562 1 95.94 133 TYR B O 1
ATOM 3216 N N . HIS B 1 134 ? 8.945 1.722 -14.727 1 95.38 134 HIS B N 1
ATOM 3217 C CA . HIS B 1 134 ? 9.664 1.491 -15.977 1 95.38 134 HIS B CA 1
ATOM 3218 C C . HIS B 1 134 ? 9.945 0.008 -16.188 1 95.38 134 HIS B C 1
ATOM 3220 O O . HIS B 1 134 ? 10.398 -0.399 -17.25 1 95.38 134 HIS B O 1
ATOM 3226 N N . LYS B 1 135 ? 9.742 -0.825 -15.242 1 96.06 135 LYS B N 1
ATOM 3227 C CA . LYS B 1 135 ? 9.938 -2.268 -15.344 1 96.06 135 LYS B CA 1
ATOM 3228 C C . LYS B 1 135 ? 8.969 -3.021 -14.438 1 96.06 135 LYS B C 1
ATOM 3230 O O . LYS B 1 135 ? 8.109 -2.41 -13.797 1 96.06 135 LYS B O 1
ATOM 3235 N N . LEU B 1 136 ? 8.992 -4.344 -14.391 1 97.38 136 LEU B N 1
ATOM 3236 C CA . LEU B 1 136 ? 8.148 -5.148 -13.516 1 97.38 136 LEU B CA 1
ATOM 3237 C C . LEU B 1 136 ? 8.516 -4.914 -12.047 1 97.38 136 LEU B C 1
ATOM 3239 O O . LEU B 1 136 ? 9.688 -4.75 -11.719 1 97.38 136 LEU B O 1
ATOM 3243 N N . LEU B 1 137 ? 7.531 -4.848 -11.234 1 98.38 137 LEU B N 1
ATOM 3244 C CA . LEU B 1 137 ? 7.707 -4.645 -9.805 1 98.38 137 LEU B CA 1
ATOM 3245 C C . LEU B 1 137 ? 7.191 -5.848 -9.016 1 98.38 137 LEU B C 1
ATOM 3247 O O . LEU B 1 137 ? 6.004 -6.172 -9.078 1 98.38 137 LEU B O 1
ATOM 3251 N N . PHE B 1 138 ? 8.133 -6.508 -8.328 1 98.69 138 PHE B N 1
ATOM 3252 C CA . PHE B 1 138 ? 7.77 -7.637 -7.48 1 98.69 138 PHE B CA 1
ATOM 3253 C C . PHE B 1 138 ? 7.418 -7.168 -6.074 1 98.69 138 PHE B C 1
ATOM 3255 O O . PHE B 1 138 ? 8.086 -6.293 -5.523 1 98.69 138 PHE B O 1
ATOM 3262 N N . LEU B 1 139 ? 6.34 -7.648 -5.547 1 98.81 139 LEU B N 1
ATOM 3263 C CA . LEU B 1 139 ? 5.91 -7.324 -4.191 1 98.81 139 LEU B CA 1
ATOM 3264 C C . LEU B 1 139 ? 5.801 -8.586 -3.342 1 98.81 139 LEU B C 1
ATOM 3266 O O . LEU B 1 139 ? 5.109 -9.531 -3.719 1 98.81 139 LEU B O 1
ATOM 3270 N N . THR B 1 140 ? 6.496 -8.594 -2.225 1 98.69 140 THR B N 1
ATOM 3271 C CA . THR B 1 140 ? 6.461 -9.734 -1.319 1 98.69 140 THR B CA 1
ATOM 3272 C C . THR B 1 140 ? 6.711 -9.289 0.12 1 98.69 140 THR B C 1
ATOM 3274 O O . THR B 1 140 ? 7.422 -8.312 0.359 1 98.69 140 THR B O 1
ATOM 3277 N N . ASP B 1 141 ? 6.141 -9.836 1.217 1 97.56 141 ASP B N 1
ATOM 3278 C CA . ASP B 1 141 ? 5.02 -10.773 1.181 1 97.56 141 ASP B CA 1
ATOM 3279 C C . ASP B 1 141 ? 3.727 -10.102 1.637 1 97.56 141 ASP B C 1
ATOM 3281 O O . ASP B 1 141 ? 3.643 -9.602 2.762 1 97.56 141 ASP B O 1
ATOM 3285 N N . GLY B 1 142 ? 2.803 -10.047 0.719 1 96.25 142 GLY B N 1
ATOM 3286 C CA . GLY B 1 142 ? 1.547 -9.391 1.057 1 96.25 142 GLY B CA 1
ATOM 3287 C C . GLY B 1 142 ? 0.378 -10.359 1.131 1 96.25 142 GLY B C 1
ATOM 3288 O O . GLY B 1 142 ? -0.77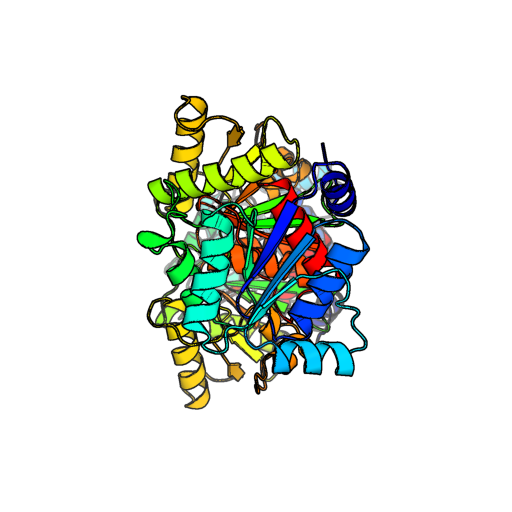6 -9.938 1.227 1 96.25 142 GLY B O 1
ATOM 3289 N N . GLY B 1 143 ? 0.748 -11.664 1.195 1 94.69 143 GLY B N 1
ATOM 3290 C CA . GLY B 1 143 ? -0.361 -12.602 1.059 1 94.69 143 GLY B CA 1
ATOM 3291 C C . GLY B 1 143 ? -0.237 -13.812 1.961 1 94.69 143 GLY B C 1
ATOM 3292 O O . GLY B 1 143 ? -1.2 -14.555 2.141 1 94.69 143 GLY B O 1
ATOM 3293 N N . MET B 1 144 ? 0.883 -13.984 2.604 1 95 144 MET B N 1
ATOM 3294 C CA . MET B 1 144 ? 1.071 -15.258 3.279 1 95 144 MET B CA 1
ATOM 3295 C C . MET B 1 144 ? 1.569 -15.055 4.707 1 95 144 MET B C 1
ATOM 3297 O O . MET B 1 144 ? 0.911 -15.469 5.664 1 95 144 MET B O 1
ATOM 3301 N N . VAL B 1 145 ? 2.729 -14.422 4.797 1 95.75 145 VAL B N 1
ATOM 3302 C CA . VAL B 1 145 ? 3.359 -14.312 6.109 1 95.75 145 VAL B CA 1
ATOM 3303 C C . VAL B 1 145 ? 2.92 -13.016 6.789 1 95.75 145 VAL B C 1
ATOM 3305 O O . VAL B 1 145 ? 3.18 -11.93 6.277 1 95.75 145 VAL B O 1
ATOM 3308 N N . THR B 1 146 ? 2.295 -13.062 7.922 1 95.25 146 THR B N 1
ATOM 3309 C CA . THR B 1 146 ? 1.631 -11.938 8.57 1 95.25 146 THR B CA 1
ATOM 3310 C C . THR B 1 146 ? 2.654 -10.938 9.094 1 95.25 146 THR B C 1
ATOM 3312 O O . THR B 1 146 ? 2.6 -9.75 8.766 1 95.25 146 THR B O 1
ATOM 3315 N N . CYS B 1 147 ? 3.555 -11.391 9.945 1 95.25 147 CYS B N 1
ATOM 3316 C CA . CYS B 1 147 ? 4.605 -10.57 10.539 1 95.25 147 CYS B CA 1
ATOM 3317 C C . CYS B 1 147 ? 5.949 -11.289 10.484 1 95.25 147 CYS B C 1
ATOM 3319 O O . CYS B 1 147 ? 6.434 -11.797 11.492 1 95.25 147 CYS B O 1
ATOM 3321 N N . PRO B 1 148 ? 6.574 -11.266 9.359 1 97.62 148 PRO B N 1
ATOM 3322 C CA . PRO B 1 148 ? 7.82 -12.023 9.211 1 97.62 148 PRO B CA 1
ATOM 3323 C C . PRO B 1 148 ? 8.953 -11.461 10.062 1 97.62 148 PRO B C 1
ATOM 3325 O O . PRO B 1 148 ? 9.141 -10.242 10.133 1 97.62 148 PRO B O 1
ATOM 3328 N N . GLU B 1 149 ? 9.617 -12.32 10.742 1 97.31 149 GLU B N 1
ATOM 3329 C CA . GLU B 1 149 ? 10.859 -11.977 11.43 1 97.31 149 GLU B CA 1
ATOM 3330 C C . GLU B 1 149 ? 12.047 -12.031 10.477 1 97.31 149 GLU B C 1
ATOM 3332 O O . GLU B 1 149 ? 11.891 -12.359 9.297 1 97.31 149 GLU B O 1
ATOM 3337 N N . LEU B 1 150 ? 13.203 -11.68 11.023 1 98.25 150 LEU B N 1
ATOM 3338 C CA . LEU B 1 150 ? 14.383 -11.516 10.18 1 98.25 150 LEU B CA 1
ATOM 3339 C C . LEU B 1 150 ? 14.664 -12.797 9.398 1 98.25 150 LEU B C 1
ATOM 3341 O O . LEU B 1 150 ? 14.891 -12.742 8.188 1 98.25 150 LEU B O 1
ATOM 3345 N N . LYS B 1 151 ? 14.648 -13.93 10.078 1 97.44 151 LYS B N 1
ATOM 3346 C CA . LYS B 1 151 ? 14.93 -15.203 9.422 1 97.44 151 LYS B CA 1
ATOM 3347 C C . LYS B 1 151 ? 13.922 -15.477 8.305 1 97.44 151 LYS B C 1
ATOM 3349 O O . LYS B 1 151 ? 14.297 -15.969 7.238 1 97.44 151 LYS B O 1
ATOM 3354 N N . GLU B 1 152 ? 12.664 -15.219 8.578 1 98 152 GLU B N 1
ATOM 3355 C CA . GLU B 1 152 ? 11.617 -15.414 7.578 1 98 152 GLU B CA 1
ATOM 3356 C C . GLU B 1 152 ? 11.781 -14.445 6.41 1 98 152 GLU B C 1
ATOM 3358 O O . GLU B 1 152 ? 11.516 -14.805 5.262 1 98 152 GLU B O 1
ATOM 3363 N N . LYS B 1 153 ? 12.219 -13.219 6.699 1 98.69 153 LYS B N 1
ATOM 3364 C CA . LYS B 1 153 ? 12.438 -12.234 5.641 1 98.69 153 LYS B CA 1
ATOM 3365 C C . LYS B 1 153 ? 13.523 -12.695 4.676 1 98.69 153 LYS B C 1
ATOM 3367 O O . LYS B 1 153 ? 13.445 -12.438 3.473 1 98.69 153 LYS B O 1
ATOM 3372 N N . ILE B 1 154 ? 14.547 -13.359 5.215 1 98.5 154 ILE B N 1
ATOM 3373 C CA . ILE B 1 154 ? 15.602 -13.906 4.367 1 98.5 154 ILE B CA 1
ATOM 3374 C C . ILE B 1 154 ? 15.008 -14.93 3.398 1 98.5 154 ILE B C 1
ATOM 3376 O O . ILE B 1 154 ? 15.289 -14.898 2.199 1 98.5 154 ILE B O 1
ATOM 3380 N N . GLU B 1 155 ? 14.172 -15.805 3.91 1 97.94 155 GLU B N 1
ATOM 3381 C CA . GLU B 1 155 ? 13.539 -16.828 3.086 1 97.94 155 GLU B CA 1
ATOM 3382 C C . GLU B 1 155 ? 12.602 -16.203 2.055 1 97.94 155 GLU B C 1
ATOM 3384 O O . GLU B 1 155 ? 12.555 -16.641 0.905 1 97.94 155 GLU B O 1
ATOM 3389 N N . ILE B 1 156 ? 11.844 -15.195 2.475 1 98.56 156 ILE B N 1
ATOM 3390 C CA . ILE B 1 156 ? 10.938 -14.484 1.584 1 98.56 156 ILE B CA 1
ATOM 3391 C C . ILE B 1 156 ? 11.727 -13.852 0.438 1 98.56 156 ILE B C 1
ATOM 3393 O O . ILE B 1 156 ? 11.305 -13.922 -0.721 1 98.56 156 ILE B O 1
ATOM 3397 N N . ILE B 1 157 ? 12.891 -13.25 0.758 1 98.75 157 ILE B N 1
ATOM 3398 C CA . ILE B 1 157 ? 13.75 -12.648 -0.251 1 98.75 157 ILE B CA 1
ATOM 3399 C C . ILE B 1 157 ? 14.234 -13.719 -1.226 1 98.75 157 ILE B C 1
ATOM 3401 O O . ILE B 1 157 ? 14.148 -13.547 -2.443 1 98.75 157 ILE B O 1
ATOM 3405 N N . ASN B 1 158 ? 14.695 -14.82 -0.687 1 98.06 158 ASN B N 1
ATOM 3406 C CA . ASN B 1 158 ? 15.195 -15.898 -1.538 1 98.06 158 ASN B CA 1
ATOM 3407 C C . ASN B 1 158 ? 14.125 -16.391 -2.502 1 98.06 158 ASN B C 1
ATOM 3409 O O . ASN B 1 158 ? 14.406 -16.625 -3.68 1 98.06 158 ASN B O 1
ATOM 3413 N N . ASN B 1 159 ? 12.938 -16.578 -1.993 1 97.75 159 ASN B N 1
ATOM 3414 C CA . ASN B 1 159 ? 11.82 -17 -2.83 1 97.75 159 ASN B CA 1
ATOM 3415 C C . ASN B 1 159 ? 11.562 -16 -3.961 1 97.75 159 ASN B C 1
ATOM 3417 O O . ASN B 1 159 ? 11.391 -16.406 -5.113 1 97.75 159 ASN B O 1
ATOM 3421 N N . ALA B 1 160 ? 11.516 -14.727 -3.617 1 98.44 160 ALA B N 1
ATOM 3422 C CA . ALA B 1 160 ? 11.234 -13.688 -4.609 1 98.44 160 ALA B CA 1
ATOM 3423 C C . ALA B 1 160 ? 12.359 -13.594 -5.637 1 98.44 160 ALA B C 1
ATOM 3425 O O . ALA B 1 160 ? 12.109 -13.367 -6.82 1 98.44 160 ALA B O 1
ATOM 3426 N N . VAL B 1 161 ? 13.602 -13.758 -5.172 1 98.38 161 VAL B N 1
ATOM 3427 C CA . VAL B 1 161 ? 14.773 -13.711 -6.043 1 98.38 161 VAL B CA 1
ATOM 3428 C C . VAL B 1 161 ? 14.719 -14.867 -7.043 1 98.38 161 VAL B C 1
ATOM 3430 O O . VAL B 1 161 ? 15.016 -14.688 -8.227 1 98.38 161 VAL B O 1
ATOM 3433 N N . ASP B 1 162 ? 14.297 -16.031 -6.582 1 97.06 162 ASP B N 1
ATOM 3434 C CA . ASP B 1 162 ? 14.141 -17.172 -7.473 1 97.06 162 ASP B CA 1
ATOM 3435 C C . ASP B 1 162 ? 13.141 -16.875 -8.586 1 97.06 162 ASP B C 1
ATOM 3437 O O . ASP B 1 162 ? 13.367 -17.234 -9.742 1 97.06 162 ASP B O 1
ATOM 3441 N N . VAL B 1 163 ? 12.039 -16.25 -8.219 1 97.62 163 VAL B N 1
ATOM 3442 C CA . VAL B 1 163 ? 11.031 -15.883 -9.211 1 97.62 163 VAL B CA 1
ATOM 3443 C C . VAL B 1 163 ? 11.617 -14.883 -10.203 1 97.62 163 VAL B C 1
ATOM 3445 O O . VAL B 1 163 ? 11.406 -15.008 -11.414 1 97.62 163 VAL B O 1
ATOM 3448 N N . ALA B 1 164 ? 12.383 -13.906 -9.688 1 98 164 ALA B N 1
ATOM 3449 C CA . ALA B 1 164 ? 13 -12.906 -10.555 1 98 164 ALA B CA 1
ATOM 3450 C C . ALA B 1 164 ? 13.984 -13.555 -11.523 1 98 164 ALA B C 1
ATOM 3452 O O . ALA B 1 164 ? 14.039 -13.195 -12.703 1 98 164 ALA B O 1
ATOM 3453 N N . HIS B 1 165 ? 14.758 -14.5 -11.031 1 97.62 165 HIS B N 1
ATOM 3454 C CA . HIS B 1 165 ? 15.695 -15.219 -11.891 1 97.62 165 HIS B CA 1
ATOM 3455 C C . HIS B 1 165 ? 14.961 -15.953 -13.008 1 97.62 165 HIS B C 1
ATOM 3457 O O . HIS B 1 165 ? 15.422 -15.969 -14.148 1 97.62 165 HIS B O 1
ATOM 3463 N N . ALA B 1 166 ? 13.852 -16.547 -12.656 1 95.5 166 ALA B N 1
ATOM 3464 C CA . ALA B 1 166 ? 13.047 -17.266 -13.641 1 95.5 166 ALA B CA 1
ATOM 3465 C C . ALA B 1 166 ? 12.555 -16.328 -14.742 1 95.5 166 ALA B C 1
ATOM 3467 O O . ALA B 1 166 ? 12.32 -16.766 -15.875 1 95.5 166 ALA B O 1
ATOM 3468 N N . LEU B 1 167 ? 12.414 -15.086 -14.406 1 96.31 167 LEU B N 1
ATOM 3469 C CA . LEU B 1 167 ? 11.977 -14.078 -15.375 1 96.31 167 LEU B CA 1
ATOM 3470 C C . LEU B 1 167 ? 13.18 -13.43 -16.047 1 96.31 167 LEU B C 1
ATOM 3472 O O . LEU B 1 167 ? 13.047 -12.359 -16.656 1 96.31 167 LEU B O 1
ATOM 3476 N N . GLN B 1 168 ? 14.328 -13.969 -15.844 1 94.94 168 GLN B N 1
ATOM 3477 C CA . GLN B 1 168 ? 15.562 -13.602 -16.531 1 94.94 168 GLN B CA 1
ATOM 3478 C C . GLN B 1 168 ? 16.109 -12.281 -16.016 1 94.94 168 GLN B C 1
ATOM 3480 O O . GLN B 1 168 ? 16.656 -11.484 -16.781 1 94.94 168 GLN B O 1
ATOM 3485 N N . ILE B 1 169 ? 15.836 -11.977 -14.781 1 96.31 169 ILE B N 1
ATOM 3486 C CA . ILE B 1 169 ? 16.516 -10.891 -14.078 1 96.31 169 ILE B CA 1
ATOM 3487 C C . ILE B 1 169 ? 17.688 -11.453 -13.289 1 96.31 169 ILE B C 1
ATOM 3489 O O . ILE B 1 169 ? 17.516 -12.023 -12.211 1 96.31 169 ILE B O 1
ATOM 3493 N N . ASP B 1 170 ? 18.875 -11.258 -13.773 1 96.31 170 ASP B N 1
ATOM 3494 C CA . ASP B 1 170 ? 20.062 -11.945 -13.273 1 96.31 170 ASP B CA 1
ATOM 3495 C C . ASP B 1 170 ? 20.422 -11.484 -11.859 1 96.31 170 ASP B C 1
ATOM 3497 O O . ASP B 1 170 ? 20.719 -12.312 -10.992 1 96.31 170 ASP B O 1
ATOM 3501 N N . ILE B 1 171 ? 20.375 -10.172 -11.68 1 97.44 171 ILE B N 1
ATOM 3502 C CA . ILE B 1 171 ? 20.703 -9.609 -10.375 1 97.44 171 ILE B CA 1
ATOM 3503 C C . ILE B 1 171 ? 19.578 -8.68 -9.922 1 97.44 171 ILE B C 1
ATOM 3505 O O . ILE B 1 171 ? 19.719 -7.453 -9.992 1 97.44 171 ILE B O 1
ATOM 3509 N N . PRO B 1 172 ? 18.5 -9.336 -9.414 1 98.5 172 PRO B N 1
ATOM 3510 C CA . PRO B 1 172 ? 17.375 -8.492 -8.969 1 98.5 172 PRO B CA 1
ATOM 3511 C C . PRO B 1 172 ? 17.766 -7.547 -7.836 1 98.5 172 PRO B C 1
ATOM 3513 O O . PRO B 1 172 ? 18.531 -7.922 -6.949 1 98.5 172 PRO B O 1
ATOM 3516 N N . LYS B 1 173 ? 17.328 -6.34 -7.926 1 98.81 173 LYS B N 1
ATOM 3517 C CA . LYS B 1 173 ? 17.5 -5.324 -6.895 1 98.81 173 LYS B CA 1
ATOM 3518 C C . LYS B 1 173 ? 16.359 -5.359 -5.879 1 98.81 173 LYS B C 1
ATOM 3520 O O . LYS B 1 173 ? 15.203 -5.098 -6.227 1 98.81 173 LYS B O 1
ATOM 3525 N N . VAL B 1 174 ? 16.703 -5.707 -4.609 1 98.94 174 VAL B N 1
ATOM 3526 C CA . VAL B 1 174 ? 15.719 -5.906 -3.555 1 98.94 174 VAL B CA 1
ATOM 3527 C C . VAL B 1 174 ? 15.719 -4.703 -2.613 1 98.94 174 VAL B C 1
ATOM 3529 O O . VAL B 1 174 ? 16.766 -4.332 -2.066 1 98.94 174 VAL B O 1
ATOM 3532 N N . ALA B 1 175 ? 14.555 -4.09 -2.428 1 98.88 175 ALA B N 1
ATOM 3533 C CA . ALA B 1 175 ? 14.406 -2.961 -1.511 1 98.88 175 ALA B CA 1
ATOM 3534 C C . ALA B 1 175 ? 13.562 -3.35 -0.3 1 98.88 175 ALA B C 1
ATOM 3536 O O . ALA B 1 175 ? 12.336 -3.455 -0.397 1 98.88 175 ALA B O 1
ATOM 3537 N N . PRO B 1 176 ? 14.18 -3.627 0.861 1 98.81 176 PRO B N 1
ATOM 3538 C CA . PRO B 1 176 ? 13.375 -3.619 2.084 1 98.81 176 PRO B CA 1
ATOM 3539 C C . PRO B 1 176 ? 12.75 -2.256 2.371 1 98.81 176 PRO B C 1
ATOM 3541 O O . PRO B 1 176 ? 13.461 -1.312 2.734 1 98.81 176 PRO B O 1
ATOM 3544 N N . VAL B 1 177 ? 11.484 -2.16 2.229 1 98.56 177 VAL B N 1
ATOM 3545 C CA . VAL B 1 177 ? 10.789 -0.875 2.287 1 98.56 177 VAL B CA 1
ATOM 3546 C C . VAL B 1 177 ? 10.336 -0.6 3.719 1 98.56 177 VAL B C 1
ATOM 3548 O O . VAL B 1 177 ? 9.828 -1.497 4.398 1 98.56 177 VAL B O 1
ATOM 3551 N N . CYS B 1 178 ? 10.578 0.585 4.184 1 97.81 178 CYS B N 1
ATOM 3552 C CA . CYS B 1 178 ? 10.195 1.049 5.512 1 97.81 178 CYS B CA 1
ATOM 3553 C C . CYS B 1 178 ? 9.523 2.414 5.441 1 97.81 178 CYS B C 1
ATOM 3555 O O . CYS B 1 178 ? 9.469 3.029 4.375 1 97.81 178 CYS B O 1
ATOM 3557 N N . ALA B 1 179 ? 8.992 2.85 6.559 1 95.38 179 ALA B N 1
ATOM 3558 C CA . ALA B 1 179 ? 8.336 4.152 6.625 1 95.38 179 ALA B CA 1
ATOM 3559 C C . ALA B 1 179 ? 9.352 5.285 6.621 1 95.38 179 ALA B C 1
ATOM 3561 O O . ALA B 1 179 ? 9.016 6.43 6.305 1 95.38 179 ALA B O 1
ATOM 3562 N N . VAL B 1 180 ? 10.578 4.953 7.004 1 92.81 180 VAL B N 1
ATOM 3563 C CA . VAL B 1 180 ? 11.672 5.918 7.012 1 92.81 180 VAL B CA 1
ATOM 3564 C C . VAL B 1 180 ? 12.922 5.289 6.41 1 92.81 180 VAL B C 1
ATOM 3566 O O . VAL B 1 180 ? 13.055 4.066 6.367 1 92.81 180 VAL B O 1
ATOM 3569 N N . GLU B 1 181 ? 13.867 6.102 5.977 1 93.19 181 GLU B N 1
ATOM 3570 C CA . GLU B 1 181 ? 15.055 5.602 5.293 1 93.19 181 GLU B CA 1
ATOM 3571 C C . GLU B 1 181 ? 16.25 5.547 6.238 1 93.19 181 GLU B C 1
ATOM 3573 O O . GLU B 1 181 ? 17.359 5.16 5.832 1 93.19 181 GLU B O 1
ATOM 3578 N N . VAL B 1 182 ? 16.031 5.969 7.445 1 93.31 182 VAL B N 1
ATOM 3579 C CA . VAL B 1 182 ? 17.078 5.914 8.453 1 93.31 182 VAL B CA 1
ATOM 3580 C C . VAL B 1 182 ? 16.797 4.777 9.438 1 93.31 182 VAL B C 1
ATOM 3582 O O . VAL B 1 182 ? 15.633 4.43 9.672 1 93.31 182 VAL B O 1
ATOM 3585 N N . ILE B 1 183 ? 17.906 4.207 9.945 1 96.62 183 ILE B N 1
ATOM 3586 C CA . ILE B 1 183 ? 17.734 3.152 10.938 1 96.62 183 ILE B CA 1
ATOM 3587 C C . ILE B 1 183 ? 17.172 3.744 12.227 1 96.62 183 ILE B C 1
ATOM 3589 O O . ILE B 1 183 ? 17.75 4.664 12.805 1 96.62 183 ILE B O 1
ATOM 3593 N N . ASN B 1 184 ? 16.047 3.334 12.555 1 95.31 184 ASN B N 1
ATOM 3594 C CA . ASN B 1 184 ? 15.359 3.734 13.781 1 95.31 184 ASN B CA 1
ATOM 3595 C C . ASN B 1 184 ? 15.109 2.541 14.695 1 95.31 184 ASN B C 1
ATOM 3597 O O . ASN B 1 184 ? 14.227 1.72 14.43 1 95.31 184 ASN B O 1
ATOM 3601 N N . PRO B 1 185 ? 15.82 2.475 15.82 1 94.38 185 PRO B N 1
ATOM 3602 C CA . PRO B 1 185 ? 15.703 1.31 16.703 1 94.38 185 PRO B CA 1
ATOM 3603 C C . PRO B 1 185 ? 14.273 1.08 17.188 1 94.38 185 PRO B C 1
ATOM 3605 O O . PRO B 1 185 ? 13.922 -0.037 17.562 1 94.38 185 PRO B O 1
ATOM 3608 N N . SER B 1 186 ? 13.484 2.127 17.078 1 92.62 186 SER B N 1
ATOM 3609 C CA . SER B 1 186 ? 12.102 2 17.531 1 92.62 186 SER B CA 1
ATOM 3610 C C . SER B 1 186 ? 11.203 1.461 16.422 1 92.62 186 SER B C 1
ATOM 3612 O O . SER B 1 186 ? 10.016 1.217 16.625 1 92.62 186 SER B O 1
ATOM 3614 N N . MET B 1 187 ? 11.773 1.279 15.266 1 94.5 187 MET B N 1
ATOM 3615 C CA . MET B 1 187 ? 11.07 0.707 14.117 1 94.5 187 MET B CA 1
ATOM 3616 C C . MET B 1 187 ? 11.781 -0.546 13.617 1 94.5 187 MET B C 1
ATOM 3618 O O . MET B 1 187 ? 12.656 -0.465 12.75 1 94.5 187 MET B O 1
ATOM 3622 N N . GLN B 1 188 ? 11.32 -1.662 14.078 1 96.38 188 GLN B N 1
ATOM 3623 C CA . GLN B 1 188 ? 11.984 -2.936 13.828 1 96.38 188 GLN B CA 1
ATOM 3624 C C . GLN B 1 188 ? 12.203 -3.15 12.328 1 96.38 188 GLN B C 1
ATOM 3626 O O . GLN B 1 188 ? 13.203 -3.738 11.922 1 96.38 188 GLN B O 1
ATOM 3631 N N . ALA B 1 189 ? 11.312 -2.715 11.5 1 97.31 189 ALA B N 1
ATOM 3632 C CA . ALA B 1 189 ? 11.43 -2.873 10.047 1 97.31 189 ALA B CA 1
ATOM 3633 C C . ALA B 1 189 ? 12.75 -2.299 9.539 1 97.31 189 ALA B C 1
ATOM 3635 O O . ALA B 1 189 ? 13.367 -2.863 8.641 1 97.31 189 ALA B O 1
ATOM 3636 N N . THR B 1 190 ? 13.195 -1.144 10.133 1 97.88 190 THR B N 1
ATOM 3637 C CA . THR B 1 190 ? 14.406 -0.487 9.664 1 97.88 190 THR B CA 1
ATOM 3638 C C . THR B 1 190 ? 15.648 -1.259 10.117 1 97.88 190 THR B C 1
ATOM 3640 O O . THR B 1 190 ? 16.641 -1.331 9.391 1 97.88 190 THR B O 1
ATOM 3643 N N . VAL B 1 191 ? 15.516 -1.825 11.305 1 98.31 191 VAL B N 1
ATOM 3644 C CA . VAL B 1 191 ? 16.609 -2.633 11.82 1 98.31 191 VAL B CA 1
ATOM 3645 C C . VAL B 1 191 ? 16.781 -3.891 10.977 1 98.31 191 VAL B C 1
ATOM 3647 O O . VAL B 1 191 ? 17.906 -4.242 10.594 1 98.31 191 VAL B O 1
ATOM 3650 N N . ASP B 1 192 ? 15.68 -4.523 10.688 1 98.62 192 ASP B N 1
ATOM 3651 C CA . ASP B 1 192 ? 15.711 -5.695 9.812 1 98.62 192 ASP B CA 1
ATOM 3652 C C . ASP B 1 192 ? 16.297 -5.352 8.453 1 98.62 192 ASP B C 1
ATOM 3654 O O . ASP B 1 192 ? 17.125 -6.098 7.918 1 98.62 192 ASP B O 1
ATOM 3658 N N . ALA B 1 193 ? 15.859 -4.266 7.898 1 98.62 193 ALA B N 1
ATOM 3659 C CA . ALA B 1 193 ? 16.312 -3.848 6.574 1 98.62 193 ALA B CA 1
ATOM 3660 C C . ALA B 1 193 ? 17.828 -3.654 6.547 1 98.62 193 ALA B C 1
ATOM 3662 O O . ALA B 1 193 ? 18.5 -4.059 5.594 1 98.62 193 ALA B O 1
ATOM 3663 N N . ALA B 1 194 ? 18.297 -3.012 7.598 1 98.38 194 ALA B N 1
ATOM 3664 C CA . ALA B 1 194 ? 19.75 -2.805 7.719 1 98.38 194 ALA B CA 1
ATOM 3665 C C . ALA B 1 194 ? 20.484 -4.137 7.793 1 98.38 194 ALA B C 1
ATOM 3667 O O . ALA B 1 194 ? 21.516 -4.316 7.141 1 98.38 194 ALA B O 1
ATOM 3668 N N . ALA B 1 195 ? 19.953 -5.012 8.602 1 98.69 195 ALA B N 1
ATOM 3669 C CA . ALA B 1 195 ? 20.578 -6.328 8.766 1 98.69 195 ALA B CA 1
ATOM 3670 C C . ALA B 1 195 ? 20.594 -7.086 7.441 1 98.69 195 ALA B C 1
ATOM 3672 O O . ALA B 1 195 ? 21.609 -7.672 7.07 1 98.69 195 ALA B O 1
ATOM 3673 N N . LEU B 1 196 ? 19.484 -7.105 6.719 1 98.81 196 LEU B N 1
ATOM 3674 C CA . LEU B 1 196 ? 19.375 -7.797 5.438 1 98.81 196 LEU B CA 1
ATOM 3675 C C . LEU B 1 196 ? 20.375 -7.242 4.43 1 98.81 196 LEU B C 1
ATOM 3677 O O . LEU B 1 196 ? 21.016 -8.008 3.701 1 98.81 196 LEU B O 1
ATOM 3681 N N . SER B 1 197 ? 20.484 -5.93 4.367 1 98.56 197 SER B N 1
ATOM 3682 C CA . SER B 1 197 ? 21.406 -5.273 3.455 1 98.56 197 SER B CA 1
ATOM 3683 C C . SER B 1 197 ? 22.859 -5.688 3.74 1 98.56 197 SER B C 1
ATOM 3685 O O . SER B 1 197 ? 23.609 -5.984 2.816 1 98.56 197 SER B O 1
ATOM 3687 N N . LEU B 1 198 ? 23.203 -5.664 5.035 1 98.44 198 LEU B N 1
ATOM 3688 C CA . LEU B 1 198 ? 24.562 -6.043 5.41 1 98.44 198 LEU B CA 1
ATOM 3689 C C . LEU B 1 198 ? 24.812 -7.523 5.141 1 98.44 198 LEU B C 1
ATOM 3691 O O . LEU B 1 198 ? 25.906 -7.914 4.723 1 98.44 198 LEU B O 1
ATOM 3695 N N . MET B 1 199 ? 23.844 -8.336 5.43 1 98.62 199 MET B N 1
ATOM 3696 C CA . MET B 1 199 ? 23.953 -9.766 5.156 1 98.62 199 MET B CA 1
ATOM 3697 C C . MET B 1 199 ? 24.203 -10.023 3.674 1 98.62 199 MET B C 1
ATOM 3699 O O . MET B 1 199 ? 24.984 -10.914 3.314 1 98.62 199 MET B O 1
ATOM 3703 N N . ASN B 1 200 ? 23.547 -9.281 2.869 1 98.62 200 ASN B N 1
ATOM 3704 C CA . ASN B 1 200 ? 23.766 -9.391 1.431 1 98.62 200 ASN B CA 1
ATOM 3705 C C . ASN B 1 200 ? 25.188 -8.961 1.047 1 98.62 200 ASN B C 1
ATOM 3707 O O . ASN B 1 200 ? 25.875 -9.672 0.303 1 98.62 200 ASN B O 1
ATOM 3711 N N . LYS B 1 201 ? 25.594 -7.82 1.558 1 97.56 201 LYS B N 1
ATOM 3712 C CA . LYS B 1 201 ? 26.922 -7.305 1.274 1 97.56 201 LYS B CA 1
ATOM 3713 C C . LYS B 1 201 ? 28 -8.289 1.708 1 97.56 201 LYS B C 1
ATOM 3715 O O . LYS B 1 201 ? 29.047 -8.398 1.065 1 97.56 201 LYS B O 1
ATOM 3720 N N . ARG B 1 202 ? 27.703 -9.016 2.715 1 98 202 ARG B N 1
ATOM 3721 C CA . ARG B 1 202 ? 28.688 -9.945 3.271 1 98 202 ARG B CA 1
ATOM 3722 C C . ARG B 1 202 ? 28.531 -11.336 2.662 1 98 202 ARG B C 1
ATOM 3724 O O . ARG B 1 202 ? 29.219 -12.273 3.07 1 98 202 ARG B O 1
ATOM 3731 N N . GLY B 1 203 ? 27.594 -11.508 1.814 1 97.81 203 GLY B N 1
ATOM 3732 C CA . GLY B 1 203 ? 27.484 -12.742 1.048 1 97.81 203 GLY B CA 1
ATOM 3733 C C . GLY B 1 203 ? 26.609 -13.781 1.715 1 97.81 203 GLY B C 1
ATOM 3734 O O . GLY B 1 203 ? 26.531 -14.93 1.262 1 97.81 203 GLY B O 1
ATOM 3735 N N . GLN B 1 204 ? 25.891 -13.398 2.777 1 97.94 204 GLN B N 1
ATOM 3736 C CA . GLN B 1 204 ? 24.984 -14.328 3.432 1 97.94 204 GLN B CA 1
ATOM 3737 C C . GLN B 1 204 ? 23.703 -14.516 2.615 1 97.94 204 GLN B C 1
ATOM 3739 O O . GLN B 1 204 ? 23.047 -15.562 2.701 1 97.94 204 GLN B O 1
ATOM 3744 N N . ILE B 1 205 ? 23.234 -13.539 1.989 1 98.31 205 ILE B N 1
ATOM 3745 C CA . ILE B 1 205 ? 22.172 -13.578 1.001 1 98.31 205 ILE B CA 1
ATOM 3746 C C . ILE B 1 205 ? 22.734 -13.328 -0.392 1 98.31 205 ILE B C 1
ATOM 3748 O O . ILE B 1 205 ? 23.375 -12.305 -0.627 1 98.31 205 ILE B O 1
ATOM 3752 N N . LYS B 1 206 ? 22.5 -14.227 -1.308 1 98 206 LYS B N 1
ATOM 3753 C CA . LYS B 1 206 ? 23.188 -14.164 -2.598 1 98 206 LYS B CA 1
ATOM 3754 C C . LYS B 1 206 ? 22.188 -14.062 -3.744 1 98 206 LYS B C 1
ATOM 3756 O O . LYS B 1 206 ? 20.984 -14.211 -3.537 1 98 206 LYS B O 1
ATOM 3761 N N . GLY B 1 207 ? 22.703 -13.734 -4.902 1 98.06 207 GLY B N 1
ATOM 3762 C CA . GLY B 1 207 ? 21.922 -13.766 -6.137 1 98.06 207 GLY B CA 1
ATOM 3763 C C . GLY B 1 207 ? 21.125 -12.508 -6.371 1 98.06 207 GLY B C 1
ATOM 3764 O O . GLY B 1 207 ? 20.281 -12.461 -7.27 1 98.06 207 GLY B O 1
ATOM 3765 N N . CYS B 1 208 ? 21.375 -11.539 -5.539 1 98.62 208 CYS B N 1
ATOM 3766 C CA . CYS B 1 208 ? 20.641 -10.273 -5.641 1 98.62 208 CYS B CA 1
ATOM 3767 C C . CYS B 1 208 ? 21.438 -9.133 -5.02 1 98.62 208 CYS B C 1
ATOM 3769 O O . CYS B 1 208 ? 22.547 -9.344 -4.531 1 98.62 208 CYS B O 1
ATOM 3771 N N . LEU B 1 209 ? 20.969 -7.938 -5.215 1 98.75 209 LEU B N 1
ATOM 3772 C CA . LEU B 1 209 ? 21.453 -6.75 -4.523 1 98.75 209 LEU B CA 1
ATOM 3773 C C . LEU B 1 209 ? 20.391 -6.191 -3.586 1 98.75 209 LEU B C 1
ATOM 3775 O O . LEU B 1 209 ? 19.266 -5.914 -4.012 1 98.75 209 LEU 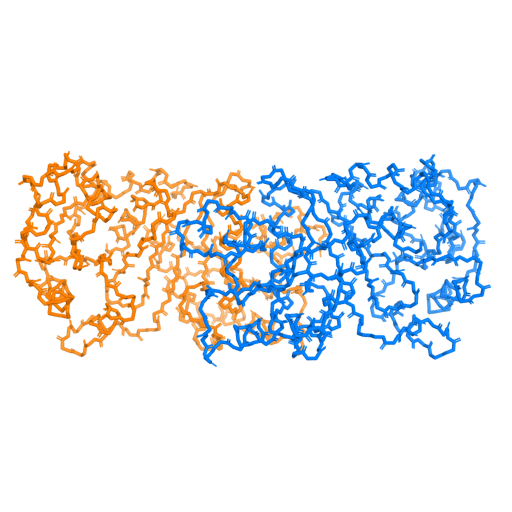B O 1
ATOM 3779 N N . ILE B 1 210 ? 20.766 -6.152 -2.295 1 98.81 210 ILE B N 1
ATOM 3780 C CA . ILE B 1 210 ? 19.828 -5.645 -1.309 1 98.81 210 ILE B CA 1
ATOM 3781 C C . ILE B 1 210 ? 20.312 -4.305 -0.767 1 98.81 210 ILE B C 1
ATOM 3783 O O . ILE B 1 210 ? 21.5 -4.141 -0.46 1 98.81 210 ILE B O 1
ATOM 3787 N N . ASP B 1 211 ? 19.438 -3.34 -0.714 1 98.5 211 ASP B N 1
ATOM 3788 C CA . ASP B 1 211 ? 19.75 -2.09 -0.026 1 98.5 211 ASP B CA 1
ATOM 3789 C C . ASP B 1 211 ? 18.516 -1.539 0.688 1 98.5 211 ASP B C 1
ATOM 3791 O O . ASP B 1 211 ? 17.453 -1.402 0.083 1 98.5 211 ASP B O 1
ATOM 3795 N N . GLY B 1 212 ? 18.703 -1.259 1.949 1 97.25 212 GLY B N 1
ATOM 3796 C CA . GLY B 1 212 ? 17.672 -0.664 2.785 1 97.25 212 GLY B CA 1
ATOM 3797 C C . GLY B 1 212 ? 18.172 -0.252 4.156 1 97.25 212 GLY B C 1
ATOM 3798 O O . GLY B 1 212 ? 19.312 -0.559 4.52 1 97.25 212 GLY B O 1
ATOM 3799 N N . PRO B 1 213 ? 17.391 0.37 4.941 1 97.94 213 PRO B N 1
ATOM 3800 C CA . PRO B 1 213 ? 15.984 0.687 4.703 1 97.94 213 PRO B CA 1
ATOM 3801 C C . PRO B 1 213 ? 15.797 1.763 3.637 1 97.94 213 PRO B C 1
ATOM 3803 O O . PRO B 1 213 ? 16.594 2.703 3.553 1 97.94 213 PRO B O 1
ATOM 3806 N N . LEU B 1 214 ? 14.797 1.563 2.811 1 97.81 214 LEU B N 1
ATOM 3807 C CA . LEU B 1 214 ? 14.359 2.562 1.841 1 97.81 214 LEU B CA 1
ATOM 3808 C C . LEU B 1 214 ? 12.875 2.889 2.025 1 97.81 214 LEU B C 1
ATOM 3810 O O . LEU B 1 214 ? 12.086 2.016 2.393 1 97.81 214 LEU B O 1
ATOM 3814 N N . GLY B 1 215 ? 12.492 4.121 1.905 1 96.75 215 GLY B N 1
ATOM 3815 C CA . GLY B 1 215 ? 11.086 4.422 1.716 1 96.75 215 GLY B CA 1
ATOM 3816 C C . GLY B 1 215 ? 10.547 3.949 0.376 1 96.75 215 GLY B C 1
ATOM 3817 O O . GLY B 1 215 ? 11.32 3.688 -0.549 1 96.75 215 GLY B O 1
ATOM 3818 N N . LEU B 1 216 ? 9.203 3.771 0.303 1 97.5 216 LEU B N 1
ATOM 3819 C CA . LEU B 1 216 ? 8.641 3.346 -0.973 1 97.5 216 LEU B CA 1
ATOM 3820 C C . LEU B 1 216 ? 8.992 4.332 -2.08 1 97.5 216 LEU B C 1
ATOM 3822 O O . LEU B 1 216 ? 9.305 3.928 -3.201 1 97.5 216 LEU B O 1
ATOM 3826 N N . ASP B 1 217 ? 9.016 5.633 -1.793 1 95.12 217 ASP B N 1
ATOM 3827 C CA . ASP B 1 217 ? 9.297 6.664 -2.785 1 95.12 217 ASP B CA 1
ATOM 3828 C C . ASP B 1 217 ? 10.727 6.531 -3.322 1 95.12 217 ASP B C 1
ATOM 3830 O O . ASP B 1 217 ? 10.938 6.496 -4.535 1 95.12 217 ASP B O 1
ATOM 3834 N N . ASN B 1 218 ? 11.68 6.383 -2.428 1 95.62 218 ASN B N 1
ATOM 3835 C CA . ASN B 1 218 ? 13.062 6.328 -2.887 1 95.62 218 ASN B CA 1
ATOM 3836 C C . ASN B 1 218 ? 13.414 4.953 -3.445 1 95.62 218 ASN B C 1
ATOM 3838 O O . ASN B 1 218 ? 14.438 4.789 -4.113 1 95.62 218 ASN B O 1
ATOM 3842 N N . ALA B 1 219 ? 12.602 3.928 -3.135 1 97.62 219 ALA B N 1
ATOM 3843 C CA . ALA B 1 219 ? 12.797 2.613 -3.74 1 97.62 219 ALA B CA 1
ATOM 3844 C C . ALA B 1 219 ? 12.391 2.619 -5.211 1 97.62 219 ALA B C 1
ATOM 3846 O O . ALA B 1 219 ? 13.008 1.934 -6.031 1 97.62 219 ALA B O 1
ATOM 3847 N N . ILE B 1 220 ? 11.367 3.479 -5.586 1 97.06 220 ILE B N 1
ATOM 3848 C CA . ILE B 1 220 ? 10.758 3.297 -6.898 1 97.06 220 ILE B CA 1
ATOM 3849 C C . ILE B 1 220 ? 11.047 4.512 -7.773 1 97.06 220 ILE B C 1
ATOM 3851 O O . ILE B 1 220 ? 10.797 4.492 -8.984 1 97.06 220 ILE B O 1
ATOM 3855 N N . SER B 1 221 ? 11.531 5.574 -7.246 1 95.12 221 SER B N 1
ATOM 3856 C CA . SER B 1 221 ? 11.789 6.805 -7.992 1 95.12 221 SER B CA 1
ATOM 3857 C C . SER B 1 221 ? 13.242 7.246 -7.84 1 95.12 221 SER B C 1
ATOM 3859 O O . SER B 1 221 ? 13.68 7.602 -6.742 1 95.12 221 SER B O 1
ATOM 3861 N N . LYS B 1 222 ? 13.953 7.297 -8.953 1 93.69 222 LYS B N 1
ATOM 3862 C CA . LYS B 1 222 ? 15.336 7.762 -8.938 1 93.69 222 LYS B CA 1
ATOM 3863 C C . LYS B 1 222 ? 15.422 9.227 -8.5 1 93.69 222 LYS B C 1
ATOM 3865 O O . LYS B 1 222 ? 16.328 9.602 -7.754 1 93.69 222 LYS B O 1
ATOM 3870 N N . GLU B 1 223 ? 14.508 9.969 -8.984 1 91.19 223 GLU B N 1
ATOM 3871 C CA . GLU B 1 223 ? 14.445 11.383 -8.625 1 91.19 223 GLU B CA 1
ATOM 3872 C C . GLU B 1 223 ? 14.273 11.562 -7.121 1 91.19 223 GLU B C 1
ATOM 3874 O O . GLU B 1 223 ? 14.953 12.383 -6.504 1 91.19 223 GLU B O 1
ATOM 3879 N N . ALA B 1 224 ? 13.352 10.773 -6.562 1 90.62 224 ALA B N 1
ATOM 3880 C CA . ALA B 1 224 ? 13.125 10.852 -5.121 1 90.62 224 ALA B CA 1
ATOM 3881 C C . ALA B 1 224 ? 14.375 10.445 -4.352 1 90.62 224 ALA B C 1
ATOM 3883 O O . ALA B 1 224 ? 14.719 11.062 -3.338 1 90.62 224 ALA B O 1
ATOM 3884 N N . ALA B 1 225 ? 15.023 9.43 -4.824 1 92.19 225 ALA B N 1
ATOM 3885 C CA . ALA B 1 225 ? 16.25 8.953 -4.176 1 92.19 225 ALA B CA 1
ATOM 3886 C C . ALA B 1 225 ? 17.344 10.023 -4.219 1 92.19 225 ALA B C 1
ATOM 3888 O O . ALA B 1 225 ? 18 10.297 -3.211 1 92.19 225 ALA B O 1
ATOM 3889 N N . GLU B 1 226 ? 17.5 10.656 -5.359 1 90.19 226 GLU B N 1
ATOM 3890 C CA . GLU B 1 226 ? 18.5 11.695 -5.539 1 90.19 226 GLU B CA 1
ATOM 3891 C C . GLU B 1 226 ? 18.203 12.906 -4.66 1 90.19 226 GLU B C 1
ATOM 3893 O O . GLU B 1 226 ? 19.109 13.484 -4.059 1 90.19 226 GLU B O 1
ATOM 3898 N N . HIS B 1 227 ? 17 13.281 -4.629 1 85.81 227 HIS B N 1
ATOM 3899 C CA . HIS B 1 227 ? 16.562 14.422 -3.83 1 85.81 227 HIS B CA 1
ATOM 3900 C C . HIS B 1 227 ? 16.922 14.227 -2.357 1 85.81 227 HIS B C 1
ATOM 3902 O O . HIS B 1 227 ? 17.219 15.195 -1.654 1 85.81 227 HIS B O 1
ATOM 3908 N N . LYS B 1 228 ? 16.875 12.977 -1.915 1 86.5 228 LYS B N 1
ATOM 3909 C CA . LYS B 1 228 ? 17.156 12.688 -0.512 1 86.5 228 LYS B CA 1
ATOM 3910 C C . LYS B 1 228 ? 18.625 12.344 -0.307 1 86.5 228 LYS B C 1
ATOM 3912 O O . LYS B 1 228 ? 19.031 11.977 0.795 1 86.5 228 LYS B O 1
ATOM 3917 N N . GLY B 1 229 ? 19.344 12.359 -1.401 1 89.19 229 GLY B N 1
ATOM 3918 C CA . GLY B 1 229 ? 20.781 12.117 -1.34 1 89.19 229 GLY B CA 1
ATOM 3919 C C . GLY B 1 229 ? 21.125 10.664 -1.088 1 89.19 229 GLY B C 1
ATOM 3920 O O . GLY B 1 229 ? 22.172 10.367 -0.498 1 89.19 229 GLY B O 1
ATOM 3921 N N . ILE B 1 230 ? 20.266 9.805 -1.464 1 90.12 230 ILE B N 1
ATOM 3922 C CA . ILE B 1 230 ? 20.5 8.383 -1.248 1 90.12 230 ILE B CA 1
ATOM 3923 C C . ILE B 1 230 ? 21.359 7.824 -2.387 1 90.12 230 ILE B C 1
ATOM 3925 O O . ILE B 1 230 ? 20.969 7.895 -3.555 1 90.12 230 ILE B O 1
ATOM 3929 N N . ILE B 1 231 ? 22.469 7.352 -2.029 1 90.19 231 ILE B N 1
ATOM 3930 C CA . ILE B 1 231 ? 23.344 6.695 -2.99 1 90.19 231 ILE B CA 1
ATOM 3931 C C . ILE B 1 231 ? 23.203 5.18 -2.875 1 90.19 231 ILE B C 1
ATOM 3933 O O . ILE B 1 231 ? 23.594 4.586 -1.868 1 90.19 231 ILE B O 1
ATOM 3937 N N . SER B 1 232 ? 22.656 4.574 -3.801 1 92.94 232 SER B N 1
ATOM 3938 C CA . SER B 1 232 ? 22.312 3.16 -3.746 1 92.94 232 SER B CA 1
ATOM 3939 C C . SER B 1 232 ? 22.094 2.59 -5.145 1 92.94 232 SER B C 1
ATOM 3941 O O . SER B 1 232 ? 21.531 3.262 -6.012 1 92.94 232 SER B O 1
ATOM 3943 N N . ASP B 1 233 ? 22.562 1.41 -5.387 1 93.56 233 ASP B N 1
ATOM 3944 C CA . ASP B 1 233 ? 22.312 0.726 -6.652 1 93.56 233 ASP B CA 1
ATOM 3945 C C . ASP B 1 233 ? 20.875 0.208 -6.73 1 93.56 233 ASP B C 1
ATOM 3947 O O . ASP B 1 233 ? 20.406 -0.16 -7.805 1 93.56 233 ASP B O 1
ATOM 3951 N N . VAL B 1 234 ? 20.188 0.237 -5.645 1 97.38 234 VAL B N 1
ATOM 3952 C CA . VAL B 1 234 ? 18.844 -0.312 -5.562 1 97.38 234 VAL B CA 1
ATOM 3953 C C . VAL B 1 234 ? 17.828 0.823 -5.57 1 97.38 234 VAL B C 1
ATOM 3955 O O . VAL B 1 234 ? 16.781 0.716 -6.211 1 97.38 234 VAL B O 1
ATOM 3958 N N . ALA B 1 235 ? 18.141 1.97 -4.961 1 96.25 235 ALA B N 1
ATOM 3959 C CA . ALA B 1 235 ? 17.219 3.09 -4.812 1 96.25 235 ALA B CA 1
ATOM 3960 C C . ALA B 1 235 ? 16.797 3.637 -6.176 1 96.25 235 ALA B C 1
ATOM 3962 O O . ALA B 1 235 ? 17.625 3.84 -7.055 1 96.25 235 ALA B O 1
ATOM 3963 N N . GLY B 1 236 ? 15.508 3.742 -6.359 1 96.12 236 GLY B N 1
ATOM 3964 C CA . GLY B 1 236 ? 14.945 4.289 -7.586 1 96.12 236 GLY B CA 1
ATOM 3965 C C . GLY B 1 236 ? 14.883 3.275 -8.711 1 96.12 236 GLY B C 1
ATOM 3966 O O . GLY B 1 236 ? 14.367 3.572 -9.789 1 96.12 236 GLY B O 1
ATOM 3967 N N . 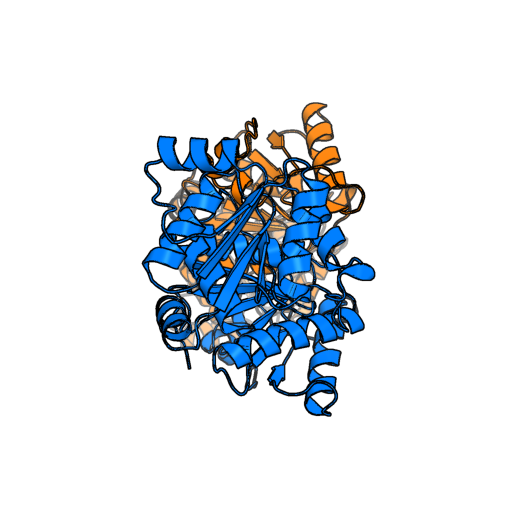ASP B 1 237 ? 15.359 2.064 -8.477 1 97.38 237 ASP B N 1
ATOM 3968 C CA . ASP B 1 237 ? 15.438 1.046 -9.523 1 97.38 237 ASP B CA 1
ATOM 3969 C C . ASP B 1 237 ? 15.188 -0.348 -8.945 1 97.38 237 ASP B C 1
ATOM 3971 O O . ASP B 1 237 ? 15.891 -1.3 -9.297 1 97.38 237 ASP B O 1
ATOM 3975 N N . SER B 1 238 ? 14.289 -0.438 -8.062 1 98.19 238 SER B N 1
ATOM 3976 C CA . SER B 1 238 ? 14.039 -1.7 -7.375 1 98.19 238 SER B CA 1
ATOM 3977 C C . SER B 1 238 ? 13.281 -2.678 -8.266 1 98.19 238 SER B C 1
ATOM 3979 O O . SER B 1 238 ? 12.406 -2.275 -9.031 1 98.19 238 SER B O 1
ATOM 3981 N N . ASP B 1 239 ? 13.625 -3.967 -8.188 1 98.44 239 ASP B N 1
ATOM 3982 C CA . ASP B 1 239 ? 12.859 -5.043 -8.805 1 98.44 239 ASP B CA 1
ATOM 3983 C C . ASP B 1 239 ? 11.875 -5.652 -7.809 1 98.44 239 ASP B C 1
ATOM 3985 O O . ASP B 1 239 ? 10.734 -5.961 -8.164 1 98.44 239 ASP B O 1
ATOM 3989 N N . ILE B 1 240 ? 12.344 -5.797 -6.605 1 98.88 240 ILE B N 1
ATOM 3990 C CA . ILE B 1 240 ? 11.586 -6.488 -5.57 1 98.88 240 ILE B CA 1
ATOM 3991 C C . ILE B 1 240 ? 11.383 -5.562 -4.371 1 98.88 240 ILE B C 1
ATOM 3993 O O . ILE B 1 240 ? 12.352 -5.062 -3.801 1 98.88 240 ILE B O 1
ATOM 3997 N N . LEU B 1 241 ? 10.156 -5.293 -4.027 1 98.94 241 LEU B N 1
ATOM 3998 C CA . LEU B 1 241 ? 9.805 -4.609 -2.787 1 98.94 241 LEU B CA 1
ATOM 3999 C C . LEU B 1 241 ? 9.516 -5.617 -1.679 1 98.94 241 LEU B C 1
ATOM 4001 O O . LEU B 1 241 ? 8.539 -6.367 -1.757 1 98.94 241 LEU B O 1
ATOM 4005 N N . LEU B 1 242 ? 10.375 -5.676 -0.684 1 98.94 242 LEU B N 1
ATOM 4006 C CA . LEU B 1 242 ? 10.141 -6.461 0.524 1 98.94 242 LEU B CA 1
ATOM 4007 C C . LEU B 1 242 ? 9.43 -5.621 1.583 1 98.94 242 LEU B C 1
ATOM 4009 O O . LEU B 1 242 ? 9.984 -4.633 2.07 1 98.94 242 LEU B O 1
ATOM 4013 N N . VAL B 1 243 ? 8.227 -6 1.949 1 98.75 243 VAL B N 1
ATOM 4014 C CA . VAL B 1 243 ? 7.441 -5.23 2.912 1 98.75 243 VAL B CA 1
ATOM 4015 C C . VAL B 1 243 ? 7.562 -5.859 4.297 1 98.75 243 VAL B C 1
ATOM 4017 O O . VAL B 1 243 ? 7.855 -7.051 4.422 1 98.75 243 VAL B O 1
ATOM 4020 N N . PRO B 1 244 ? 7.344 -5.133 5.328 1 98.25 244 PRO B N 1
ATOM 4021 C CA . PRO B 1 244 ? 7.625 -5.617 6.68 1 98.25 244 PRO B CA 1
ATOM 4022 C C . PRO B 1 244 ? 6.5 -6.484 7.242 1 98.25 244 PRO B C 1
ATOM 4024 O O . PRO B 1 244 ? 6.719 -7.25 8.18 1 98.25 244 PRO B O 1
ATOM 4027 N N . ASN B 1 245 ? 5.305 -6.363 6.715 1 97.31 245 ASN B N 1
ATOM 4028 C CA . ASN B 1 245 ? 4.168 -7.121 7.227 1 97.31 245 ASN B CA 1
ATOM 4029 C C . ASN B 1 245 ? 3.074 -7.266 6.172 1 97.31 245 ASN B C 1
ATOM 4031 O O . ASN B 1 245 ? 3.111 -6.598 5.137 1 97.31 245 ASN B O 1
ATOM 4035 N N . ILE B 1 246 ? 2.137 -8.078 6.5 1 97.5 246 ILE B N 1
ATOM 4036 C CA . ILE B 1 246 ? 1.157 -8.508 5.508 1 97.5 246 ILE B CA 1
ATOM 4037 C C . ILE B 1 246 ? 0.253 -7.336 5.133 1 97.5 246 ILE B C 1
ATOM 4039 O O . ILE B 1 246 ? -0.157 -7.203 3.979 1 97.5 246 ILE B O 1
ATOM 4043 N N . GLU B 1 247 ? -0.091 -6.461 6.074 1 97.56 247 GLU B N 1
ATOM 4044 C CA . GLU B 1 247 ? -0.988 -5.344 5.789 1 97.56 247 GLU B CA 1
ATOM 4045 C C . GLU B 1 247 ? -0.359 -4.367 4.801 1 97.56 247 GLU B C 1
ATOM 4047 O O . GLU B 1 247 ? -1 -3.959 3.83 1 97.56 247 GLU B O 1
ATOM 4052 N N . ALA B 1 248 ? 0.931 -4.059 5.082 1 98 248 ALA B N 1
ATOM 4053 C CA . ALA B 1 248 ? 1.644 -3.143 4.195 1 98 248 ALA B CA 1
ATOM 4054 C C . ALA B 1 248 ? 1.698 -3.688 2.77 1 98 248 ALA B C 1
ATOM 4056 O O . ALA B 1 248 ? 1.464 -2.951 1.809 1 98 248 ALA B O 1
ATOM 4057 N N . GLY B 1 249 ? 1.953 -4.941 2.713 1 98.25 249 GLY B N 1
ATOM 4058 C CA . GLY B 1 249 ? 2.018 -5.57 1.403 1 98.25 249 GLY B CA 1
ATOM 4059 C C . GLY B 1 249 ? 0.668 -5.656 0.716 1 98.25 249 GLY B C 1
ATOM 4060 O O . GLY B 1 249 ? 0.551 -5.359 -0.474 1 98.25 249 GLY B O 1
ATOM 4061 N N . ASN B 1 250 ? -0.291 -6.098 1.47 1 97.44 250 ASN B N 1
ATOM 4062 C CA . ASN B 1 250 ? -1.64 -6.258 0.936 1 97.44 250 ASN B CA 1
ATOM 4063 C C . ASN B 1 250 ? -2.209 -4.934 0.44 1 97.44 250 ASN B C 1
ATOM 4065 O O . ASN B 1 250 ? -2.768 -4.863 -0.656 1 97.44 250 ASN B O 1
ATOM 4069 N N . PHE B 1 251 ? -2.01 -3.863 1.221 1 98.31 251 PHE B N 1
ATOM 4070 C CA . PHE B 1 251 ? -2.549 -2.557 0.856 1 98.31 251 PHE B CA 1
ATOM 4071 C C . PHE B 1 251 ? -1.828 -1.996 -0.364 1 98.31 251 PHE B C 1
ATOM 4073 O O . PHE B 1 251 ? -2.461 -1.432 -1.259 1 98.31 251 PHE B O 1
ATOM 4080 N N . LEU B 1 252 ? -0.494 -2.162 -0.35 1 98.31 252 LEU B N 1
ATOM 4081 C CA . LEU B 1 252 ? 0.283 -1.691 -1.49 1 98.31 252 LEU B CA 1
ATOM 4082 C C . LEU B 1 252 ? -0.143 -2.402 -2.77 1 98.31 252 LEU B C 1
ATOM 4084 O O . LEU B 1 252 ? -0.365 -1.76 -3.799 1 98.31 252 LEU B O 1
ATOM 4088 N N . GLY B 1 253 ? -0.306 -3.709 -2.701 1 97.56 253 GLY B N 1
ATOM 4089 C CA . GLY B 1 253 ? -0.737 -4.48 -3.857 1 97.56 253 GLY B CA 1
ATOM 4090 C C . GLY B 1 253 ? -2.102 -4.062 -4.375 1 97.56 253 GLY B C 1
ATOM 4091 O O . GLY B 1 253 ? -2.281 -3.865 -5.578 1 97.56 253 GLY B O 1
ATOM 4092 N N . LYS B 1 254 ? -3.041 -3.943 -3.521 1 96.69 254 LYS B N 1
ATOM 4093 C CA . LYS B 1 254 ? -4.391 -3.547 -3.916 1 96.69 254 LYS B CA 1
ATOM 4094 C C . LYS B 1 254 ? -4.406 -2.121 -4.461 1 96.69 254 LYS B C 1
ATOM 4096 O O . LYS B 1 254 ? -5.176 -1.809 -5.371 1 96.69 254 LYS B O 1
ATOM 4101 N N . SER B 1 255 ? -3.596 -1.256 -3.826 1 97.75 255 SER B N 1
ATOM 4102 C CA . SER B 1 255 ? -3.486 0.103 -4.348 1 97.75 255 SER B CA 1
ATOM 4103 C C . SER B 1 255 ? -2.973 0.106 -5.781 1 97.75 255 SER B C 1
ATOM 4105 O O . SER B 1 255 ? -3.48 0.845 -6.629 1 97.75 255 SER B O 1
ATOM 4107 N N . LEU B 1 256 ? -1.962 -0.721 -6.094 1 97.62 256 LEU B N 1
ATOM 4108 C CA . LEU B 1 256 ? -1.412 -0.821 -7.441 1 97.62 256 LEU B CA 1
ATOM 4109 C C . LEU B 1 256 ? -2.477 -1.286 -8.43 1 97.62 256 LEU B C 1
ATOM 4111 O O . LEU B 1 256 ? -2.57 -0.76 -9.539 1 97.62 256 LEU B O 1
ATOM 4115 N N . THR B 1 257 ? -3.297 -2.191 -8 1 95.31 257 THR B N 1
ATOM 4116 C CA . THR B 1 257 ? -4.309 -2.781 -8.867 1 95.31 257 THR B CA 1
ATOM 4117 C C . THR B 1 257 ? -5.465 -1.81 -9.086 1 95.31 257 THR B C 1
ATOM 4119 O O . THR B 1 257 ? -5.848 -1.542 -10.227 1 95.31 257 THR B O 1
ATOM 4122 N N . TYR B 1 258 ? -5.977 -1.205 -8.055 1 94.56 258 TYR B N 1
ATOM 4123 C CA . TYR B 1 258 ? -7.234 -0.468 -8.133 1 94.56 258 TYR B CA 1
ATOM 4124 C C . TYR B 1 258 ? -6.988 0.993 -8.484 1 94.56 258 TYR B C 1
ATOM 4126 O O . TYR B 1 258 ? -7.793 1.611 -9.188 1 94.56 258 TYR B O 1
ATOM 4134 N N . PHE B 1 259 ? -5.832 1.552 -7.969 1 96.75 259 PHE B N 1
ATOM 4135 C CA . PHE B 1 259 ? -5.625 2.982 -8.164 1 96.75 259 PHE B CA 1
ATOM 4136 C C . PHE B 1 259 ? -4.621 3.234 -9.281 1 96.75 259 PHE B C 1
ATOM 4138 O O . PHE B 1 259 ? -4.711 4.242 -9.984 1 96.75 259 PHE B O 1
ATOM 4145 N N . ALA B 1 260 ? -3.67 2.301 -9.453 1 96.5 260 ALA B N 1
ATOM 4146 C CA . ALA B 1 260 ? -2.592 2.553 -10.406 1 96.5 260 ALA B CA 1
ATOM 4147 C C . ALA B 1 260 ? -2.814 1.779 -11.703 1 96.5 260 ALA B C 1
ATOM 4149 O O . ALA B 1 260 ? -1.973 1.809 -12.602 1 96.5 260 ALA B O 1
ATOM 4150 N N . LYS B 1 261 ? -3.936 0.984 -11.797 1 93.62 261 LYS B N 1
ATOM 4151 C CA . LYS B 1 261 ? -4.324 0.235 -12.992 1 93.62 261 LYS B CA 1
ATOM 4152 C C . LYS B 1 261 ? -3.234 -0.75 -13.398 1 93.62 261 LYS B C 1
ATOM 4154 O O . LYS B 1 261 ? -2.938 -0.894 -14.586 1 93.62 261 LYS B O 1
ATOM 4159 N N . ALA B 1 262 ? -2.598 -1.3 -12.414 1 96.19 262 ALA B N 1
ATOM 4160 C CA . ALA B 1 262 ? -1.557 -2.287 -12.688 1 96.19 262 ALA B CA 1
ATOM 4161 C C . ALA B 1 262 ? -2.166 -3.643 -13.039 1 96.19 262 ALA B C 1
ATOM 4163 O O . ALA B 1 262 ? -3.182 -4.043 -12.469 1 96.19 262 ALA B O 1
ATOM 4164 N N . GLU B 1 263 ? -1.585 -4.289 -14.016 1 95 263 GLU B N 1
ATOM 4165 C CA . GLU B 1 263 ? -1.811 -5.719 -14.203 1 95 263 GLU B CA 1
ATOM 4166 C C . GLU B 1 263 ? -0.862 -6.543 -13.336 1 95 263 GLU B C 1
ATOM 4168 O O . GLU B 1 263 ? 0.224 -6.082 -12.984 1 95 263 GLU B O 1
ATOM 4173 N N . SER B 1 264 ? -1.336 -7.703 -12.984 1 96.5 264 SER B N 1
ATOM 417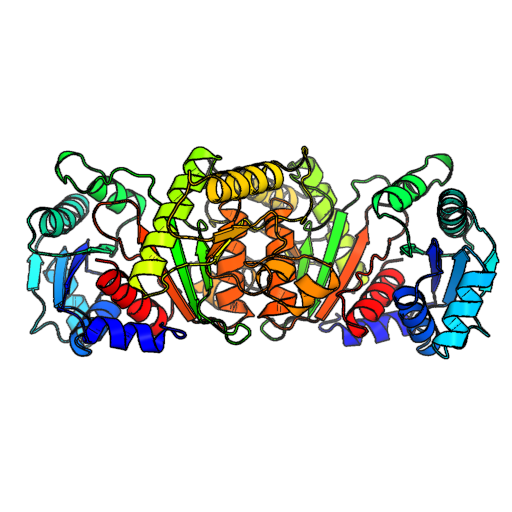4 C CA . SER B 1 264 ? -0.492 -8.422 -12.031 1 96.5 264 SER B CA 1
ATOM 4175 C C . SER B 1 264 ? -0.528 -9.922 -12.281 1 96.5 264 SER B C 1
ATOM 4177 O O . SER B 1 264 ? -1.4 -10.414 -13 1 96.5 264 SER B O 1
ATOM 4179 N N . ALA B 1 265 ? 0.428 -10.578 -11.797 1 97.06 265 ALA B N 1
ATOM 4180 C CA . ALA B 1 265 ? 0.562 -12.031 -11.727 1 97.06 265 ALA B CA 1
ATOM 4181 C C . ALA B 1 265 ? 1.079 -12.461 -10.352 1 97.06 265 ALA B C 1
ATOM 4183 O O . ALA B 1 265 ? 2.035 -11.883 -9.836 1 97.06 265 ALA B O 1
ATOM 4184 N N . GLY B 1 266 ? 0.451 -13.43 -9.742 1 96.75 266 GLY B N 1
ATOM 4185 C CA . GLY B 1 266 ? 0.841 -13.836 -8.398 1 96.75 266 GLY B CA 1
ATOM 4186 C C . GLY B 1 266 ? 0.913 -15.344 -8.227 1 96.75 266 GLY B C 1
ATOM 4187 O O . GLY B 1 266 ? 0.126 -16.078 -8.828 1 96.75 266 GLY B O 1
ATOM 4188 N N . ILE B 1 267 ? 1.841 -15.742 -7.391 1 97.56 267 ILE B N 1
ATOM 4189 C CA . ILE B 1 267 ? 2.002 -17.156 -7.078 1 97.56 267 ILE B CA 1
ATOM 4190 C C . ILE B 1 267 ? 2.512 -17.312 -5.645 1 97.56 267 ILE B C 1
ATOM 4192 O O . ILE B 1 267 ? 3.055 -16.359 -5.066 1 97.56 267 ILE B O 1
ATOM 4196 N N . ILE B 1 268 ? 2.223 -18.438 -5.09 1 97.06 268 ILE B N 1
ATOM 4197 C CA . ILE B 1 268 ? 2.861 -18.859 -3.846 1 97.06 268 ILE B CA 1
ATOM 4198 C C . ILE B 1 268 ? 4.086 -19.719 -4.16 1 97.06 268 ILE B C 1
ATOM 4200 O O . ILE B 1 268 ? 4.027 -20.609 -5.004 1 97.06 268 ILE B O 1
ATOM 4204 N N . VAL B 1 269 ? 5.219 -19.391 -3.52 1 96.62 269 VAL B N 1
ATOM 4205 C CA . VAL B 1 269 ? 6.469 -20.109 -3.73 1 96.62 269 VAL B CA 1
ATOM 4206 C C . VAL B 1 269 ? 7.027 -20.578 -2.389 1 96.62 269 VAL B C 1
ATOM 4208 O O . VAL B 1 269 ? 6.469 -20.266 -1.334 1 96.62 269 VAL B O 1
ATOM 4211 N N . GLY B 1 270 ? 8.117 -21.328 -2.443 1 94.56 270 GLY B N 1
ATOM 4212 C CA . GLY B 1 270 ? 8.719 -21.875 -1.241 1 94.56 270 GLY B CA 1
ATOM 4213 C C . GLY B 1 270 ? 8.562 -23.375 -1.136 1 94.56 270 GLY B C 1
ATOM 4214 O O . GLY B 1 270 ? 9.312 -24.047 -0.409 1 94.56 270 GLY B O 1
ATOM 4215 N N . ALA B 1 271 ? 7.527 -23.922 -1.825 1 93.12 271 ALA B N 1
ATOM 4216 C CA . ALA B 1 271 ? 7.391 -25.359 -1.977 1 93.12 271 ALA B CA 1
ATOM 4217 C C . ALA B 1 271 ? 8.18 -25.875 -3.186 1 93.12 271 ALA B C 1
ATOM 4219 O O . ALA B 1 271 ? 8.898 -25.094 -3.828 1 93.12 271 ALA B O 1
ATOM 4220 N N . LYS B 1 272 ? 8.117 -27.141 -3.459 1 92.44 272 LYS B N 1
ATOM 4221 C CA . LYS B 1 272 ? 8.859 -27.703 -4.574 1 92.44 272 LYS B CA 1
ATOM 4222 C C . LYS B 1 272 ? 8.328 -27.188 -5.91 1 92.44 272 LYS B C 1
ATOM 4224 O O . LYS B 1 272 ? 9.039 -27.219 -6.918 1 92.44 272 LYS B O 1
ATOM 4229 N N . CYS B 1 273 ? 7.074 -26.781 -5.906 1 93.19 273 CYS B N 1
ATOM 4230 C CA . CYS B 1 273 ? 6.484 -26.156 -7.086 1 93.19 273 CYS B CA 1
ATOM 4231 C C . CYS B 1 273 ? 5.629 -24.953 -6.699 1 93.19 273 CYS B C 1
ATOM 4233 O O . CYS B 1 273 ? 5.141 -24.875 -5.57 1 93.19 273 CYS B O 1
ATOM 4235 N N . PRO B 1 274 ? 5.5 -24 -7.645 1 96.31 274 PRO B N 1
ATOM 4236 C CA . PRO B 1 274 ? 4.637 -22.859 -7.332 1 96.31 274 PRO B CA 1
ATOM 4237 C C . PRO B 1 274 ? 3.156 -23.234 -7.293 1 96.31 274 PRO B C 1
ATOM 4239 O O . PRO B 1 274 ? 2.75 -24.234 -7.898 1 96.31 274 PRO B O 1
ATOM 4242 N N . VAL B 1 275 ? 2.426 -22.5 -6.547 1 96.94 275 VAL B N 1
ATOM 4243 C CA . VAL B 1 275 ? 0.975 -22.625 -6.461 1 96.94 275 VAL B CA 1
ATOM 4244 C C . VAL B 1 275 ? 0.308 -21.359 -6.977 1 96.94 275 VAL B C 1
ATOM 4246 O O . VAL B 1 275 ? 0.561 -20.266 -6.465 1 96.94 275 VAL B O 1
ATOM 4249 N N . VAL B 1 276 ? -0.521 -21.5 -7.977 1 97.69 276 VAL B N 1
ATOM 4250 C CA . VAL B 1 276 ? -1.23 -20.359 -8.562 1 97.69 276 VAL B CA 1
ATOM 4251 C C . VAL B 1 276 ? -2.564 -20.156 -7.844 1 97.69 276 VAL B C 1
ATOM 4253 O O . VAL B 1 276 ? -3.379 -21.078 -7.77 1 97.69 276 VAL B O 1
ATOM 4256 N N . LEU B 1 277 ? -2.656 -18.969 -7.301 1 91.31 277 LEU B N 1
ATOM 4257 C CA . LEU B 1 277 ? -3.906 -18.594 -6.652 1 91.31 277 LEU B CA 1
ATOM 4258 C C . LEU B 1 277 ? -4.598 -17.469 -7.41 1 91.31 277 LEU B C 1
ATOM 4260 O O . LEU B 1 277 ? -3.992 -16.438 -7.672 1 91.31 277 LEU B O 1
ATOM 4264 N N . VAL B 1 278 ? -5.77 -17.719 -7.91 1 84.69 278 VAL B N 1
ATOM 4265 C CA . VAL B 1 278 ? -6.477 -16.641 -8.594 1 84.69 278 VAL B CA 1
ATOM 4266 C C . VAL B 1 278 ? -7.746 -16.281 -7.824 1 84.69 278 VAL B C 1
ATOM 4268 O O . VAL B 1 278 ? -8.359 -17.141 -7.188 1 84.69 278 VAL B O 1
ATOM 4271 N N . SER B 1 279 ? -8.016 -14.969 -7.715 1 78.81 279 SER B N 1
ATOM 4272 C CA . SER B 1 279 ? -9.234 -14.492 -7.066 1 78.81 279 SER B CA 1
ATOM 4273 C C . SER B 1 279 ? -10.32 -14.18 -8.094 1 78.81 279 SER B C 1
ATOM 4275 O O . SER B 1 279 ? -10.023 -13.977 -9.273 1 78.81 279 SER B O 1
ATOM 4277 N N . ARG B 1 280 ? -11.617 -14.195 -7.699 1 74.88 280 ARG B N 1
ATOM 4278 C CA . ARG B 1 280 ? -12.75 -13.828 -8.539 1 74.88 280 ARG B CA 1
ATOM 4279 C C . ARG B 1 280 ? -12.641 -12.383 -9.008 1 74.88 280 ARG B C 1
ATOM 4281 O O . ARG B 1 280 ? -13.188 -12.016 -10.047 1 74.88 280 ARG B O 1
ATOM 4288 N N . ALA B 1 281 ? -11.867 -11.586 -8.188 1 74 281 ALA B N 1
ATOM 4289 C CA . ALA B 1 281 ? -11.789 -10.156 -8.461 1 74 281 ALA B CA 1
ATOM 4290 C C . ALA B 1 281 ? -10.688 -9.852 -9.477 1 74 281 ALA B C 1
ATOM 4292 O O . ALA B 1 281 ? -10.648 -8.758 -10.047 1 74 281 ALA B O 1
ATOM 4293 N N . ASP B 1 282 ? -9.891 -10.852 -9.734 1 84.75 282 ASP B N 1
ATOM 4294 C CA . ASP B 1 282 ? -8.797 -10.641 -10.688 1 84.75 282 ASP B CA 1
ATOM 4295 C C . ASP B 1 282 ? -9.328 -10.555 -12.117 1 84.75 282 ASP B C 1
ATOM 4297 O O . ASP B 1 282 ? -10.32 -11.203 -12.453 1 84.75 282 ASP B O 1
ATOM 4301 N N . SER B 1 283 ? -8.711 -9.781 -12.883 1 87.75 283 SER B N 1
ATOM 4302 C CA . SER B 1 283 ? -9.055 -9.742 -14.305 1 87.75 283 SER B CA 1
ATOM 4303 C C . SER B 1 283 ? -8.688 -11.047 -15 1 87.75 283 SER B C 1
ATOM 4305 O O . SER B 1 283 ? -7.883 -11.828 -14.492 1 87.75 283 SER B O 1
ATOM 4307 N N . ALA B 1 284 ? -9.305 -11.258 -16.156 1 90.62 284 ALA B N 1
ATOM 4308 C CA . ALA B 1 284 ? -8.969 -12.43 -16.953 1 90.62 284 ALA B CA 1
ATOM 4309 C C . ALA B 1 284 ? -7.488 -12.43 -17.328 1 90.62 284 ALA B C 1
ATOM 4311 O O . ALA B 1 284 ? -6.832 -13.477 -17.281 1 90.62 284 ALA B O 1
ATOM 4312 N N . LYS B 1 285 ? -7.008 -11.289 -17.609 1 92.69 285 LYS B N 1
ATOM 4313 C CA . LYS B 1 285 ? -5.602 -11.164 -17.969 1 92.69 285 LYS B CA 1
ATOM 4314 C C . LYS B 1 285 ? -4.695 -11.523 -16.797 1 92.69 285 LYS B C 1
ATOM 4316 O O . LYS B 1 285 ? -3.695 -12.227 -16.969 1 92.69 285 LYS B O 1
ATOM 4321 N N . SER B 1 286 ? -5.031 -11.023 -15.672 1 93.5 286 SER B N 1
ATOM 4322 C CA . SER B 1 286 ? -4.223 -11.297 -14.484 1 93.5 286 SER B CA 1
ATOM 4323 C C . SER B 1 286 ? -4.184 -12.789 -14.172 1 93.5 286 SER B C 1
ATOM 4325 O O . SER B 1 286 ? -3.16 -13.305 -13.727 1 93.5 286 SER B O 1
ATOM 4327 N N . LYS B 1 287 ? -5.328 -13.469 -14.383 1 94.5 287 LYS B N 1
ATOM 4328 C CA . LYS B 1 287 ? -5.371 -14.906 -14.156 1 94.5 287 LYS B CA 1
ATOM 4329 C C . LYS B 1 287 ? -4.449 -15.648 -15.125 1 94.5 287 LYS B C 1
ATOM 4331 O O . LYS B 1 287 ? -3.715 -16.547 -14.719 1 94.5 287 LYS B O 1
ATOM 4336 N N . LEU B 1 288 ? -4.445 -15.211 -16.328 1 95.75 288 LEU B N 1
ATOM 4337 C CA . LEU B 1 288 ? -3.58 -15.82 -17.344 1 95.75 288 LEU B CA 1
ATOM 4338 C C . LEU B 1 288 ? -2.111 -15.562 -17.016 1 95.75 288 LEU B C 1
ATOM 4340 O O . LEU B 1 288 ? -1.277 -16.469 -17.156 1 95.75 288 LEU B O 1
ATOM 4344 N N . TYR B 1 289 ? -1.842 -14.32 -16.609 1 97.12 289 TYR B N 1
ATOM 4345 C CA . TYR B 1 289 ? -0.472 -13.969 -16.25 1 97.12 289 TYR B CA 1
ATOM 4346 C C . TYR B 1 289 ? 0.016 -14.82 -15.078 1 97.12 289 TYR B C 1
ATOM 4348 O O . TYR B 1 289 ? 1.181 -15.227 -15.039 1 97.12 289 TYR B O 1
ATOM 4356 N N . SER B 1 290 ? -0.855 -15.078 -14.125 1 97.75 290 SER B N 1
ATOM 4357 C CA . SER B 1 290 ? -0.475 -15.883 -12.969 1 97.75 290 SER B CA 1
ATOM 4358 C C . SER B 1 290 ? -0.149 -17.312 -13.367 1 97.75 290 SER B C 1
ATOM 4360 O O . SER B 1 290 ? 0.8 -17.906 -12.852 1 97.75 290 SER B O 1
ATOM 4362 N N . ILE B 1 291 ? -0.959 -17.859 -14.289 1 97.69 291 ILE B N 1
ATOM 4363 C CA . ILE B 1 291 ? -0.694 -19.203 -14.789 1 97.69 291 ILE B CA 1
ATOM 4364 C C . ILE B 1 291 ? 0.639 -19.234 -15.531 1 97.69 291 ILE B C 1
ATOM 4366 O O . ILE B 1 291 ? 1.467 -20.109 -15.32 1 97.69 291 ILE B O 1
ATOM 4370 N N . ALA B 1 292 ? 0.853 -18.234 -16.375 1 97.69 292 ALA B N 1
ATOM 4371 C CA . ALA B 1 292 ? 2.102 -18.125 -17.125 1 97.69 292 ALA B CA 1
ATOM 4372 C C . ALA B 1 292 ? 3.299 -18.016 -16.188 1 97.69 292 ALA B C 1
ATOM 4374 O O . ALA B 1 292 ? 4.344 -18.641 -16.422 1 97.69 292 ALA B O 1
ATOM 4375 N N . LEU B 1 293 ? 3.145 -17.203 -15.156 1 97.69 293 LEU B N 1
ATOM 4376 C CA . LEU B 1 293 ? 4.207 -17.031 -14.172 1 97.69 293 LEU B CA 1
ATOM 4377 C C . LEU B 1 293 ? 4.551 -18.359 -13.516 1 97.69 293 LEU B C 1
ATOM 4379 O O . LEU B 1 293 ? 5.727 -18.703 -13.352 1 97.69 293 LEU B O 1
ATOM 4383 N N . GLY B 1 294 ? 3.5 -19.078 -13.109 1 97.69 294 GLY B N 1
ATOM 4384 C CA . GLY B 1 294 ? 3.73 -20.406 -12.562 1 97.69 294 GLY B CA 1
ATOM 4385 C C . GLY B 1 294 ? 4.504 -21.312 -13.5 1 97.69 294 GLY B C 1
ATOM 4386 O O . GLY B 1 294 ? 5.43 -22.016 -13.078 1 97.69 294 GLY B O 1
ATOM 4387 N N . ALA B 1 295 ? 4.184 -21.266 -14.766 1 97.38 295 ALA B N 1
ATOM 4388 C CA . ALA B 1 295 ? 4.805 -22.109 -15.781 1 97.38 295 ALA B CA 1
ATOM 4389 C C . ALA B 1 295 ? 6.277 -21.75 -15.961 1 97.38 295 ALA B C 1
ATOM 4391 O O . ALA B 1 295 ? 7.113 -22.641 -16.188 1 97.38 295 ALA B O 1
ATOM 4392 N N . VAL B 1 296 ? 6.555 -20.484 -15.867 1 96.62 296 VAL B N 1
ATOM 4393 C CA . VAL B 1 296 ? 7.906 -20 -16.125 1 96.62 296 VAL B CA 1
ATOM 4394 C C . VAL B 1 296 ? 8.805 -20.312 -14.938 1 96.62 296 VAL B C 1
ATOM 4396 O O . VAL B 1 296 ? 9.992 -20.609 -15.102 1 96.62 296 VAL B O 1
ATOM 4399 N N . VAL B 1 297 ? 8.266 -20.297 -13.766 1 95.88 297 VAL B N 1
ATOM 4400 C CA . VAL B 1 297 ? 9.047 -20.438 -12.539 1 95.88 297 VAL B CA 1
ATOM 4401 C C . VAL B 1 297 ? 9.398 -21.922 -12.328 1 95.88 297 VAL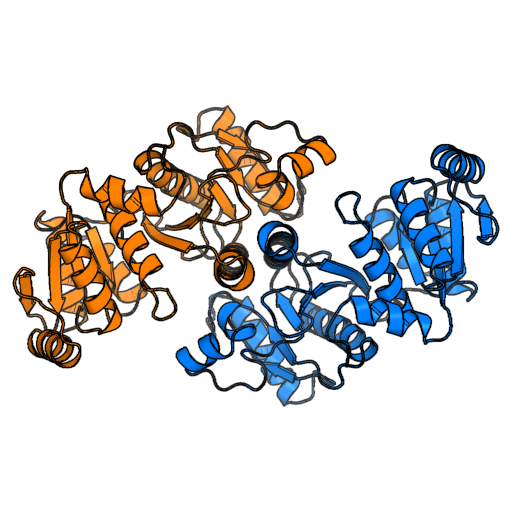 B C 1
ATOM 4403 O O . VAL B 1 297 ? 10.383 -22.234 -11.656 1 95.88 297 VAL B O 1
ATOM 4406 N N . VAL B 1 298 ? 8.586 -22.844 -12.836 1 93 298 VAL B N 1
ATOM 4407 C CA . VAL B 1 298 ? 8.828 -24.266 -12.68 1 93 298 VAL B CA 1
ATOM 4408 C C . VAL B 1 298 ? 9.977 -24.703 -13.578 1 93 298 VAL B C 1
ATOM 4410 O O . VAL B 1 298 ? 10.086 -24.25 -14.719 1 93 298 VAL B O 1
#

InterPro domains:
  IPR002505 Phosphate acetyl/butaryl transferase [PF01515] (78-294)
  IPR012147 Phosphate acetyl/butyryltransferase [PIRSF000428] (7-297)
  IPR050500 Phosphate Acetyltransferase/Butyryltransferase [PTHR43356] (4-297)

Organism: NCBI:txid360422

Sequence (596 aa):
MIKRLDELIELAIGKEKKILSVAVAQDSIVLKAVVEAVKLQIVDAILVGDEDKIVEIALSQNLNLENIKIVNEKNIIKAAAKAVELVSSGEAHFIMKGMLGTSDLLKAVLNKEANLRGKGLLSHVMVYDVPAYHKLLFLTDGGMVTCPELKEKIEIINNAVDVAHALQIDIPKVAPVCAVEVINPSMQATVDAAALSLMNKRGQIKGCLIDGPLGLDNAISKEAAEHKGIISDVAGDSDILLVPNIEAGNFLGKSLTYFAKAESAGIIVGAKCPVVLVSRADSAKSKLYSIALGAVVVMIKRLDELIELAIGKEKKILSVAVAQDSIVLKAVVEAVKLQIVDAILVGDEDKIVEIALSQNLNLENIKIVNEKNIIKAAAKAVELVSSGEAHFIMKGMLGTSDLLKAVLNKEANLRGKGLLSHVMVYDVPAYHKLLFLTDGGMVTCPELKEKIEIINNAVDVAHALQIDIPKVAPVCAVEVINPSMQATVDAAALSLMNKRGQIKGCLIDGPLGLDNAISKEAAEHKGIISDVAGDSDILLVPNIEAGNFLGKSLTYFAKAESAGIIVGAKCPVVLVSRADSAKSKLYSIALGAVVV

Nearest PDB structures (foldseek):
  7vg9-assembly1_A  TM=9.868E-01  e=3.318E-43  Clostridium acetobutylicum
  3u9e-assembly1_B  TM=9.163E-01  e=6.539E-30  Listeria monocytogenes EGD-e
  1yco-assembly1_A  TM=9.031E-01  e=1.150E-26  Enterococcus faecalis V583
  1yco-assembly1_B  TM=9.095E-01  e=9.476E-26  Enterococcus faecalis V583
  1vmi-assembly1_A-2  TM=8.649E-01  e=1.245E-18  Escherichia coli

Solvent-accessible surface area (backbone atoms only — not comparable to full-atom values): 28687 Å² total; per-residue (Å²): 108,62,51,43,61,73,49,41,48,53,53,16,44,72,40,82,71,35,32,37,18,24,20,22,33,57,30,68,71,50,44,52,40,51,44,50,31,39,72,70,49,36,29,44,47,36,36,15,11,34,53,70,52,35,50,50,46,26,59,75,66,72,51,78,56,88,89,44,51,72,46,73,29,72,50,62,70,57,8,30,40,49,26,39,39,34,35,58,72,62,76,19,55,31,39,32,59,34,68,63,55,69,67,60,48,49,51,36,42,54,29,76,88,36,64,29,57,33,98,50,60,66,30,25,39,34,41,30,39,33,78,75,47,93,42,44,38,31,39,28,28,32,72,60,43,58,71,54,49,67,74,52,46,53,40,45,49,51,44,47,46,52,49,36,41,51,51,52,34,78,65,39,19,30,23,32,38,26,74,44,57,57,79,34,89,91,37,62,55,16,47,46,18,38,50,53,18,50,34,28,77,70,60,75,44,73,71,50,43,48,42,32,26,22,24,61,54,25,25,64,27,47,66,52,14,53,75,71,64,55,86,54,90,20,47,21,55,38,31,31,41,36,40,58,24,18,48,31,24,29,42,37,52,45,42,36,40,65,46,27,65,25,47,43,25,34,35,35,34,29,41,69,40,37,35,26,64,67,60,93,84,49,50,72,64,28,42,39,38,12,52,24,49,44,46,43,59,89,110,62,52,43,62,72,48,41,47,52,52,16,44,72,40,84,69,35,30,36,18,24,19,22,35,56,31,69,71,49,42,52,41,50,45,52,32,40,73,70,48,37,30,45,47,36,38,16,12,36,53,70,53,33,50,50,46,26,59,78,66,72,50,79,58,88,89,44,51,71,47,72,30,72,51,61,71,57,10,30,40,49,26,38,41,34,35,59,75,62,75,18,54,31,38,30,59,34,67,63,55,69,67,60,47,48,52,36,41,55,28,75,88,36,65,29,58,33,97,50,61,66,30,26,39,34,39,29,41,36,77,74,47,94,42,43,38,32,41,28,29,33,72,59,43,58,70,55,48,67,72,50,46,53,42,46,48,51,44,48,46,52,48,37,42,50,52,51,34,77,65,39,18,30,23,33,39,26,75,44,58,59,80,34,91,90,38,62,55,17,47,44,17,37,50,52,19,50,35,27,76,71,59,76,44,72,71,49,42,50,42,34,26,22,25,61,54,26,25,64,28,48,65,52,13,53,76,69,65,56,85,55,91,20,46,22,55,38,32,29,42,36,40,58,23,16,50,30,24,30,40,37,52,45,43,37,40,67,46,27,65,25,47,43,24,33,34,37,34,29,40,69,41,38,35,28,63,69,60,92,83,49,50,72,63,28,43,39,38,12,51,22,50,43,47,41,58,90

Foldseek 3Di:
DAFALVVLQVLLQPDDAFEEQEQAQLALLSLVLQLVLVVSSSHAYEYFEAPVSNVVSCVVVVGDCPRYHYHHDHDRLVSLLVSLLCCLVPVGPEYEYHPDDPVSNVCSCCDVVSQQQFPADKAKWKWKDFPVARGIAIEIHQDHFFADDLVNLLRRVVFNLLLCVLVVNQAAQEEQEDPDFDQDPVGVSQVSLVVVQVCVVVPVRDRYHGDTDDHPCQQQQVVVCVVVPHDDPRTNPHRYYYYRGNNVRNVVVVCSVPPRVIAMAMWIDNTNAIYGYDDPPHDSSRSNSNSSSRSSSD/DAFALVVLQVLLQPDDAFEEQEQAQLALLSLVLQLVLVVSSSHAYEYFEAPVSNVVSCVVVVGDCPRYHYHHDHDRLVSLLVSLLCCLVPVGPAYEYHDDDPVSNVCSCCDVVSQQQFPADKAKWKWKDFPVARGIAIEIHQDHFFADDLVNLLRRVVFNLLLCVLVVNQAAQEEQEDPDFDQDPVGVSQVSLVVVQVCVVVPVRDRYHGHTDDHPCQQQQVVVCVVVPHDDPRTNPHRYYYYRGNNVRNVVVVCSVPVRVIAMAMWIDNTNAIYGYDDPPHDSSRSNSNSSSRSSSD